Protein AF-A0AA35T531-F1 (afdb_monomer_lite)

Secondary structure (DSSP, 8-state):
--TT-EEEEEEEEE--TTHHHHHHHHHHHHT---SEEEEEE-SSTTEEEEEEEEE--HHHHHHHHHHHTTSTTEEEEEEGGGS-----EEEEEEEE-SSHHHHHHHHHHHHHTTPEEEEEETTEEEEEEEE-----PPPEE-GGG--THHHHTSEEEEE--SHHHHHHHHHHHHTT-EEEEEE-TT-TTHHHHHHTT-EEEEHHHHHHH-SEESS--SSHHHHHHHHHHHTTHHHH-EE---HHHHHHHHHHHIIIIITHHHHHHHHHHHHHHHHTT--HHHHHIIIIITHHHHHHHHHHHHHHHHHHHS-HHHHHHHHHHHHHHS-HHHHHHHHHHHHHHHTTHHHHHHHHHHHTTSHHHHHHHHHHHTSHHHHHHHHHHHH-GGGG-

InterPro domains:
  IPR000506 Ketol-acid reductoisomerase, C-terminal [PF01450] (243-386)
  IPR000506 Ketol-acid reductoisomerase, C-terminal [PS51851] (242-387)
  IPR002912 ACT domain [PS51671] (8-82)
  IPR004789 Acetolactate synthase, small subunit [TIGR00119] (6-140)
  IPR008927 6-phosphogluconate dehydrogenase-like, C-terminal domain superfamily [SSF48179] (243-387)
  IPR013023 Ketol-acid reductoisomerase [PTHR21371] (214-387)
  IPR013023 Ketol-acid reductoisomerase [TIGR00465] (217-386)
  IPR013116 Ketol-acid reductoisomerase, N-terminal [PF07991] (151-215)
  IPR013116 Ketol-acid reductoisomerase, N-terminal [PS51850] (137-213)
  IPR019455 Acetolactate synthase, small subunit, C-terminal [PF10369] (88-140)
  IPR027271 Acetolactate synthase/Transcription factor NikR, C-terminal [G3DSA:3.30.70.1150] (84-139)
  IPR036291 NAD(P)-binding domain superfamily [SSF51735] (139-242)
  IPR039557 AHAS, ACT domain [cd04878] (7-78)
  IPR045865 ACT-like domain [SSF55021] (6-80)
  IPR045865 ACT-like domain [SSF55021] (84-138)
  IPR054480 Acetolactate synthase small subunit-like, ACT domain [PF22629] (9-76)

Radius of gyration: 30.48 Å; chains: 1; bounding box: 52×73×80 Å

Sequence (389 aa):
MNPEERHIFSVLVENRFGVLARVAGLFSGRGFNIDSLNVAETHDKSISQITLVTHGDAQIIEQIYHHLNRLIDVIEVTDLSTDTHVERELVLIKIATDNPQKRAEILQVSEVFRGRVIDMKPASLVLEITEKGTDVMATIYYDSDANFDLLKQRTVAVVGYGAQGRAQSLNLKDSGANVVVGLYEGSHSKARAEAEGLTVKTVEEAAAMADIIQIPRGLARDVALAYARGIGGTRAGVIETTFREETETDLFGEQAVLCGGTAALIKAAFDTLVEAGYQPEMAYFECLHELKLIVDLIYTGGLSKMRNDVSNTAEYGDLTRGPQVIDDNVREKMRQILKDVQGGVFAREWVLENEANQPVLGALRRQESELEIEEVGKNLRSMMSWLDE

Organism: Geodia barretti (NCBI:txid519541)

Foldseek 3Di:
DDFWDKWKKKWKFFPDPCPVVVLVVLCVVVVFDWPDWDWAADPDNRIIIIITMGTGHPVVVVVSLVSSVPDPGTDDMDTCVVDDDFDKDKDKDKDFDPDDVVVVVVVVVCVVQVWDFPDDDPGITITMGIDGDDDDDKDKAAPVRADLVVQLVWEEEQEDDDPVSVLLQLLLVVLRGHYEYAYDPPDPCVVVCVVSPHHYDHNVVSVVRGPHYPPDDDCRVNVVRSSCVSSVVNVVIDIDDDPLCCQLVVQLCCCLPDPNVLVVQLVVQLCVCVVVPHDSLVSLCVRPVCVVVLVVQCVVPRPVSSLVPDDPVVNVCCVPCVCVVCDVVSVVVSVVSSVCSSVCVVVVVVVVCVVVVNPPVVVVVVVVCPDPSNVSVVVVVVVVVVVVD

pLDDT: mean 83.65, std 14.35, range [30.39, 98.62]

Structure (mmCIF, N/CA/C/O backbone):
data_AF-A0AA35T531-F1
#
_entry.id   AF-A0AA35T531-F1
#
loop_
_atom_site.group_PDB
_atom_site.id
_atom_site.type_symbol
_atom_site.label_atom_id
_atom_site.label_alt_id
_atom_site.label_comp_id
_atom_site.label_asym_id
_atom_site.label_entity_id
_atom_site.label_seq_id
_atom_site.pdbx_PDB_ins_code
_atom_site.Cartn_x
_atom_site.Cartn_y
_atom_site.Cartn_z
_atom_site.occupancy
_atom_site.B_iso_or_equiv
_atom_site.auth_seq_id
_atom_site.auth_comp_id
_atom_site.auth_asym_id
_atom_site.auth_atom_id
_atom_site.pdbx_PDB_model_num
ATOM 1 N N . MET A 1 1 ? -3.439 -32.106 8.401 1.00 44.25 1 MET A N 1
ATOM 2 C CA . MET A 1 1 ? -3.586 -31.744 9.823 1.00 44.25 1 MET A CA 1
ATOM 3 C C . MET A 1 1 ? -2.272 -31.148 10.253 1.00 44.25 1 MET A C 1
ATOM 5 O O . MET A 1 1 ? -1.236 -31.719 9.924 1.00 44.25 1 MET A O 1
ATOM 9 N N . ASN A 1 2 ? -2.324 -29.954 10.826 1.00 42.28 2 ASN A N 1
ATOM 10 C CA . ASN A 1 2 ? -1.143 -29.199 11.209 1.00 42.28 2 ASN A CA 1
ATOM 11 C C . ASN A 1 2 ? -0.570 -29.839 12.492 1.00 42.28 2 ASN A C 1
ATOM 13 O O . ASN A 1 2 ? -1.337 -30.010 13.433 1.00 42.28 2 ASN A O 1
ATOM 17 N N . PRO A 1 3 ? 0.707 -30.252 12.553 1.00 46.44 3 PRO A N 1
ATOM 18 C CA . PRO A 1 3 ? 1.267 -30.971 13.708 1.00 46.44 3 PRO A CA 1
ATOM 19 C C . PRO A 1 3 ? 1.393 -30.149 15.012 1.00 46.44 3 PRO A C 1
ATOM 21 O O . PRO A 1 3 ? 1.931 -30.655 15.991 1.00 46.44 3 PRO A O 1
ATOM 24 N N . GLU A 1 4 ? 0.874 -28.918 15.049 1.00 63.28 4 GLU A N 1
ATOM 25 C CA . GLU A 1 4 ? 0.889 -28.004 16.203 1.00 63.28 4 GLU A CA 1
ATOM 26 C C . GLU A 1 4 ? -0.500 -27.393 16.469 1.00 63.28 4 GLU A C 1
ATOM 28 O O . GLU A 1 4 ? -0.653 -26.183 16.627 1.00 63.28 4 GLU A O 1
ATOM 33 N N . GLU A 1 5 ? -1.555 -28.208 16.454 1.00 76.38 5 GLU A N 1
ATOM 34 C CA . GLU A 1 5 ? -2.908 -27.720 16.733 1.00 76.38 5 GLU A CA 1
ATOM 35 C C . GLU A 1 5 ? -3.099 -27.510 18.247 1.00 76.38 5 GLU A C 1
ATOM 37 O O . GLU A 1 5 ? -2.672 -28.324 19.072 1.00 76.38 5 GLU A O 1
ATOM 42 N N . ARG A 1 6 ? -3.681 -26.367 18.623 1.00 86.38 6 ARG A N 1
ATOM 43 C CA . ARG A 1 6 ? -3.846 -25.931 20.016 1.00 86.38 6 ARG A CA 1
ATOM 44 C C . ARG A 1 6 ? -5.148 -26.484 20.601 1.00 86.38 6 ARG A C 1
ATOM 46 O O . ARG A 1 6 ? -6.223 -26.269 20.045 1.00 86.38 6 ARG A O 1
ATOM 53 N N . HIS A 1 7 ? -5.060 -27.137 21.757 1.00 90.31 7 HIS A N 1
ATOM 54 C CA . HIS A 1 7 ? -6.176 -27.782 22.448 1.00 90.31 7 HIS A CA 1
ATOM 55 C C . HIS A 1 7 ? -6.463 -27.174 23.822 1.00 90.31 7 HIS A C 1
ATOM 57 O O . HIS A 1 7 ? -5.541 -26.848 24.573 1.00 90.31 7 HIS A O 1
ATOM 63 N N . ILE A 1 8 ? -7.750 -27.052 24.161 1.00 90.56 8 ILE A N 1
ATOM 64 C CA . ILE A 1 8 ? -8.240 -26.504 25.429 1.00 90.56 8 ILE A CA 1
ATOM 65 C C . ILE A 1 8 ? -9.048 -27.577 26.162 1.00 90.56 8 ILE A C 1
ATOM 67 O O . ILE A 1 8 ? -10.192 -27.863 25.819 1.0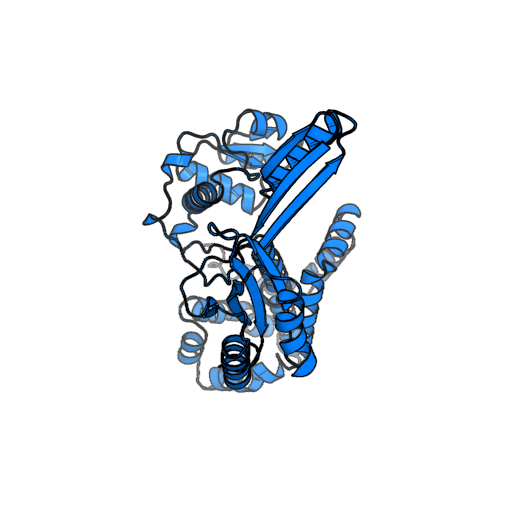0 90.56 8 ILE A O 1
ATOM 71 N N . PHE A 1 9 ? -8.485 -28.126 27.234 1.00 91.62 9 PHE A N 1
ATOM 72 C CA . PHE A 1 9 ? -9.173 -29.078 28.100 1.00 91.62 9 PHE A CA 1
ATOM 73 C C . PHE A 1 9 ? -9.818 -28.381 29.296 1.00 91.62 9 PHE A C 1
ATOM 75 O O . PHE A 1 9 ? -9.161 -27.655 30.038 1.00 91.62 9 PHE A O 1
ATOM 82 N N . SER A 1 10 ? -11.095 -28.666 29.531 1.00 92.56 10 SER A N 1
ATOM 83 C CA . SER A 1 10 ? -11.781 -28.399 30.793 1.00 92.56 10 SER A CA 1
ATOM 84 C C . SER A 1 10 ? -11.868 -29.690 31.596 1.00 92.56 10 SER A C 1
ATOM 86 O O . SER A 1 10 ? -12.501 -30.651 31.170 1.00 92.56 10 SER A O 1
ATOM 88 N N . VAL A 1 11 ? -11.240 -29.714 32.768 1.00 95.19 11 VAL A N 1
ATOM 89 C CA . VAL A 1 11 ? -11.155 -30.886 33.640 1.00 95.19 11 VAL A CA 1
ATOM 90 C C . VAL A 1 11 ? -11.868 -30.573 34.952 1.00 95.19 11 VAL A C 1
ATOM 92 O O . VAL A 1 11 ? -11.380 -29.779 35.756 1.00 95.19 11 VAL A O 1
ATOM 95 N N . LEU A 1 12 ? -13.028 -31.183 35.182 1.00 92.94 12 LEU A N 1
ATOM 96 C CA . LEU A 1 12 ? -13.719 -31.105 36.467 1.00 92.94 12 LEU A CA 1
ATOM 97 C C . LEU A 1 12 ? -13.083 -32.093 37.437 1.00 92.94 12 LEU A C 1
ATOM 99 O O . LEU A 1 12 ? -12.921 -33.270 37.119 1.00 92.94 12 LEU A O 1
ATOM 103 N N . VAL A 1 13 ? -12.725 -31.616 38.624 1.00 95.31 13 VAL A N 1
ATOM 104 C CA . VAL A 1 13 ? -12.010 -32.400 39.633 1.00 95.31 13 VAL A CA 1
ATOM 105 C C . VAL A 1 13 ? -12.584 -32.191 41.025 1.00 95.31 13 VAL A C 1
ATOM 107 O O . VAL A 1 13 ? -13.146 -31.139 41.326 1.00 95.31 13 VAL A O 1
ATOM 110 N N . GLU A 1 14 ? -12.397 -33.160 41.917 1.00 93.00 14 GLU A N 1
ATOM 111 C CA . GLU A 1 14 ? -12.707 -32.966 43.332 1.00 93.00 14 GLU A CA 1
ATOM 112 C C . GLU A 1 14 ? -11.837 -31.841 43.927 1.00 93.00 14 GLU A C 1
ATOM 114 O O . GLU A 1 14 ? -10.614 -31.807 43.759 1.00 93.00 14 GLU A O 1
ATOM 119 N N . ASN A 1 15 ? -12.447 -30.932 44.687 1.00 90.94 15 ASN A N 1
ATOM 120 C CA . ASN A 1 15 ? -11.751 -29.838 45.360 1.00 90.94 15 ASN A CA 1
ATOM 121 C C . ASN A 1 15 ? -11.041 -30.337 46.634 1.00 90.94 15 ASN A C 1
ATOM 123 O O . ASN A 1 15 ? -11.487 -30.115 47.763 1.00 90.94 15 ASN A O 1
ATOM 127 N N . ARG A 1 16 ? -9.946 -31.084 46.447 1.00 91.31 16 ARG A N 1
ATOM 128 C CA . ARG A 1 16 ? -9.135 -31.684 47.519 1.00 91.31 16 ARG A CA 1
ATOM 129 C C . ARG A 1 16 ? -7.662 -31.310 47.401 1.00 91.31 16 ARG A C 1
ATOM 131 O O . ARG A 1 16 ? -7.138 -30.986 46.335 1.00 91.31 16 ARG A O 1
ATOM 138 N N . PHE A 1 17 ? -6.956 -31.409 48.526 1.00 90.25 17 PHE A N 1
ATOM 139 C CA . PHE A 1 17 ? -5.522 -31.145 48.578 1.00 90.25 17 PHE A CA 1
ATOM 140 C C . PHE A 1 17 ? -4.739 -32.045 47.601 1.00 90.25 17 PHE A C 1
ATOM 142 O O . PHE A 1 17 ? -4.902 -33.267 47.564 1.00 90.25 17 PHE A O 1
ATOM 149 N N . GLY A 1 18 ? -3.852 -31.429 46.815 1.00 88.69 18 GLY A N 1
ATOM 150 C CA . GLY A 1 18 ? -2.917 -32.121 45.924 1.00 88.69 18 GLY A CA 1
ATOM 151 C C . GLY A 1 18 ? -3.470 -32.542 44.559 1.00 88.69 18 GLY A C 1
ATOM 152 O O . GLY A 1 18 ? -2.692 -33.030 43.743 1.00 88.69 18 GLY A O 1
ATOM 153 N N . VAL A 1 19 ? -4.759 -32.331 44.276 1.00 92.25 19 VAL A N 1
ATOM 154 C CA . VAL A 1 19 ? -5.379 -32.688 42.985 1.00 92.25 19 VAL A CA 1
ATOM 155 C C . VAL A 1 19 ? -4.751 -31.914 41.824 1.00 92.25 19 VAL A C 1
ATOM 157 O O . VAL A 1 19 ? -4.276 -32.520 40.867 1.00 92.25 19 VAL A O 1
ATOM 160 N N . LEU A 1 20 ? -4.628 -30.589 41.952 1.00 90.19 20 LEU A N 1
ATOM 161 C CA . LEU A 1 20 ? -3.953 -29.742 40.962 1.00 90.19 20 LEU A CA 1
ATOM 162 C C . LEU A 1 20 ? -2.520 -30.216 40.670 1.00 90.19 20 LEU A C 1
ATOM 164 O O . LEU A 1 20 ? -2.115 -30.312 39.515 1.00 90.19 20 LEU A O 1
ATOM 168 N N . ALA A 1 21 ? -1.758 -30.552 41.714 1.00 89.94 21 ALA A N 1
ATOM 169 C CA . ALA A 1 21 ? -0.382 -31.016 41.562 1.00 89.94 21 ALA A CA 1
ATOM 170 C C . ALA A 1 21 ? -0.302 -32.360 40.820 1.00 89.94 21 ALA A C 1
ATOM 172 O O . ALA A 1 21 ? 0.631 -32.571 40.050 1.00 89.94 21 ALA A O 1
ATOM 173 N N . ARG A 1 22 ? -1.282 -33.256 41.009 1.00 91.88 22 ARG A N 1
ATOM 174 C CA . ARG A 1 22 ? -1.380 -34.512 40.249 1.00 91.88 22 ARG A CA 1
ATOM 175 C C . ARG A 1 22 ? -1.694 -34.261 38.777 1.00 91.88 22 ARG A C 1
ATOM 177 O O . ARG A 1 22 ? -1.046 -34.861 37.925 1.00 91.88 22 ARG A O 1
ATOM 184 N N . VAL A 1 23 ? -2.635 -33.360 38.487 1.00 91.69 23 VAL A N 1
ATOM 185 C CA . VAL A 1 23 ? -2.996 -32.987 37.109 1.00 91.69 23 VAL A CA 1
ATOM 186 C C . VAL A 1 23 ? -1.810 -32.336 36.397 1.00 91.69 23 VAL A C 1
ATOM 188 O O . VAL A 1 23 ? -1.409 -32.816 35.346 1.00 91.69 23 VAL A O 1
ATOM 191 N N . ALA A 1 24 ? -1.170 -31.325 36.987 1.00 90.94 24 ALA A N 1
ATOM 192 C CA . ALA A 1 24 ? 0.011 -30.689 36.395 1.00 90.94 24 ALA A CA 1
ATOM 193 C C . ALA A 1 24 ? 1.214 -31.651 36.297 1.00 90.94 24 ALA A C 1
ATOM 195 O O . ALA A 1 24 ? 1.943 -31.659 35.305 1.00 90.94 24 ALA A O 1
ATOM 196 N N . GLY A 1 25 ? 1.408 -32.501 37.312 1.00 90.12 25 GLY A N 1
ATOM 197 C CA . GLY A 1 25 ? 2.478 -33.500 37.356 1.00 90.12 25 GLY A CA 1
ATOM 198 C C . GLY A 1 25 ? 2.352 -34.591 36.290 1.00 90.12 25 GLY A C 1
ATOM 199 O O . GLY A 1 25 ? 3.358 -35.164 35.877 1.00 90.12 25 GLY A O 1
ATOM 200 N N . LEU A 1 26 ? 1.135 -34.861 35.808 1.00 92.69 26 LEU A N 1
ATOM 201 C CA . LEU A 1 26 ? 0.894 -35.768 34.689 1.00 92.69 26 LEU A CA 1
ATOM 202 C C . LEU A 1 26 ? 1.622 -35.301 33.420 1.00 92.69 26 LEU A C 1
ATOM 204 O O . LEU A 1 26 ? 2.254 -36.113 32.747 1.00 92.69 26 LEU A O 1
ATOM 208 N N . PHE A 1 27 ? 1.550 -34.004 33.116 1.00 92.06 27 PHE A N 1
ATOM 209 C CA . PHE A 1 27 ? 2.153 -33.422 31.917 1.00 92.06 27 PHE A CA 1
ATOM 210 C C . PHE A 1 27 ? 3.675 -33.444 32.009 1.00 92.06 27 PHE A C 1
ATOM 212 O O . PHE A 1 27 ? 4.338 -33.977 31.119 1.00 92.06 27 PHE A O 1
ATOM 219 N N . SER A 1 28 ? 4.231 -32.975 33.131 1.00 86.25 28 SER A N 1
ATOM 220 C CA . SER A 1 28 ? 5.684 -32.969 33.334 1.00 86.25 28 SER A CA 1
ATOM 221 C C . SER A 1 28 ? 6.279 -34.380 33.375 1.00 86.25 28 SER A C 1
ATOM 223 O O . SER A 1 28 ? 7.346 -34.612 32.813 1.00 86.25 28 SER A O 1
ATOM 225 N N . GLY A 1 29 ? 5.580 -35.350 33.971 1.00 84.94 29 GLY A N 1
ATOM 226 C CA . GLY A 1 29 ? 6.029 -36.743 34.033 1.00 84.94 29 GLY A CA 1
ATOM 227 C C . GLY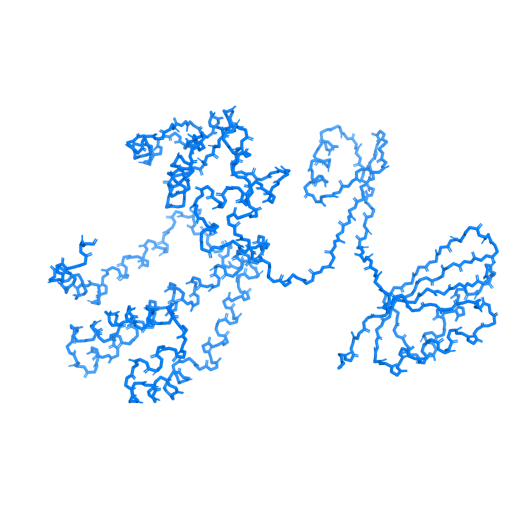 A 1 29 ? 5.957 -37.500 32.702 1.00 84.94 29 GLY A C 1
ATOM 228 O O . GLY A 1 29 ? 6.579 -38.554 32.571 1.00 84.94 29 GLY A O 1
ATOM 229 N N . ARG A 1 30 ? 5.197 -36.995 31.724 1.00 85.44 30 ARG A N 1
ATOM 230 C CA . ARG A 1 30 ? 4.988 -37.635 30.413 1.00 85.44 30 ARG A CA 1
ATOM 231 C C . ARG A 1 30 ? 5.578 -36.852 29.240 1.00 85.44 30 ARG A C 1
ATOM 233 O O . ARG A 1 30 ? 5.556 -37.365 28.129 1.00 85.44 30 ARG A O 1
ATOM 240 N N . GLY A 1 31 ? 6.136 -35.668 29.491 1.00 84.69 31 GLY A N 1
ATOM 241 C CA . GLY A 1 31 ? 6.728 -34.818 28.458 1.00 84.69 31 GLY A CA 1
ATOM 242 C C . GLY A 1 31 ? 5.698 -34.093 27.592 1.00 84.6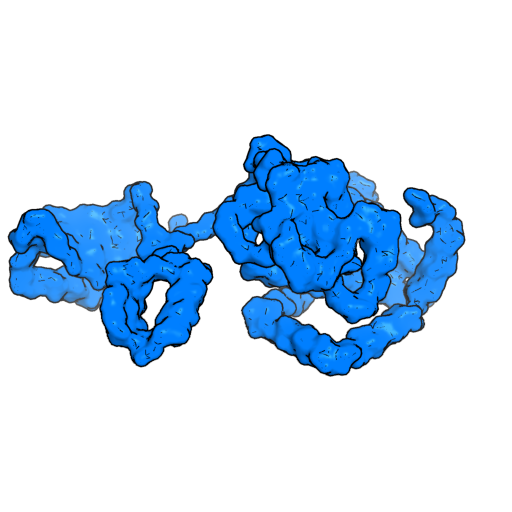9 31 GLY A C 1
ATOM 243 O O . GLY A 1 31 ? 5.998 -33.778 26.447 1.00 84.69 31 GLY A O 1
ATOM 244 N N . PHE A 1 32 ? 4.493 -33.850 28.113 1.00 91.25 32 PHE A N 1
ATOM 245 C CA . PHE A 1 32 ? 3.491 -33.026 27.436 1.00 91.25 32 PHE A CA 1
ATOM 246 C C . PHE A 1 32 ? 3.696 -31.548 27.780 1.00 91.25 32 PHE A C 1
ATOM 248 O O . PHE A 1 32 ? 4.036 -31.218 28.919 1.00 91.25 32 PHE A O 1
ATOM 255 N N . ASN A 1 33 ? 3.440 -30.663 26.817 1.00 87.31 33 ASN A N 1
ATOM 256 C CA . ASN A 1 33 ? 3.503 -29.222 27.040 1.00 87.31 33 ASN A CA 1
ATOM 257 C C . ASN A 1 33 ? 2.240 -28.708 27.741 1.00 87.31 33 ASN A C 1
ATOM 259 O O . ASN A 1 33 ? 1.140 -29.224 27.545 1.00 87.31 33 ASN A O 1
ATOM 263 N N . ILE A 1 34 ? 2.406 -27.674 28.560 1.00 91.12 34 ILE A N 1
ATOM 264 C CA . ILE A 1 34 ? 1.313 -26.864 29.098 1.00 91.12 34 ILE A CA 1
ATOM 265 C C . ILE A 1 34 ? 1.615 -25.430 28.686 1.00 91.12 34 ILE A C 1
ATOM 267 O O . ILE A 1 34 ? 2.602 -24.862 29.151 1.00 91.12 34 ILE A O 1
ATOM 271 N N . ASP A 1 35 ? 0.753 -24.854 27.859 1.00 86.06 35 ASP A N 1
ATOM 272 C CA . ASP A 1 35 ? 0.851 -23.451 27.458 1.00 86.06 35 ASP A CA 1
ATOM 273 C C . ASP A 1 35 ? 0.194 -22.555 28.510 1.00 86.06 35 ASP A C 1
ATOM 275 O O . ASP A 1 35 ? 0.718 -21.501 28.872 1.00 86.06 35 ASP A O 1
ATOM 279 N N . SER A 1 36 ? -0.938 -22.997 29.065 1.00 86.88 36 SER A N 1
ATOM 280 C CA . SER A 1 36 ? -1.559 -22.350 30.217 1.00 86.88 36 SER A CA 1
ATOM 281 C C . SER A 1 36 ? -2.339 -23.336 31.082 1.00 86.88 36 SER A C 1
ATOM 283 O O . SER A 1 36 ? -2.801 -24.382 30.627 1.00 86.88 36 SER A O 1
ATOM 285 N N . LEU A 1 37 ? -2.468 -23.002 32.365 1.00 88.12 37 LEU A N 1
ATOM 286 C CA . LEU A 1 37 ? -3.257 -23.751 33.334 1.00 88.12 37 LEU A CA 1
ATOM 287 C C . LEU A 1 37 ? -3.951 -22.756 34.263 1.00 88.12 37 LEU A C 1
ATOM 289 O O . LEU A 1 37 ? -3.296 -21.909 34.869 1.00 88.12 37 LEU A O 1
ATOM 293 N N . ASN A 1 38 ? -5.264 -22.893 34.411 1.00 87.38 38 ASN A N 1
ATOM 294 C CA . ASN A 1 38 ? -6.085 -22.102 35.319 1.00 87.38 38 ASN A CA 1
ATOM 295 C C . ASN A 1 38 ? -6.975 -23.009 36.176 1.00 87.38 38 ASN A C 1
ATOM 297 O O . ASN A 1 38 ? -7.410 -24.059 35.711 1.00 87.38 38 ASN A O 1
ATOM 301 N N . VAL A 1 39 ? -7.276 -22.594 37.409 1.00 87.62 39 VAL A N 1
ATOM 302 C CA . VAL A 1 39 ? -8.198 -23.306 38.306 1.00 87.62 39 VAL A CA 1
ATOM 303 C C . VAL A 1 39 ? -9.279 -22.352 38.790 1.00 87.62 39 VAL A C 1
ATOM 305 O O . VAL A 1 39 ? -8.970 -21.286 39.319 1.00 87.62 39 VAL A O 1
ATOM 308 N N . ALA A 1 40 ? -10.537 -22.752 38.648 1.00 78.19 40 ALA A N 1
ATOM 309 C CA . ALA A 1 40 ? -11.699 -21.993 39.087 1.00 78.19 40 ALA A CA 1
ATOM 310 C C . ALA A 1 40 ? -12.603 -22.834 40.002 1.00 78.19 40 ALA A C 1
ATOM 312 O O . ALA A 1 40 ? -12.688 -24.056 39.868 1.00 78.19 40 ALA A O 1
ATOM 313 N N . GLU A 1 41 ? -13.292 -22.173 40.933 1.00 78.44 41 GLU A N 1
ATOM 314 C CA . GLU A 1 41 ? -14.380 -22.793 41.696 1.00 78.44 41 GLU A CA 1
ATOM 315 C C . GLU A 1 41 ? -15.610 -22.967 40.798 1.00 78.44 41 GLU A C 1
ATOM 317 O O . GLU A 1 41 ? -15.915 -22.102 39.974 1.00 78.44 41 GLU A O 1
ATOM 322 N N . THR A 1 42 ? -16.342 -24.066 40.976 1.00 77.44 42 THR A N 1
ATOM 323 C CA . THR A 1 42 ? -17.645 -24.250 40.325 1.00 77.44 42 THR A CA 1
ATOM 324 C C . THR A 1 42 ? -18.786 -23.803 41.247 1.00 77.44 42 THR A C 1
ATOM 326 O O . THR A 1 42 ? -18.570 -23.404 42.394 1.00 77.44 42 THR A O 1
ATOM 329 N N . HIS A 1 43 ? -20.034 -23.881 40.774 1.00 67.12 43 HIS A N 1
ATOM 330 C CA . HIS A 1 43 ? -21.204 -23.665 41.634 1.00 67.12 43 HIS A CA 1
ATOM 331 C C . HIS A 1 43 ? -21.283 -24.668 42.801 1.00 67.12 43 HIS A C 1
ATOM 333 O O . HIS A 1 43 ? -21.871 -24.349 43.837 1.00 67.12 43 HIS A O 1
ATOM 339 N N . ASP A 1 44 ? -20.674 -25.848 42.653 1.00 84.94 44 ASP A N 1
ATOM 340 C CA . ASP A 1 44 ? -20.476 -26.810 43.731 1.00 84.94 44 ASP A CA 1
ATOM 341 C C . ASP A 1 44 ? -19.075 -26.634 44.331 1.00 84.94 44 ASP A C 1
ATOM 343 O O . ASP A 1 44 ? -18.060 -26.922 43.703 1.00 84.94 44 ASP A O 1
ATOM 347 N N . LYS A 1 45 ? -19.003 -26.201 45.593 1.00 82.88 45 LYS A N 1
ATOM 348 C CA . LYS A 1 45 ? -17.725 -25.960 46.285 1.00 82.88 45 LYS A CA 1
ATOM 349 C C . LYS A 1 45 ? -16.870 -27.216 46.477 1.00 82.88 45 LYS A C 1
ATOM 351 O O . LYS A 1 45 ? -15.689 -27.097 46.806 1.00 82.88 45 LYS A O 1
ATOM 356 N N . SER A 1 46 ? -17.453 -28.404 46.313 1.00 87.88 46 SER A N 1
ATOM 357 C CA . SER A 1 46 ? -16.729 -29.674 46.351 1.00 87.88 46 SER A CA 1
ATOM 358 C C . SER A 1 46 ? -16.019 -30.010 45.036 1.00 87.88 46 SER A C 1
ATOM 360 O O . SER A 1 46 ? -15.228 -30.953 45.015 1.00 87.88 46 SER A O 1
ATOM 362 N N . ILE A 1 47 ? -16.245 -29.226 43.975 1.00 90.31 47 ILE A N 1
ATOM 363 C CA . ILE A 1 47 ? -15.702 -29.435 42.632 1.00 90.31 47 ILE A CA 1
ATOM 364 C C . ILE A 1 47 ? -14.977 -28.172 42.159 1.00 90.31 47 ILE A C 1
ATOM 366 O O . ILE A 1 47 ? -15.492 -27.054 42.251 1.00 90.31 47 ILE A O 1
ATOM 370 N N . SER A 1 48 ? -13.794 -28.372 41.592 1.00 88.38 48 SER A N 1
ATOM 371 C CA . SER A 1 48 ? -13.009 -27.337 40.924 1.00 88.38 48 SER A CA 1
ATOM 372 C C . SER A 1 48 ? -12.916 -27.640 39.432 1.00 88.38 48 SER A C 1
ATOM 374 O O . SER A 1 48 ? -12.880 -28.800 39.027 1.00 88.38 48 SER A O 1
ATOM 376 N N . GLN A 1 49 ? -12.845 -26.601 38.608 1.00 92.38 49 GLN A N 1
ATOM 377 C CA . GLN A 1 49 ? -12.572 -26.716 37.180 1.00 92.38 49 GLN A CA 1
ATOM 378 C C . GLN A 1 49 ? -11.117 -26.337 36.924 1.00 92.38 49 GLN A C 1
ATOM 380 O O . GLN A 1 49 ? -10.687 -25.249 37.299 1.00 92.38 49 GLN A O 1
ATOM 385 N N . ILE A 1 50 ? -10.365 -27.220 36.276 1.00 92.94 50 ILE A N 1
ATOM 386 C CA . ILE A 1 50 ? -9.028 -26.930 35.765 1.00 92.94 50 ILE A CA 1
ATOM 387 C C . ILE A 1 50 ? -9.142 -26.751 34.254 1.00 92.94 50 ILE A C 1
ATOM 389 O O . ILE A 1 50 ? -9.479 -27.695 33.546 1.00 92.94 50 ILE A O 1
ATOM 393 N N . THR A 1 51 ? -8.854 -25.552 33.759 1.00 90.81 51 THR A N 1
ATOM 394 C CA . THR A 1 51 ? -8.733 -25.290 32.322 1.00 90.81 51 THR A CA 1
ATOM 395 C C . THR A 1 51 ? -7.264 -25.357 31.941 1.00 90.81 51 THR A C 1
ATOM 397 O O . THR A 1 51 ? -6.443 -24.666 32.543 1.00 90.81 51 THR A O 1
ATOM 400 N N . LEU A 1 52 ? -6.928 -26.181 30.957 1.00 91.44 52 LEU A N 1
ATOM 401 C CA . LEU A 1 52 ? -5.562 -26.393 30.503 1.00 91.44 52 LEU A CA 1
ATOM 402 C C . LEU A 1 52 ? -5.475 -26.202 28.995 1.00 91.44 52 LEU A C 1
ATOM 404 O O . LEU A 1 52 ? -6.274 -26.763 28.253 1.00 91.44 52 LEU A O 1
ATOM 408 N N . VAL A 1 53 ? -4.481 -25.438 28.558 1.00 90.88 53 VAL A N 1
ATOM 409 C CA . VAL A 1 53 ? -4.159 -25.239 27.147 1.00 90.88 53 VAL A CA 1
ATOM 410 C C . VAL A 1 53 ? -2.855 -25.959 26.838 1.00 90.88 53 VAL A C 1
ATOM 412 O O . VAL A 1 53 ? -1.884 -25.855 27.590 1.00 90.88 53 VAL A O 1
ATOM 415 N N . THR A 1 54 ? -2.846 -26.710 25.747 1.00 92.00 54 THR A N 1
ATOM 416 C CA . THR A 1 54 ? -1.699 -27.484 25.267 1.00 92.00 54 THR A CA 1
ATOM 417 C C . THR A 1 54 ? -1.688 -27.499 23.741 1.00 92.00 54 THR A C 1
ATOM 419 O O . THR A 1 54 ? -2.652 -27.074 23.107 1.00 92.00 54 THR A O 1
ATOM 422 N N . HIS A 1 55 ? -0.626 -28.018 23.144 1.00 90.12 55 HIS A N 1
ATOM 423 C CA . HIS A 1 55 ? -0.519 -28.244 21.709 1.00 90.12 55 HIS A CA 1
ATOM 424 C C . HIS A 1 55 ? 0.099 -29.616 21.449 1.00 90.12 55 HIS A C 1
ATOM 426 O O . HIS A 1 55 ? 0.911 -30.114 22.234 1.00 90.12 55 HIS A O 1
ATOM 432 N N . GLY A 1 56 ? -0.282 -30.235 20.337 1.00 86.94 56 GLY A N 1
ATOM 433 C CA . GLY A 1 56 ? 0.266 -31.519 19.925 1.00 86.94 56 GLY A CA 1
ATOM 434 C C . GLY A 1 56 ? -0.484 -32.113 18.745 1.00 86.94 56 GLY A C 1
ATOM 435 O O . GLY A 1 56 ? -1.560 -31.649 18.374 1.00 86.94 56 GLY A O 1
ATOM 436 N N . ASP A 1 57 ? 0.085 -33.161 18.158 1.00 87.69 57 ASP A N 1
ATOM 437 C CA . ASP A 1 57 ? -0.627 -33.944 17.156 1.00 87.69 57 ASP A CA 1
ATOM 438 C C . ASP A 1 57 ? -1.796 -34.732 17.777 1.00 87.69 57 ASP A C 1
ATOM 440 O O . ASP A 1 57 ? -1.896 -34.907 18.995 1.00 87.69 57 ASP A O 1
ATOM 444 N N . ALA A 1 58 ? -2.683 -35.250 16.925 1.00 86.75 58 ALA A N 1
ATOM 445 C CA . ALA A 1 58 ? -3.869 -35.985 17.363 1.00 86.75 58 ALA A CA 1
ATOM 446 C C . ALA A 1 58 ? -3.545 -37.154 18.317 1.00 86.75 58 ALA A C 1
ATOM 448 O O . ALA A 1 58 ? -4.325 -37.441 19.223 1.00 86.75 58 ALA A O 1
ATOM 449 N N . GLN A 1 59 ? -2.386 -37.802 18.153 1.00 89.19 59 GLN A N 1
ATOM 450 C CA . GLN A 1 59 ? -1.978 -38.922 18.997 1.00 89.19 59 GLN A CA 1
ATOM 451 C C . GLN A 1 59 ? -1.574 -38.450 20.402 1.00 89.19 59 GLN A C 1
ATOM 453 O O . GLN A 1 59 ? -1.903 -39.107 21.393 1.00 89.19 59 GLN A O 1
ATOM 458 N N . ILE A 1 60 ? -0.873 -37.320 20.509 1.00 90.00 60 ILE A N 1
ATOM 459 C CA . ILE A 1 60 ? -0.513 -36.693 21.786 1.00 90.00 60 ILE A CA 1
ATOM 460 C C . ILE A 1 60 ? -1.772 -36.217 22.519 1.00 90.00 60 ILE A C 1
ATOM 462 O O . ILE A 1 60 ? -1.930 -36.501 23.708 1.00 90.00 60 ILE A O 1
ATOM 466 N N . ILE A 1 61 ? -2.690 -35.551 21.818 1.00 92.12 61 ILE A N 1
ATOM 467 C CA . ILE A 1 61 ? -3.940 -35.037 22.395 1.00 92.12 61 ILE A CA 1
ATOM 468 C C . ILE A 1 61 ? -4.819 -36.178 22.923 1.00 92.12 61 ILE A C 1
ATOM 470 O O . ILE A 1 61 ? -5.299 -36.116 24.059 1.00 92.12 61 ILE A O 1
ATOM 474 N N . GLU A 1 62 ? -4.955 -37.268 22.165 1.00 91.62 62 GLU A N 1
ATOM 475 C CA . GLU A 1 62 ? -5.687 -38.463 22.598 1.00 91.62 62 GLU A CA 1
ATOM 476 C C . GLU A 1 62 ? -5.050 -39.095 23.853 1.00 91.62 62 GLU A C 1
ATOM 478 O O . GLU A 1 62 ? -5.745 -39.467 24.806 1.00 91.62 62 GLU A O 1
ATOM 483 N N . GLN A 1 63 ? -3.714 -39.154 23.922 1.00 92.88 63 GLN A N 1
ATOM 484 C CA . GLN A 1 63 ? -3.007 -39.629 25.116 1.00 92.88 63 GLN A CA 1
ATOM 485 C C . GLN A 1 63 ? -3.234 -38.730 26.334 1.00 92.88 63 GLN A C 1
ATOM 487 O O . GLN A 1 63 ? -3.414 -39.249 27.440 1.00 92.88 63 GLN A O 1
ATOM 492 N N . ILE A 1 64 ? -3.216 -37.407 26.159 1.00 93.50 64 ILE A N 1
ATOM 493 C CA . ILE A 1 64 ? -3.493 -36.443 27.231 1.00 93.50 64 ILE A CA 1
ATOM 494 C C . ILE A 1 64 ? -4.910 -36.664 27.767 1.00 93.50 64 ILE A C 1
ATOM 496 O O . ILE A 1 64 ? -5.081 -36.863 28.974 1.00 93.50 64 ILE A O 1
ATOM 500 N N . TYR A 1 65 ? -5.904 -36.732 26.878 1.00 93.38 65 TYR A N 1
ATOM 501 C CA . TYR A 1 65 ? -7.301 -36.969 27.239 1.00 93.38 65 TYR A CA 1
ATOM 502 C C . TYR A 1 65 ? -7.482 -38.270 28.036 1.00 93.38 65 TYR A C 1
ATOM 504 O O . TYR A 1 65 ? -8.098 -38.282 29.108 1.00 93.38 65 TYR A O 1
ATOM 512 N N . HIS A 1 66 ? -6.901 -39.378 27.567 1.00 93.94 66 HIS A N 1
ATOM 513 C CA . HIS A 1 66 ? -6.985 -40.662 28.264 1.00 93.94 66 HIS A CA 1
ATOM 514 C C . HIS A 1 66 ? -6.287 -40.660 29.621 1.00 93.94 66 HIS A C 1
ATOM 516 O O . HIS A 1 66 ? -6.774 -41.274 30.571 1.00 93.94 66 HIS A O 1
ATOM 522 N N . HIS A 1 67 ? -5.137 -40.006 29.731 1.00 94.12 67 HIS A N 1
ATOM 523 C CA . HIS A 1 67 ? -4.401 -39.946 30.984 1.00 94.12 67 HIS A CA 1
ATOM 524 C C . HIS A 1 67 ? -5.110 -39.091 32.037 1.00 94.12 67 HIS A C 1
ATOM 526 O O . HIS A 1 67 ? -5.155 -39.497 33.199 1.00 94.12 67 HIS A O 1
ATOM 532 N N . LEU A 1 68 ? -5.707 -37.965 31.635 1.00 94.00 68 LEU A N 1
ATOM 533 C CA . LEU A 1 68 ? -6.520 -37.128 32.517 1.00 94.00 68 LEU A CA 1
ATOM 534 C C . LEU A 1 68 ? -7.717 -37.904 33.080 1.00 94.00 68 LEU A C 1
ATOM 536 O O . LEU A 1 68 ? -7.892 -37.946 34.295 1.00 94.00 68 LEU A O 1
ATOM 540 N N . ASN A 1 69 ? -8.460 -38.619 32.230 1.00 92.75 69 ASN A N 1
ATOM 541 C CA . ASN A 1 69 ? -9.615 -39.433 32.642 1.00 92.75 69 ASN A CA 1
ATOM 542 C C . ASN A 1 69 ? -9.272 -40.606 33.584 1.00 92.75 69 ASN A C 1
ATOM 544 O O . ASN A 1 69 ? -10.164 -41.231 34.150 1.00 92.75 69 ASN A O 1
ATOM 548 N N . ARG A 1 70 ? -7.989 -40.952 33.746 1.00 92.50 70 ARG A N 1
ATOM 549 C CA . ARG A 1 70 ? -7.542 -42.035 34.640 1.00 92.50 70 ARG A CA 1
ATOM 550 C C . ARG A 1 70 ? -7.164 -41.560 36.039 1.00 92.50 70 ARG A C 1
ATOM 552 O O . ARG A 1 70 ? -6.863 -42.397 36.893 1.00 92.50 70 ARG A O 1
ATOM 559 N N . LEU A 1 71 ? -7.117 -40.252 36.275 1.00 91.62 71 LEU A N 1
ATOM 560 C CA . LEU A 1 71 ? -6.844 -39.711 37.599 1.00 91.62 71 LEU A CA 1
ATOM 561 C C . LEU A 1 71 ? -8.078 -39.888 38.487 1.00 91.62 71 LEU A C 1
ATOM 563 O O . LEU A 1 71 ? -9.183 -39.538 38.099 1.00 91.62 71 LEU A O 1
ATOM 567 N N . ILE A 1 72 ? -7.874 -40.416 39.696 1.00 87.38 72 ILE A N 1
ATOM 568 C CA . ILE A 1 72 ? -8.961 -40.770 40.628 1.00 87.38 72 ILE A CA 1
ATOM 569 C C . ILE A 1 72 ? -9.829 -39.556 40.982 1.00 87.38 72 ILE A C 1
ATOM 571 O O . ILE A 1 72 ? -11.029 -39.694 41.179 1.00 87.38 72 ILE A O 1
ATOM 575 N N . ASP A 1 73 ? -9.216 -38.377 41.071 1.00 90.62 73 ASP A N 1
ATOM 576 C CA . ASP A 1 73 ? -9.892 -37.147 41.477 1.00 90.62 73 ASP A CA 1
ATOM 577 C C . ASP A 1 73 ? -10.542 -36.394 40.303 1.00 90.62 73 ASP A C 1
ATOM 579 O O . ASP A 1 73 ? -11.128 -35.336 40.523 1.00 90.62 73 ASP A O 1
ATOM 583 N N . VAL A 1 74 ? -10.404 -36.888 39.065 1.00 93.81 74 VAL A N 1
ATOM 584 C CA . VAL A 1 74 ? -11.009 -36.291 37.868 1.00 93.81 74 VAL A CA 1
ATOM 585 C C . VAL A 1 74 ? -12.411 -36.859 37.680 1.00 93.81 74 VAL A C 1
ATOM 587 O O . VAL A 1 74 ? -12.604 -38.069 37.607 1.00 93.81 74 VAL A O 1
ATOM 590 N N . ILE A 1 75 ? -13.388 -35.962 37.613 1.00 92.44 75 ILE A N 1
ATOM 591 C CA . ILE A 1 75 ? -14.810 -36.267 37.448 1.00 92.44 75 ILE A CA 1
ATOM 592 C C . ILE A 1 75 ? -15.161 -36.305 35.960 1.00 92.44 75 ILE A C 1
ATOM 594 O O . ILE A 1 75 ? -15.845 -37.220 35.509 1.00 92.44 75 ILE A O 1
ATOM 598 N N . GLU A 1 76 ? -14.684 -35.318 35.201 1.00 91.75 76 GLU A N 1
ATOM 599 C CA . GLU A 1 76 ? -14.986 -35.164 33.779 1.00 91.75 76 GLU A CA 1
ATOM 600 C C . GLU A 1 76 ? -13.845 -34.441 33.061 1.00 91.75 76 GLU A C 1
ATOM 602 O O . GLU A 1 76 ? -13.226 -33.531 33.618 1.00 91.75 76 GLU A O 1
ATOM 607 N N . VAL A 1 77 ? -13.586 -34.832 31.812 1.00 92.12 77 VAL A N 1
ATOM 608 C CA . VAL A 1 77 ? -12.676 -34.138 30.898 1.00 92.12 77 VAL A CA 1
ATOM 609 C C . VAL A 1 77 ? -13.431 -33.808 29.618 1.00 92.12 77 VAL A C 1
ATOM 611 O O . VAL A 1 77 ? -13.927 -34.707 28.935 1.00 92.12 77 VAL A O 1
ATOM 614 N N . THR A 1 78 ? -13.457 -32.530 29.266 1.00 88.31 78 THR A N 1
ATOM 615 C CA . THR A 1 78 ? -14.070 -32.004 28.045 1.00 88.31 78 THR A CA 1
ATOM 616 C C . THR A 1 78 ? -12.992 -31.333 27.199 1.00 88.31 78 THR A C 1
ATOM 618 O O . THR A 1 78 ? -12.246 -30.501 27.717 1.00 88.31 78 THR A O 1
ATOM 621 N N . ASP A 1 79 ? -12.903 -31.675 25.914 1.00 88.44 79 ASP A N 1
ATOM 622 C CA . ASP A 1 79 ? -12.078 -30.933 24.952 1.00 88.44 79 ASP A CA 1
ATOM 623 C C . ASP A 1 79 ? -12.921 -29.830 24.301 1.00 88.44 79 ASP A C 1
ATOM 625 O O . ASP A 1 79 ? -13.754 -30.089 23.431 1.00 88.44 79 ASP A O 1
ATOM 629 N N . LEU A 1 80 ? -12.702 -28.595 24.746 1.00 83.44 80 LEU A N 1
ATOM 630 C CA . LEU A 1 80 ? -13.436 -27.420 24.289 1.00 83.44 80 LEU A CA 1
ATOM 631 C C . LEU A 1 80 ? -12.986 -26.944 22.902 1.00 83.44 80 LEU A C 1
ATOM 633 O O . LEU A 1 80 ? -13.679 -26.128 22.297 1.00 83.44 80 LEU A O 1
ATOM 637 N N . SER A 1 81 ? -11.866 -27.448 22.372 1.00 78.50 81 SER A N 1
ATOM 638 C CA . SER A 1 81 ? -11.389 -27.065 21.038 1.00 78.50 81 SER A CA 1
ATOM 639 C C . SER A 1 81 ? -12.257 -27.611 19.910 1.00 78.50 81 SER A C 1
ATOM 641 O O . SER A 1 81 ? -12.238 -27.069 18.808 1.00 78.50 81 SER A O 1
ATOM 643 N N . THR A 1 82 ? -13.032 -28.663 20.178 1.00 68.19 82 THR A N 1
ATOM 644 C CA . THR A 1 82 ? -13.948 -29.256 19.191 1.00 68.19 82 THR A CA 1
ATOM 645 C C . THR A 1 82 ? -15.303 -28.548 19.113 1.00 68.19 82 THR A C 1
ATOM 647 O O . THR A 1 82 ? -16.021 -28.707 18.124 1.00 68.19 82 THR A O 1
ATOM 650 N N . ASP A 1 83 ? -15.631 -27.725 20.112 1.00 64.56 83 ASP A N 1
ATOM 651 C CA . ASP A 1 83 ? -16.876 -26.967 20.176 1.00 64.56 83 ASP A CA 1
ATOM 652 C C . ASP A 1 83 ? -16.715 -25.562 19.580 1.00 64.56 83 ASP A C 1
ATOM 654 O O . ASP A 1 83 ? -15.656 -24.938 19.651 1.00 64.56 83 ASP A O 1
ATOM 658 N N . THR A 1 84 ? -17.802 -25.001 19.040 1.00 56.44 84 THR A N 1
ATOM 659 C CA . THR A 1 84 ? -17.861 -23.569 18.703 1.00 56.44 84 THR A CA 1
ATOM 660 C C . THR A 1 84 ? -17.703 -22.728 19.970 1.00 56.44 84 THR A C 1
ATOM 662 O O . THR A 1 84 ? -18.642 -22.599 20.756 1.00 56.44 84 THR A O 1
ATOM 665 N N . HIS A 1 85 ? -16.534 -22.121 20.152 1.00 57.38 85 HIS A N 1
ATOM 666 C CA . HIS A 1 85 ? -16.212 -21.275 21.298 1.00 57.38 85 HIS A CA 1
ATOM 667 C C . HIS A 1 85 ? -15.774 -19.873 20.855 1.00 57.38 85 HIS A C 1
ATOM 669 O O . HIS A 1 85 ? -15.437 -19.628 19.698 1.00 57.38 85 HIS A O 1
ATOM 675 N N . VAL A 1 86 ? -15.822 -18.921 21.791 1.00 53.12 86 VAL A N 1
ATOM 676 C CA . VAL A 1 86 ? -15.293 -17.566 21.600 1.00 53.12 86 VAL A CA 1
ATOM 677 C C . VAL A 1 86 ? -14.100 -17.412 22.523 1.00 53.12 86 VAL A C 1
ATOM 679 O O . VAL A 1 86 ? -14.272 -17.297 23.735 1.00 53.12 86 VAL A O 1
ATOM 682 N N . GLU A 1 87 ? -12.903 -17.385 21.954 1.00 53.16 87 GLU A N 1
ATOM 683 C CA . GLU A 1 87 ? -11.690 -17.095 22.707 1.00 53.16 87 GLU A CA 1
ATOM 684 C C . GLU A 1 87 ? -11.458 -15.580 22.794 1.00 53.16 87 GLU A C 1
ATOM 686 O O . GLU A 1 87 ? -11.669 -14.840 21.827 1.00 53.16 87 GLU A O 1
ATOM 691 N N . ARG A 1 88 ? -11.076 -15.098 23.982 1.00 57.25 88 ARG A N 1
ATOM 692 C CA . ARG A 1 88 ? -10.663 -13.708 24.209 1.00 57.25 88 ARG A CA 1
ATOM 693 C C . ARG A 1 88 ? -9.523 -13.674 25.206 1.00 57.25 88 ARG A C 1
ATOM 695 O O . ARG A 1 88 ? -9.658 -14.208 26.305 1.00 57.25 88 ARG A O 1
ATOM 702 N N . GLU A 1 89 ? -8.445 -12.992 24.857 1.00 55.97 89 GLU A N 1
ATOM 703 C CA . GLU A 1 89 ? -7.403 -12.669 25.826 1.00 55.97 89 GLU A CA 1
ATOM 704 C C . GLU A 1 89 ? -7.878 -11.507 26.695 1.00 55.97 89 GLU A C 1
ATOM 706 O O . GLU A 1 89 ? -8.438 -10.544 26.173 1.00 55.97 89 GLU A O 1
ATOM 711 N N . LEU A 1 90 ? -7.695 -11.611 28.015 1.00 63.25 90 LEU A N 1
ATOM 712 C CA . LEU A 1 90 ? -8.123 -10.609 28.990 1.00 63.25 90 LEU A CA 1
ATOM 713 C C . LEU A 1 90 ? -6.947 -10.191 29.870 1.00 63.25 90 LEU A C 1
ATOM 715 O O . LEU A 1 90 ? -6.298 -11.029 30.494 1.00 63.25 90 LEU A O 1
ATOM 719 N N . VAL A 1 91 ? -6.721 -8.884 29.984 1.00 60.72 91 VAL A N 1
ATOM 720 C CA . VAL A 1 91 ? -5.708 -8.302 30.872 1.00 60.72 91 VAL A CA 1
ATOM 721 C C . VAL A 1 91 ? -6.375 -7.344 31.853 1.00 60.72 91 VAL A C 1
ATOM 723 O O . VAL A 1 91 ? -7.083 -6.427 31.441 1.00 60.72 91 VAL A O 1
ATOM 726 N N . LEU A 1 92 ? -6.114 -7.529 33.155 1.00 61.72 92 LEU A N 1
ATOM 727 C CA . LEU A 1 92 ? -6.512 -6.592 34.210 1.00 61.72 92 LEU A CA 1
ATOM 728 C C . LEU A 1 92 ? -5.309 -5.774 34.694 1.00 61.72 92 LEU A C 1
ATOM 730 O O . LEU A 1 92 ? -4.362 -6.324 35.253 1.00 61.72 92 LEU A O 1
ATOM 734 N N . ILE A 1 93 ? -5.355 -4.452 34.533 1.00 68.19 93 ILE A N 1
ATOM 735 C CA . ILE A 1 93 ? -4.262 -3.535 34.875 1.00 68.19 93 ILE A CA 1
ATOM 736 C C . ILE A 1 93 ? -4.713 -2.593 35.987 1.00 68.19 93 ILE A C 1
ATOM 738 O O . ILE A 1 93 ? -5.564 -1.728 35.779 1.00 68.19 93 ILE A O 1
ATOM 742 N N . LYS A 1 94 ? -4.114 -2.719 37.176 1.00 79.94 94 LYS A N 1
ATOM 743 C CA . LYS A 1 94 ? -4.316 -1.768 38.275 1.00 79.94 94 LYS A CA 1
ATOM 744 C C . LYS A 1 94 ? -3.282 -0.650 38.205 1.00 79.94 94 LYS A C 1
ATOM 746 O O . LYS A 1 94 ? -2.089 -0.896 38.346 1.00 79.94 94 LYS A O 1
ATOM 751 N N . ILE A 1 95 ? -3.748 0.582 38.057 1.00 84.50 95 ILE A N 1
ATOM 752 C CA . ILE A 1 95 ? -2.909 1.765 37.877 1.00 84.50 95 ILE A CA 1
ATOM 753 C C . ILE A 1 95 ? -3.108 2.705 39.062 1.00 84.50 95 ILE A C 1
ATOM 755 O O . ILE A 1 95 ? -4.237 3.032 39.430 1.00 84.50 95 ILE A O 1
ATOM 759 N N . ALA A 1 96 ? -2.009 3.136 39.681 1.00 82.62 96 ALA A N 1
ATOM 760 C CA . ALA A 1 96 ? -2.047 4.158 40.719 1.00 82.62 96 ALA A CA 1
ATOM 761 C C . ALA A 1 96 ? -2.361 5.526 40.098 1.00 82.62 96 ALA A C 1
ATOM 763 O O . ALA A 1 96 ? -1.748 5.931 39.113 1.00 82.62 96 ALA A O 1
ATOM 764 N N . THR A 1 97 ? -3.309 6.243 40.693 1.00 80.25 97 THR A N 1
ATOM 765 C CA . THR A 1 97 ? -3.707 7.588 40.270 1.00 80.25 97 THR A CA 1
ATOM 766 C C . THR A 1 97 ? -3.580 8.523 41.458 1.00 80.25 97 THR A C 1
ATOM 768 O O . THR A 1 97 ? -4.507 8.664 42.255 1.00 80.25 97 THR A O 1
ATOM 771 N N . ASP A 1 98 ? -2.401 9.106 41.595 1.00 77.00 98 ASP A N 1
ATOM 772 C CA . ASP A 1 98 ? -2.020 10.050 42.641 1.00 77.00 98 ASP A CA 1
ATOM 773 C C . ASP A 1 98 ? -2.490 11.483 42.353 1.00 77.00 98 ASP A C 1
ATOM 775 O O . ASP A 1 98 ? -2.585 12.287 43.279 1.00 77.00 98 ASP A O 1
ATOM 779 N N . ASN A 1 99 ? -2.847 11.798 41.101 1.00 79.75 99 ASN A N 1
ATOM 780 C CA . ASN A 1 99 ? -3.458 13.076 40.747 1.00 79.75 99 ASN A CA 1
ATOM 781 C C . ASN A 1 99 ? -4.621 12.949 39.725 1.00 79.75 99 ASN A C 1
ATOM 783 O O . ASN A 1 99 ? -4.688 11.962 38.980 1.00 79.75 99 ASN A O 1
ATOM 787 N N . PRO A 1 100 ? -5.542 13.938 39.669 1.00 75.75 100 PRO A N 1
ATOM 788 C CA . PRO A 1 100 ? -6.701 13.924 38.767 1.00 75.75 100 PRO A CA 1
ATOM 789 C C . PRO A 1 100 ? -6.378 14.037 37.267 1.00 75.75 100 PRO A C 1
ATOM 791 O O . PRO A 1 100 ? -7.069 13.415 36.464 1.00 75.75 100 PRO A O 1
ATOM 794 N N . GLN A 1 101 ? -5.345 14.789 36.875 1.00 79.06 101 GLN A N 1
ATOM 795 C CA . GLN A 1 101 ? -4.921 14.931 35.474 1.00 79.06 101 GLN A CA 1
ATOM 796 C C . GLN A 1 101 ? -4.427 13.601 34.894 1.00 79.06 101 GLN A C 1
ATOM 798 O O . GLN A 1 101 ? -4.915 13.153 33.863 1.00 79.06 101 GLN A O 1
ATOM 803 N N . LYS A 1 102 ? -3.544 12.908 35.615 1.00 76.69 102 LYS A N 1
ATOM 804 C CA . LYS A 1 102 ? -3.013 11.593 35.245 1.00 76.69 102 LYS A CA 1
ATOM 805 C C . LYS A 1 102 ? -4.131 10.558 35.150 1.00 76.69 102 LYS A C 1
ATOM 8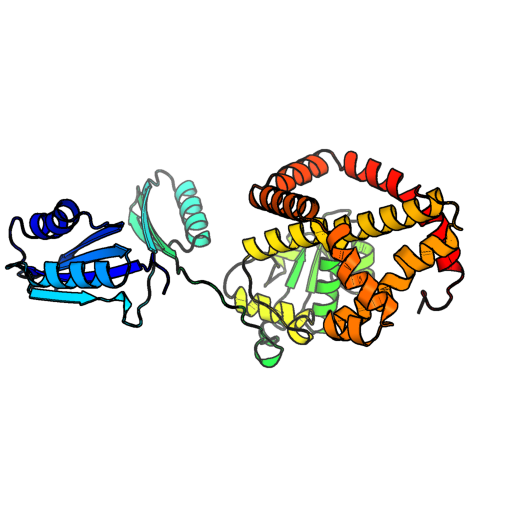07 O O . LYS A 1 102 ? -4.113 9.704 34.276 1.00 76.69 102 LYS A O 1
ATOM 812 N N . ARG A 1 103 ? -5.147 10.654 36.019 1.00 82.56 103 ARG A N 1
ATOM 813 C CA . ARG A 1 103 ? -6.358 9.829 35.911 1.00 82.56 103 ARG A CA 1
ATOM 814 C C . ARG A 1 103 ? -7.101 10.091 34.602 1.00 82.56 103 ARG A C 1
ATOM 816 O O . ARG A 1 103 ? -7.496 9.126 33.961 1.00 82.56 103 ARG A O 1
ATOM 823 N N . ALA A 1 104 ? -7.299 11.350 34.217 1.00 83.06 104 ALA A N 1
ATOM 824 C CA . ALA A 1 104 ? -7.961 11.685 32.958 1.00 83.06 104 ALA A CA 1
ATOM 825 C C . ALA A 1 104 ? -7.176 11.152 31.749 1.00 83.06 104 ALA A C 1
ATOM 827 O O . ALA A 1 104 ? -7.772 10.533 30.873 1.00 83.06 104 ALA A O 1
ATOM 828 N N . GLU A 1 105 ? -5.847 11.287 31.757 1.00 82.81 105 GLU A N 1
ATOM 829 C CA . GLU A 1 105 ? -4.967 10.722 30.725 1.00 82.81 105 GLU A CA 1
ATOM 830 C C . GLU A 1 105 ? -5.068 9.195 30.658 1.00 82.81 105 GLU A C 1
ATOM 832 O O . GLU A 1 105 ? -5.245 8.634 29.582 1.00 82.81 105 GLU A O 1
ATOM 837 N N . ILE A 1 106 ? -5.020 8.507 31.803 1.00 77.19 106 ILE A N 1
ATOM 838 C CA . ILE A 1 106 ? -5.126 7.044 31.847 1.00 77.19 106 ILE A CA 1
ATOM 839 C C . ILE A 1 106 ? -6.493 6.580 31.338 1.00 77.19 106 ILE A C 1
ATOM 841 O O . ILE A 1 106 ? -6.557 5.604 30.598 1.00 77.19 106 ILE A O 1
ATOM 845 N N . LEU A 1 107 ? -7.578 7.275 31.692 1.00 80.56 107 LEU A N 1
ATOM 846 C CA . LEU A 1 107 ? -8.915 6.970 31.178 1.00 80.56 107 LEU A CA 1
ATOM 847 C C . LEU A 1 107 ? -8.978 7.169 29.662 1.00 80.56 107 LEU A C 1
ATOM 849 O O . LEU A 1 107 ? -9.450 6.290 28.943 1.00 80.56 107 LEU A O 1
ATOM 853 N N . GLN A 1 108 ? -8.423 8.275 29.175 1.00 76.56 108 GLN A N 1
ATOM 854 C CA . GLN A 1 108 ? -8.385 8.597 27.756 1.00 76.56 108 GLN A CA 1
ATOM 855 C C . GLN A 1 108 ? -7.570 7.574 26.955 1.00 76.56 108 GLN A C 1
ATOM 857 O O . GLN A 1 108 ? -8.019 7.140 25.898 1.00 76.56 108 GLN A O 1
ATOM 862 N N . VAL A 1 109 ? -6.414 7.144 27.469 1.00 74.31 109 VAL A N 1
ATOM 863 C CA . VAL A 1 109 ? -5.591 6.084 26.867 1.00 74.31 109 VAL A CA 1
ATOM 864 C C . VAL A 1 109 ? -6.300 4.733 26.957 1.00 74.31 109 VAL A C 1
ATOM 866 O O . VAL A 1 109 ? -6.310 3.985 25.985 1.00 74.31 109 VAL A O 1
ATOM 869 N N . SER A 1 110 ? -6.946 4.422 28.083 1.00 66.56 110 SER A N 1
ATOM 870 C CA . SER A 1 110 ? -7.673 3.161 28.244 1.00 66.56 110 SER A CA 1
ATOM 871 C C . SER A 1 110 ? -8.811 3.016 27.237 1.00 66.56 110 SER A C 1
ATOM 873 O O . SER A 1 110 ? -8.924 1.963 26.621 1.00 66.56 110 SER A O 1
ATOM 875 N N . GLU A 1 111 ? -9.569 4.083 26.960 1.00 66.50 111 GLU A N 1
ATOM 876 C CA . GLU A 1 111 ? -10.598 4.077 25.914 1.00 66.50 111 GLU A CA 1
ATOM 877 C C . GLU A 1 111 ? -10.026 3.764 24.525 1.00 66.50 111 GLU A C 1
ATOM 879 O O . GLU A 1 111 ? -10.652 3.021 23.767 1.00 66.50 111 GLU A O 1
ATOM 884 N N . VAL A 1 112 ? -8.840 4.292 24.191 1.00 65.62 112 VAL A N 1
ATOM 885 C CA . VAL A 1 112 ? -8.181 4.054 22.890 1.00 65.62 112 VAL A CA 1
ATOM 886 C C . VAL A 1 112 ? -7.914 2.565 22.677 1.00 65.62 112 VAL A C 1
ATOM 888 O O . VAL A 1 112 ? -8.169 2.043 21.595 1.00 65.62 112 VAL A O 1
ATOM 891 N N . PHE A 1 113 ? -7.482 1.864 23.724 1.00 65.69 113 PHE A N 1
ATOM 892 C CA . PHE A 1 113 ? -7.185 0.430 23.678 1.00 65.69 113 PHE A CA 1
ATOM 893 C C . PHE A 1 113 ? -8.379 -0.458 24.045 1.00 65.69 113 PHE A C 1
ATOM 895 O O . PHE A 1 113 ? -8.199 -1.634 24.347 1.00 65.69 113 PHE A O 1
ATOM 902 N N . ARG A 1 114 ? -9.608 0.083 24.037 1.00 71.69 114 ARG A N 1
ATOM 903 C CA . ARG A 1 114 ? -10.830 -0.636 24.454 1.00 71.69 114 ARG A CA 1
ATOM 904 C C . ARG A 1 114 ? -10.731 -1.211 25.876 1.00 71.69 114 ARG A C 1
ATOM 906 O O . ARG A 1 114 ? -11.396 -2.189 26.209 1.00 71.69 114 ARG A O 1
ATOM 913 N N . GLY A 1 115 ? -9.917 -0.580 26.716 1.00 71.81 115 GLY A N 1
ATOM 914 C CA . GLY A 1 115 ? -9.803 -0.844 28.136 1.00 71.81 115 GLY A CA 1
ATOM 915 C C . GLY A 1 115 ? -11.024 -0.325 28.882 1.00 71.81 115 GLY A C 1
ATOM 916 O O . GLY A 1 115 ? -11.344 0.861 28.853 1.00 71.81 115 GLY A O 1
ATOM 917 N N . ARG A 1 116 ? -11.716 -1.218 29.573 1.00 80.56 116 ARG A N 1
ATOM 918 C CA . ARG A 1 116 ? -12.874 -0.935 30.407 1.00 80.56 116 ARG A CA 1
ATOM 919 C C . ARG A 1 116 ? -12.432 -0.706 31.845 1.00 80.56 116 ARG A C 1
ATOM 921 O O . ARG A 1 116 ? -11.825 -1.577 32.452 1.00 80.56 116 ARG A O 1
ATOM 928 N N . VAL A 1 117 ? -12.783 0.427 32.442 1.00 85.31 117 VAL A N 1
ATOM 929 C CA . VAL A 1 117 ? -12.578 0.622 33.886 1.00 85.31 117 VAL A CA 1
ATOM 930 C C . VAL A 1 117 ? -13.561 -0.261 34.646 1.00 85.31 117 VAL A C 1
ATOM 932 O O . VAL A 1 117 ? -14.773 -0.090 34.519 1.00 85.31 117 VAL A O 1
ATOM 935 N N . ILE A 1 118 ? -13.043 -1.194 35.437 1.00 83.31 118 ILE A N 1
ATOM 936 C CA . ILE A 1 118 ? -13.857 -2.134 36.220 1.00 83.31 118 ILE A CA 1
ATOM 937 C C . ILE A 1 118 ? -13.871 -1.813 37.718 1.00 83.31 118 ILE A C 1
ATOM 939 O O . ILE A 1 118 ? -14.806 -2.197 38.412 1.00 83.31 118 ILE A O 1
ATOM 943 N N . ASP A 1 119 ? -12.879 -1.068 38.216 1.00 80.38 119 ASP A N 1
ATOM 944 C CA . ASP A 1 119 ? -12.859 -0.532 39.582 1.00 80.38 119 ASP A CA 1
ATOM 945 C C . ASP A 1 119 ? -12.173 0.839 39.603 1.00 80.38 119 ASP A C 1
ATOM 947 O O . ASP A 1 119 ? -11.176 1.064 38.913 1.00 80.38 119 ASP A O 1
ATOM 951 N N . MET A 1 120 ? -12.692 1.766 40.407 1.00 83.75 120 MET A N 1
ATOM 952 C CA . MET A 1 120 ? -12.149 3.118 40.533 1.00 83.75 120 MET A CA 1
ATOM 953 C C . MET A 1 120 ? -12.166 3.565 41.995 1.00 83.75 120 MET A C 1
ATOM 955 O O . MET A 1 120 ? -13.215 3.732 42.613 1.00 83.75 120 MET A O 1
ATOM 959 N N . LYS A 1 121 ? -10.976 3.812 42.541 1.00 81.81 121 LYS A N 1
ATOM 960 C CA . LYS A 1 121 ? -10.732 4.270 43.913 1.00 81.81 121 LYS A CA 1
ATOM 961 C C . LYS A 1 121 ? -9.985 5.605 43.908 1.00 81.81 121 LYS A C 1
ATOM 963 O O . LYS A 1 121 ? -9.320 5.930 42.926 1.00 81.81 121 LYS A O 1
ATOM 968 N N . PRO A 1 122 ? -10.006 6.374 45.015 1.00 77.31 122 PRO A N 1
ATOM 969 C CA . PRO A 1 122 ? -9.357 7.684 45.072 1.00 77.31 122 PRO A CA 1
ATOM 970 C C . PRO A 1 122 ? -7.873 7.692 44.688 1.00 77.31 122 PRO A C 1
ATOM 972 O O . PRO A 1 122 ? -7.427 8.685 44.128 1.00 77.31 122 PRO A O 1
ATOM 975 N N . ALA A 1 123 ? -7.143 6.596 44.922 1.00 80.62 123 ALA A N 1
ATOM 976 C CA . ALA A 1 123 ? -5.713 6.478 44.621 1.00 80.62 123 ALA A CA 1
ATOM 977 C C . ALA A 1 123 ? -5.377 5.450 43.520 1.00 80.62 123 ALA A C 1
ATOM 979 O O . ALA A 1 123 ? -4.203 5.236 43.227 1.00 80.62 123 ALA A O 1
ATOM 980 N N . SER A 1 124 ? -6.365 4.775 42.922 1.00 84.56 124 SER A N 1
ATOM 981 C CA . SER A 1 124 ? -6.102 3.766 41.887 1.00 84.56 124 SER A CA 1
ATOM 982 C C . SER A 1 124 ? -7.311 3.481 41.009 1.00 84.56 124 SER A C 1
ATOM 984 O O . SER A 1 124 ? -8.436 3.538 41.489 1.00 84.56 124 SER A O 1
ATOM 986 N N . LEU A 1 125 ? -7.080 3.041 39.780 1.00 86.50 125 LEU A N 1
ATOM 987 C CA . LEU A 1 125 ? -8.101 2.488 38.891 1.00 86.50 125 LEU A CA 1
ATOM 988 C C . LEU A 1 125 ? -7.686 1.097 38.404 1.00 86.50 125 LEU A C 1
ATOM 990 O O . LEU A 1 125 ? -6.499 0.778 38.408 1.00 86.50 125 LEU A O 1
ATOM 994 N N . VAL A 1 126 ? -8.648 0.269 38.014 1.00 76.94 126 VAL A N 1
ATOM 995 C CA . VAL A 1 126 ? -8.415 -1.045 37.406 1.00 76.94 126 VAL A CA 1
ATOM 996 C C . VAL A 1 126 ? -9.061 -1.060 36.029 1.00 76.94 126 VAL A C 1
ATOM 998 O O . VAL A 1 126 ? -10.252 -0.777 35.910 1.00 76.94 126 VAL A O 1
ATOM 1001 N N . LEU A 1 127 ? -8.271 -1.382 35.008 1.00 81.75 127 LEU A N 1
ATOM 1002 C CA . LEU A 1 127 ? -8.687 -1.502 33.613 1.00 81.75 127 LEU A CA 1
ATOM 1003 C C . LEU A 1 127 ? -8.736 -2.966 33.196 1.00 81.75 127 LEU A C 1
ATOM 1005 O O . LEU A 1 127 ? -7.832 -3.717 33.531 1.00 81.75 127 LEU A O 1
ATOM 1009 N N . GLU A 1 128 ? -9.746 -3.339 32.431 1.00 74.31 128 GLU A N 1
ATOM 1010 C CA . GLU A 1 128 ? -9.914 -4.618 31.750 1.00 74.31 128 GLU A CA 1
ATOM 1011 C C . GLU A 1 128 ? -9.751 -4.396 30.247 1.00 74.31 128 GLU A C 1
ATOM 1013 O O . GLU A 1 128 ? -10.523 -3.648 29.662 1.00 74.31 128 GLU A O 1
ATOM 1018 N N . ILE A 1 129 ? -8.781 -5.037 29.605 1.00 76.94 129 ILE A N 1
ATOM 1019 C CA . ILE A 1 129 ? -8.606 -5.005 28.145 1.00 76.94 129 ILE A CA 1
ATOM 1020 C C . ILE A 1 129 ? -8.906 -6.404 27.612 1.00 76.94 129 ILE A C 1
ATOM 1022 O O . ILE A 1 129 ? -8.379 -7.374 28.153 1.00 76.94 129 ILE A O 1
ATOM 1026 N N . THR A 1 130 ? -9.749 -6.509 26.579 1.00 66.94 130 THR A N 1
ATOM 1027 C CA . THR A 1 130 ? -10.020 -7.776 25.879 1.00 66.94 130 THR A CA 1
ATOM 1028 C C . THR A 1 130 ? -9.817 -7.665 24.371 1.00 66.94 130 THR A C 1
ATOM 1030 O O . THR A 1 130 ? -10.333 -6.737 23.745 1.00 66.94 130 THR A O 1
ATOM 1033 N N . GLU A 1 131 ? -9.130 -8.642 23.775 1.00 64.75 131 GLU A N 1
ATOM 1034 C CA . GLU A 1 131 ? -8.919 -8.740 22.323 1.00 64.75 131 GLU A CA 1
ATOM 1035 C C . GLU A 1 131 ? -9.532 -10.030 21.747 1.00 64.75 131 GLU A C 1
ATOM 1037 O O . GLU A 1 131 ? -9.624 -11.053 22.428 1.00 64.75 131 GLU A O 1
ATOM 1042 N N . LYS A 1 132 ? -10.015 -9.963 20.497 1.00 49.72 132 LYS A N 1
ATOM 1043 C CA . LYS A 1 132 ? -10.472 -11.122 19.717 1.00 49.72 132 LYS A CA 1
ATOM 1044 C C . LYS A 1 132 ? -9.359 -11.495 18.742 1.00 49.72 132 LYS A C 1
ATOM 1046 O O . LYS A 1 132 ? -9.136 -10.754 17.790 1.00 49.72 132 LYS A O 1
ATOM 1051 N N . GLY A 1 133 ? -8.704 -12.630 18.954 1.00 47.62 133 GLY A N 1
ATOM 1052 C CA . GLY A 1 133 ? -7.852 -13.222 17.927 1.00 47.62 133 GLY A CA 1
ATOM 1053 C C . GLY A 1 133 ? -8.726 -13.860 16.852 1.00 47.62 133 GLY A C 1
ATOM 1054 O O . GLY A 1 133 ? -9.461 -14.791 17.156 1.00 47.62 133 GLY A O 1
ATOM 1055 N N . THR A 1 134 ? -8.678 -13.362 15.617 1.00 46.75 134 THR A N 1
ATOM 1056 C CA . THR A 1 134 ? -9.137 -14.120 14.441 1.00 46.75 134 THR A CA 1
ATOM 1057 C C . THR A 1 134 ? -8.444 -13.617 13.182 1.00 46.75 134 THR A C 1
ATOM 1059 O O . THR A 1 134 ? -8.497 -12.421 12.893 1.00 46.75 134 THR A O 1
ATOM 1062 N N . ASP A 1 135 ? -7.866 -14.562 12.434 1.00 42.53 135 ASP A N 1
ATOM 1063 C CA . ASP A 1 135 ? -7.567 -14.461 11.005 1.00 42.53 135 ASP A CA 1
ATOM 1064 C C . ASP A 1 135 ? -8.772 -13.881 10.253 1.00 42.53 135 ASP A C 1
ATOM 1066 O O . ASP A 1 135 ? -9.885 -14.411 10.331 1.00 42.53 135 ASP A O 1
ATOM 1070 N N . VAL A 1 136 ? -8.566 -12.784 9.523 1.00 41.09 136 VAL A N 1
ATOM 1071 C CA . VAL A 1 136 ? -9.613 -12.162 8.708 1.00 41.09 136 VAL A CA 1
ATOM 1072 C C . VAL A 1 136 ? -9.468 -12.656 7.273 1.00 41.09 136 VAL A C 1
ATOM 1074 O O . VAL A 1 136 ? -8.566 -12.253 6.547 1.00 41.09 136 VAL A O 1
ATOM 1077 N N . MET A 1 137 ? -10.388 -13.518 6.843 1.00 32.88 137 MET A N 1
ATOM 1078 C CA . MET A 1 137 ? -10.650 -13.723 5.417 1.00 32.88 137 MET A CA 1
ATOM 1079 C C . MET A 1 137 ? -11.338 -12.468 4.858 1.00 32.88 137 MET A C 1
ATOM 1081 O O . MET A 1 137 ? -12.322 -11.993 5.431 1.00 32.88 137 MET A O 1
ATOM 1085 N N . ALA A 1 138 ? -10.822 -11.932 3.747 1.00 37.06 138 ALA A N 1
ATOM 1086 C CA . ALA A 1 138 ? -11.273 -10.671 3.158 1.00 37.06 138 ALA A CA 1
ATOM 1087 C C . ALA A 1 138 ? -12.792 -10.660 2.891 1.00 37.06 138 ALA A C 1
ATOM 1089 O O . ALA A 1 138 ? -13.311 -11.458 2.110 1.00 37.06 138 ALA A O 1
ATOM 1090 N N . THR A 1 139 ? -13.503 -9.730 3.536 1.00 44.84 139 THR A N 1
ATOM 1091 C CA . THR A 1 139 ? -14.929 -9.461 3.301 1.00 44.84 139 THR A CA 1
ATOM 1092 C C . THR A 1 139 ? -15.055 -8.209 2.432 1.00 44.84 139 THR A C 1
ATOM 1094 O O . THR A 1 139 ? -14.491 -7.168 2.771 1.00 44.84 139 THR A O 1
ATOM 1097 N N . ILE A 1 140 ? -15.767 -8.315 1.306 1.00 43.66 140 ILE A N 1
ATOM 1098 C CA . ILE A 1 140 ? -15.962 -7.225 0.334 1.00 43.66 140 ILE A CA 1
ATOM 1099 C C . ILE A 1 140 ? -17.353 -6.612 0.530 1.00 43.66 140 ILE A C 1
ATOM 1101 O O . ILE A 1 140 ? -18.339 -7.346 0.577 1.00 43.66 140 ILE A O 1
ATOM 1105 N N . TYR A 1 141 ? -17.430 -5.280 0.606 1.00 60.41 141 TYR A N 1
ATOM 1106 C CA . TYR A 1 141 ? -18.678 -4.513 0.733 1.00 60.41 141 TYR A CA 1
ATOM 1107 C C . TYR A 1 141 ? -18.995 -3.726 -0.544 1.00 60.41 141 TYR A C 1
ATOM 1109 O O . TYR A 1 141 ? -18.093 -3.202 -1.207 1.00 60.41 141 TYR A O 1
ATOM 1117 N N . TYR A 1 142 ? -20.288 -3.580 -0.838 1.00 62.31 142 TYR A N 1
ATOM 1118 C CA . TYR A 1 142 ? -20.831 -2.852 -1.987 1.00 62.31 142 TYR A CA 1
ATOM 1119 C C . TYR A 1 142 ? -21.813 -1.748 -1.555 1.00 62.31 142 TYR A C 1
ATOM 1121 O O . TYR A 1 142 ? -22.099 -1.557 -0.373 1.00 62.31 142 TYR A O 1
ATOM 1129 N N . ASP A 1 143 ? -22.369 -1.009 -2.522 1.00 64.50 143 ASP A N 1
ATOM 1130 C CA . ASP A 1 143 ? -23.349 0.065 -2.282 1.00 64.50 143 ASP A CA 1
ATOM 1131 C C . ASP A 1 143 ? -24.552 -0.372 -1.425 1.00 64.50 143 ASP A C 1
ATOM 1133 O O . ASP A 1 143 ? -25.104 0.445 -0.687 1.00 64.50 143 ASP A O 1
ATOM 1137 N N . SER A 1 144 ? -24.984 -1.633 -1.509 1.00 67.75 144 SER A N 1
ATOM 1138 C CA . SER A 1 144 ? -26.095 -2.164 -0.706 1.00 67.75 144 SER A CA 1
ATOM 1139 C C . SER A 1 144 ? -25.789 -2.225 0.789 1.00 67.75 144 SER A C 1
ATOM 1141 O O . SER A 1 144 ? -26.714 -2.181 1.598 1.00 67.75 144 SER A O 1
ATOM 1143 N N . ASP A 1 145 ? -24.509 -2.294 1.148 1.00 63.28 145 ASP A N 1
ATOM 1144 C CA . ASP A 1 145 ? -24.049 -2.558 2.512 1.00 63.28 145 ASP A CA 1
ATOM 1145 C C . ASP A 1 145 ? -23.721 -1.266 3.279 1.00 63.28 145 ASP A C 1
ATOM 1147 O O . ASP A 1 145 ? -23.503 -1.293 4.489 1.00 63.28 145 ASP A O 1
ATOM 1151 N N . ALA A 1 146 ? -23.708 -0.115 2.593 1.00 69.50 146 ALA A N 1
ATOM 1152 C CA . ALA A 1 146 ? -23.329 1.179 3.156 1.00 69.50 146 ALA A CA 1
ATOM 1153 C C . ALA A 1 146 ? -24.503 2.172 3.159 1.00 69.50 146 ALA A C 1
ATOM 1155 O O . ALA A 1 146 ? -25.036 2.517 2.107 1.00 69.50 146 ALA A O 1
ATOM 1156 N N . ASN A 1 147 ? -24.876 2.721 4.319 1.00 76.75 147 ASN A N 1
ATOM 1157 C CA . ASN A 1 147 ? -25.951 3.715 4.425 1.00 76.75 147 ASN A CA 1
ATOM 1158 C C . ASN A 1 147 ? -25.413 5.160 4.374 1.00 76.75 147 ASN A C 1
ATOM 1160 O O . ASN A 1 147 ? -24.969 5.703 5.386 1.00 76.75 147 ASN A O 1
ATOM 1164 N N . PHE A 1 148 ? -25.493 5.809 3.206 1.00 77.31 148 PHE A N 1
ATOM 1165 C CA . PHE A 1 148 ? -25.002 7.184 3.021 1.00 77.31 148 PHE A CA 1
ATOM 1166 C C . PHE A 1 148 ? -25.852 8.254 3.730 1.00 77.31 148 PHE A C 1
ATOM 1168 O O . PHE A 1 148 ? -25.357 9.346 4.012 1.00 77.31 148 PHE A O 1
ATOM 1175 N N . ASP A 1 149 ? -27.109 7.967 4.083 1.00 79.00 149 ASP A N 1
ATOM 1176 C CA . ASP A 1 149 ? -27.965 8.950 4.762 1.00 79.00 149 ASP A CA 1
ATOM 1177 C C . ASP A 1 149 ? -27.418 9.346 6.146 1.00 79.00 149 ASP A C 1
ATOM 1179 O O . ASP A 1 149 ? -27.732 10.425 6.650 1.00 79.00 149 ASP A O 1
ATOM 1183 N N . LEU A 1 150 ? -26.516 8.533 6.712 1.00 72.38 150 LEU A N 1
ATOM 1184 C CA . LEU A 1 150 ? -25.755 8.847 7.924 1.00 72.38 150 LEU A CA 1
ATOM 1185 C C . LEU A 1 150 ? -24.842 10.080 7.777 1.00 72.38 150 LEU A C 1
ATOM 1187 O O . LEU A 1 150 ? -24.516 10.706 8.785 1.00 72.38 150 LEU A O 1
ATOM 1191 N N . LEU A 1 151 ? -24.430 10.434 6.552 1.00 75.12 151 LEU A N 1
ATOM 1192 C CA . LEU A 1 151 ? -23.555 11.581 6.269 1.00 75.12 151 LEU A CA 1
ATOM 1193 C C . LEU A 1 151 ? -24.316 12.839 5.839 1.00 75.12 151 LEU A C 1
ATOM 1195 O O . LEU A 1 151 ? -23.838 13.941 6.085 1.00 75.12 151 LEU A O 1
ATOM 1199 N N . LYS A 1 152 ? -25.515 12.716 5.256 1.00 76.19 152 LYS A N 1
ATOM 1200 C CA . LYS A 1 152 ? -26.302 13.875 4.779 1.00 76.19 152 LYS A CA 1
ATOM 1201 C C . LYS A 1 152 ? -26.708 14.848 5.889 1.00 76.19 152 LYS A C 1
ATOM 1203 O O . LYS A 1 152 ? -26.960 16.017 5.619 1.00 76.19 152 LYS A O 1
ATOM 1208 N N . GLN A 1 153 ? -26.805 14.362 7.124 1.00 76.50 153 GLN A N 1
ATOM 1209 C CA . GLN A 1 153 ? -27.186 15.165 8.291 1.00 76.50 153 GLN A CA 1
ATOM 1210 C C . GLN A 1 153 ? -25.979 15.726 9.055 1.00 76.50 153 GLN A C 1
ATOM 1212 O O . GLN A 1 153 ? -26.163 16.308 10.120 1.00 76.50 153 GLN A O 1
ATOM 1217 N N . ARG A 1 154 ? -24.755 15.508 8.559 1.00 78.38 154 ARG A N 1
ATOM 1218 C CA . ARG A 1 154 ? -23.509 15.798 9.270 1.00 78.38 154 ARG A CA 1
ATOM 1219 C C . ARG A 1 154 ? -22.588 16.671 8.429 1.00 78.38 154 ARG A C 1
ATOM 1221 O O . ARG A 1 154 ? -22.498 16.515 7.214 1.00 78.38 154 ARG A O 1
ATOM 1228 N N . THR A 1 155 ? -21.873 17.562 9.096 1.00 84.25 155 THR A N 1
ATOM 1229 C CA . THR A 1 155 ? -20.786 18.341 8.507 1.00 84.25 155 THR A CA 1
ATOM 1230 C C . THR A 1 155 ? -19.496 17.535 8.577 1.00 84.25 155 THR A C 1
ATOM 1232 O O . THR A 1 155 ? -19.058 17.155 9.664 1.00 84.25 155 THR A O 1
ATOM 1235 N N . VAL A 1 156 ? -18.890 17.267 7.422 1.00 81.62 156 VAL A N 1
ATOM 1236 C CA . VAL A 1 156 ? -17.629 16.534 7.286 1.00 81.62 156 VAL A CA 1
ATOM 1237 C C . VAL A 1 156 ? -16.487 17.528 7.082 1.00 81.62 156 VAL A C 1
ATOM 1239 O O . VAL A 1 156 ? -16.440 18.207 6.056 1.00 81.62 156 VAL A O 1
ATOM 1242 N N . ALA A 1 157 ? -15.558 17.608 8.037 1.00 84.50 157 ALA A N 1
ATOM 1243 C CA . ALA A 1 157 ? -14.301 18.327 7.856 1.00 84.50 157 ALA A CA 1
ATOM 1244 C C . ALA A 1 157 ? -13.222 17.417 7.259 1.00 84.50 157 ALA A C 1
ATOM 1246 O O . ALA A 1 157 ? -12.837 16.419 7.874 1.00 84.50 157 ALA A O 1
ATOM 1247 N N . VAL A 1 158 ? -12.698 17.807 6.094 1.00 77.62 158 VAL A N 1
ATOM 1248 C CA . VAL A 1 158 ? -11.523 17.197 5.454 1.00 77.62 158 VAL A CA 1
ATOM 1249 C C . VAL A 1 158 ? -10.317 18.096 5.719 1.00 77.62 158 VAL A C 1
ATOM 1251 O O . VAL A 1 158 ? -10.288 19.248 5.283 1.00 77.62 158 VAL A O 1
ATOM 1254 N N . VAL A 1 159 ? -9.331 17.602 6.468 1.00 77.69 159 VAL A N 1
ATOM 1255 C CA . VAL A 1 159 ? -8.135 18.379 6.826 1.00 77.69 159 VAL A CA 1
ATOM 1256 C C . VAL A 1 159 ? -7.043 18.136 5.786 1.00 77.69 159 VAL A C 1
ATOM 1258 O O . VAL A 1 159 ? -6.540 17.026 5.648 1.00 77.69 159 VAL A O 1
ATOM 1261 N N . GLY A 1 160 ? -6.657 19.190 5.063 1.00 64.06 160 GLY A N 1
ATOM 1262 C CA . GLY A 1 160 ? -5.705 19.114 3.952 1.00 64.06 160 GLY A CA 1
ATOM 1263 C C . GLY A 1 160 ? -6.368 18.943 2.577 1.00 64.06 160 GLY A C 1
ATOM 1264 O O . GLY A 1 160 ? -7.407 18.310 2.426 1.00 64.06 160 GLY A O 1
ATOM 1265 N N . TYR A 1 161 ? -5.746 19.519 1.539 1.00 77.50 161 TYR A N 1
ATOM 1266 C CA . TYR A 1 161 ? -6.279 19.538 0.164 1.00 77.50 161 TYR A CA 1
ATOM 1267 C C . TYR A 1 161 ? -5.218 19.147 -0.880 1.00 77.50 161 TYR A C 1
ATOM 1269 O O . TYR A 1 161 ? -4.960 19.868 -1.844 1.00 77.50 161 TYR A O 1
ATOM 1277 N N . GLY A 1 162 ? -4.550 18.014 -0.635 1.00 67.00 162 GLY A N 1
ATOM 1278 C CA . GLY A 1 162 ? -3.708 17.315 -1.617 1.00 67.00 162 GLY A CA 1
ATOM 1279 C C . GLY A 1 162 ? -4.541 16.459 -2.581 1.00 67.00 162 GLY A C 1
ATOM 1280 O O . GLY A 1 162 ? -5.754 16.630 -2.660 1.00 67.00 162 GLY A O 1
ATOM 1281 N N . ALA A 1 163 ? -3.925 15.509 -3.294 1.00 60.94 163 ALA A N 1
ATOM 1282 C CA . ALA A 1 163 ? -4.639 14.645 -4.248 1.00 60.94 163 ALA A CA 1
ATOM 1283 C C . ALA A 1 163 ? -5.825 13.897 -3.603 1.00 60.94 163 ALA A C 1
ATOM 1285 O O . ALA A 1 163 ? -6.952 13.992 -4.093 1.00 60.94 163 ALA A O 1
ATOM 1286 N N . GLN A 1 164 ? -5.590 13.238 -2.461 1.00 56.91 164 GLN A N 1
ATOM 1287 C CA . GLN A 1 164 ? -6.630 12.523 -1.714 1.00 56.91 164 GLN A CA 1
ATOM 1288 C C . GLN A 1 164 ? -7.664 13.479 -1.103 1.00 56.91 164 GLN A C 1
ATOM 1290 O O . GLN A 1 164 ? -8.855 13.312 -1.345 1.00 56.91 164 GLN A O 1
ATOM 1295 N N . GLY A 1 165 ? -7.229 14.521 -0.382 1.00 70.56 165 GLY A N 1
ATOM 1296 C CA . GLY A 1 165 ? -8.142 15.491 0.241 1.00 70.56 165 GLY A CA 1
ATOM 1297 C C . GLY A 1 165 ? -9.059 16.190 -0.769 1.00 70.56 165 GLY A C 1
ATOM 1298 O O . GLY A 1 165 ? -10.251 16.356 -0.514 1.00 70.56 165 GLY A O 1
ATOM 1299 N N . ARG A 1 166 ? -8.543 16.515 -1.963 1.00 80.31 166 ARG A N 1
ATOM 1300 C CA . ARG A 1 166 ? -9.333 17.050 -3.079 1.00 80.31 166 ARG A CA 1
ATOM 1301 C C . ARG A 1 166 ? -10.361 16.046 -3.590 1.00 80.31 166 ARG A C 1
ATOM 1303 O O . ARG A 1 166 ? -11.539 16.383 -3.660 1.00 80.31 166 ARG A O 1
ATOM 1310 N N . ALA A 1 167 ? -9.931 14.834 -3.945 1.00 70.12 167 ALA A N 1
ATOM 1311 C CA . ALA A 1 167 ? -10.832 13.804 -4.464 1.00 70.12 167 ALA A CA 1
ATOM 1312 C C . ALA A 1 167 ? -11.955 13.485 -3.466 1.00 70.12 167 ALA A C 1
ATOM 1314 O O . ALA A 1 167 ? -13.127 13.453 -3.830 1.00 70.12 167 ALA A O 1
ATOM 1315 N N . GLN A 1 168 ? -11.606 13.338 -2.188 1.00 74.44 168 GLN A N 1
ATOM 1316 C CA . GLN A 1 168 ? -12.565 13.071 -1.123 1.00 74.44 168 GLN A CA 1
ATOM 1317 C C . GLN A 1 168 ? -13.567 14.218 -0.956 1.00 74.44 168 GLN A C 1
ATOM 1319 O O . GLN A 1 168 ? -14.772 13.977 -0.926 1.00 74.44 168 GLN A O 1
ATOM 1324 N N . SER A 1 169 ? -13.089 15.464 -0.902 1.00 84.38 169 SER A N 1
ATOM 1325 C CA . SER A 1 169 ? -13.956 16.630 -0.699 1.00 84.38 169 SER A CA 1
ATOM 1326 C C . SER A 1 169 ? -14.961 16.819 -1.836 1.00 84.38 169 SER A C 1
ATOM 1328 O O . SER A 1 169 ? -16.135 17.083 -1.577 1.00 84.38 169 SER A O 1
ATOM 1330 N N . LEU A 1 170 ? -14.514 16.666 -3.087 1.00 86.62 170 LEU A N 1
ATOM 1331 C CA . LEU A 1 170 ? -15.375 16.814 -4.262 1.00 86.62 170 LEU A CA 1
ATOM 1332 C C . LEU A 1 170 ? -16.387 15.675 -4.353 1.00 86.62 170 LEU A C 1
ATOM 1334 O O . LEU A 1 170 ? -17.578 15.940 -4.480 1.00 86.62 170 LEU A O 1
ATOM 1338 N N . ASN A 1 171 ? -15.950 14.427 -4.178 1.00 81.38 171 ASN A N 1
ATOM 1339 C CA . ASN A 1 171 ? -16.861 13.293 -4.290 1.00 81.38 171 ASN A CA 1
ATOM 1340 C C . ASN A 1 171 ? -17.919 13.291 -3.171 1.00 81.38 171 ASN A C 1
ATOM 1342 O O . ASN A 1 171 ? -19.089 13.012 -3.432 1.00 81.38 171 ASN A O 1
ATOM 1346 N N . LEU A 1 172 ? -17.547 13.653 -1.934 1.00 83.44 172 LEU A N 1
ATOM 1347 C CA . LEU A 1 172 ? -18.499 13.791 -0.825 1.00 83.44 172 LEU A CA 1
ATOM 1348 C C . LEU A 1 172 ? -19.534 14.886 -1.093 1.00 83.44 172 LEU A C 1
ATOM 1350 O O . LEU A 1 172 ? -20.726 14.672 -0.860 1.00 83.44 172 LEU A O 1
ATOM 1354 N N . LYS A 1 173 ? -19.086 16.041 -1.597 1.00 89.25 173 LYS A N 1
ATOM 1355 C CA . LYS A 1 173 ? -19.959 17.153 -1.983 1.00 89.25 173 LYS A CA 1
ATOM 1356 C C . LYS A 1 173 ? -20.918 16.735 -3.100 1.00 89.25 173 LYS A C 1
ATOM 1358 O O . LYS A 1 173 ? -22.119 16.962 -2.973 1.00 89.25 173 LYS A O 1
ATOM 1363 N N . ASP A 1 174 ? -20.414 16.079 -4.141 1.00 87.75 174 ASP A N 1
ATOM 1364 C CA . ASP A 1 174 ? -21.217 15.597 -5.271 1.00 87.75 174 ASP A CA 1
ATOM 1365 C C . ASP A 1 174 ? -22.217 14.510 -4.844 1.00 87.75 174 ASP A C 1
ATOM 1367 O O . ASP A 1 174 ? -23.334 14.447 -5.356 1.00 87.75 174 ASP A O 1
ATOM 1371 N N . SER A 1 175 ? -21.861 13.698 -3.844 1.00 82.25 175 SER A N 1
ATOM 1372 C CA . SER A 1 175 ? -22.763 12.724 -3.214 1.00 82.25 175 SER A CA 1
ATOM 1373 C C . SER A 1 175 ? -23.808 13.364 -2.286 1.00 82.25 175 SER A C 1
ATOM 1375 O O . SER A 1 175 ? -24.738 12.685 -1.848 1.00 82.25 175 SER A O 1
ATOM 1377 N N . GLY A 1 176 ? -23.700 14.667 -2.003 1.00 86.94 176 GLY A N 1
ATOM 1378 C CA . GLY A 1 176 ? -24.664 15.438 -1.215 1.00 86.94 176 GLY A CA 1
ATOM 1379 C C . GLY A 1 176 ? -24.348 15.552 0.280 1.00 86.94 176 GLY A C 1
ATOM 1380 O O . GLY A 1 176 ? -25.259 15.831 1.060 1.00 86.94 176 GLY A O 1
ATOM 1381 N N . ALA A 1 177 ? -23.100 15.321 0.702 1.00 86.88 177 ALA A N 1
ATOM 1382 C CA . ALA A 1 177 ? -22.651 15.605 2.068 1.00 86.88 177 ALA A CA 1
ATOM 1383 C C . ALA A 1 177 ? -22.303 17.094 2.250 1.00 86.88 177 ALA A C 1
ATOM 1385 O O . ALA A 1 177 ? -21.871 17.769 1.313 1.00 86.88 177 ALA A O 1
ATOM 1386 N N . ASN A 1 178 ? -22.440 17.606 3.476 1.00 89.56 178 ASN A N 1
ATOM 1387 C CA . ASN A 1 178 ? -21.986 18.953 3.823 1.00 89.56 178 ASN A CA 1
ATOM 1388 C C . ASN A 1 178 ? -20.482 18.928 4.141 1.00 89.56 178 ASN A C 1
ATOM 1390 O O . ASN A 1 178 ? -20.095 18.412 5.185 1.00 89.56 178 ASN A O 1
ATOM 1394 N N . VAL A 1 179 ? -19.632 19.459 3.257 1.00 91.50 179 VAL A N 1
ATOM 1395 C CA . VAL A 1 179 ? -18.163 19.358 3.368 1.00 91.50 179 VAL A CA 1
ATOM 1396 C C . VAL A 1 179 ? -17.527 20.713 3.683 1.00 91.50 179 VAL A C 1
ATOM 1398 O O . VAL A 1 179 ? -17.799 21.713 3.013 1.00 91.50 179 VAL A O 1
ATOM 1401 N N . VAL A 1 180 ? -16.620 20.727 4.662 1.00 92.06 180 VAL A N 1
ATOM 1402 C CA . VAL A 1 180 ? -15.729 21.853 4.974 1.00 92.06 180 VAL A CA 1
ATOM 1403 C C . VAL A 1 180 ? -14.278 21.386 4.847 1.00 92.06 180 VAL A C 1
ATOM 1405 O O . VAL A 1 180 ? -13.910 20.339 5.365 1.00 92.06 180 VAL A O 1
ATOM 1408 N N . VAL A 1 181 ? -13.427 22.157 4.175 1.00 88.81 181 VAL A N 1
ATOM 1409 C CA . VAL A 1 181 ? -11.993 21.863 4.063 1.00 88.81 181 VAL A CA 1
ATOM 1410 C C . VAL A 1 181 ? -11.227 22.683 5.098 1.00 88.81 181 VAL A C 1
ATOM 1412 O O . VAL A 1 181 ? -11.277 23.914 5.083 1.00 88.81 181 VAL A O 1
ATOM 1415 N N . GLY A 1 182 ? -10.510 22.004 5.992 1.00 85.19 182 GLY A N 1
ATOM 1416 C CA . GLY A 1 182 ? -9.628 22.622 6.980 1.00 85.19 182 GLY A CA 1
ATOM 1417 C C . GLY A 1 182 ? -8.208 22.754 6.440 1.00 85.19 182 GLY A C 1
ATOM 1418 O O . GLY A 1 182 ? -7.552 21.746 6.175 1.00 85.19 182 GLY A O 1
ATOM 1419 N N . LEU A 1 183 ? -7.712 23.983 6.293 1.00 80.06 183 LEU A N 1
ATOM 1420 C CA . LEU A 1 183 ? -6.341 24.272 5.857 1.00 80.06 183 LEU A CA 1
ATOM 1421 C C . LEU A 1 183 ? -5.605 25.143 6.876 1.00 80.06 183 LEU A C 1
ATOM 1423 O O . LEU A 1 183 ? -6.217 25.905 7.621 1.00 80.06 183 LEU A O 1
ATOM 1427 N N . TYR A 1 184 ? -4.277 25.040 6.912 1.00 76.75 184 TYR A N 1
ATOM 1428 C CA . TYR A 1 184 ? -3.456 25.959 7.700 1.00 76.75 184 TYR A CA 1
ATOM 1429 C C . TYR A 1 184 ? -3.428 27.354 7.056 1.00 76.75 184 TYR A C 1
ATOM 1431 O O . TYR A 1 184 ? -3.668 27.523 5.853 1.00 76.75 184 TYR A O 1
ATOM 1439 N N . GLU A 1 185 ? -3.133 28.367 7.865 1.00 82.12 185 GLU A N 1
ATOM 1440 C CA . GLU A 1 185 ? -3.098 29.754 7.413 1.00 82.12 185 GLU A CA 1
ATOM 1441 C C . GLU A 1 185 ? -1.977 29.965 6.379 1.00 82.12 185 GLU A C 1
ATOM 1443 O O . GLU A 1 185 ? -0.823 29.615 6.610 1.00 82.12 185 GLU A O 1
ATOM 1448 N N . GLY A 1 186 ? -2.326 30.488 5.200 1.00 81.56 186 GLY A N 1
ATOM 1449 C CA . GLY A 1 186 ? -1.385 30.645 4.081 1.00 81.56 186 GLY A CA 1
ATOM 1450 C C . GLY A 1 186 ? -1.233 29.423 3.163 1.00 81.56 186 GLY A C 1
ATOM 1451 O O . GLY A 1 186 ? -0.357 29.423 2.303 1.00 81.56 186 GLY A O 1
ATOM 1452 N N . SER A 1 187 ? -2.074 28.391 3.295 1.00 82.50 187 SER A N 1
ATOM 1453 C CA . SER A 1 187 ? -2.023 27.218 2.413 1.00 82.50 187 SER A CA 1
ATOM 1454 C C . SER A 1 187 ? -2.237 27.557 0.928 1.00 82.50 187 SER A C 1
ATOM 1456 O O . SER A 1 187 ? -3.236 28.174 0.548 1.00 82.50 187 SER A O 1
ATOM 1458 N N . HIS A 1 188 ? -1.330 27.080 0.066 1.00 82.81 188 HIS A N 1
ATOM 1459 C CA . HIS A 1 188 ? -1.378 27.289 -1.388 1.00 82.81 188 HIS A CA 1
ATOM 1460 C C . HIS A 1 188 ? -2.600 26.650 -2.069 1.00 82.81 188 HIS A C 1
ATOM 1462 O O . HIS A 1 188 ? -2.978 27.057 -3.166 1.00 82.81 188 HIS A O 1
ATOM 1468 N N . SER A 1 189 ? -3.237 25.661 -1.437 1.00 81.75 189 SER A N 1
ATOM 1469 C CA . SER A 1 189 ? -4.398 24.955 -1.988 1.00 81.75 189 SER A CA 1
ATOM 1470 C C . SER A 1 189 ? -5.740 25.634 -1.689 1.00 81.75 189 SER A C 1
ATOM 1472 O O . SER A 1 189 ? -6.752 25.236 -2.267 1.00 81.75 189 SER A O 1
ATOM 1474 N N . LYS A 1 190 ? -5.760 26.691 -0.861 1.00 88.38 190 LYS A N 1
ATOM 1475 C CA . LYS A 1 190 ? -6.982 27.417 -0.477 1.00 88.38 190 LYS A CA 1
ATOM 1476 C C . LYS A 1 190 ? -7.744 27.968 -1.682 1.00 88.38 190 LYS A C 1
ATOM 1478 O O . LYS A 1 190 ? -8.918 27.657 -1.852 1.00 88.38 190 LYS A O 1
ATOM 1483 N N . ALA A 1 191 ? -7.056 28.715 -2.547 1.00 89.88 191 ALA A N 1
ATOM 1484 C CA . ALA A 1 191 ? -7.672 29.325 -3.727 1.00 89.88 191 ALA A CA 1
ATOM 1485 C C . ALA A 1 191 ? -8.286 28.276 -4.669 1.00 89.88 191 ALA A C 1
ATOM 1487 O O . ALA A 1 191 ? -9.339 28.501 -5.259 1.00 89.88 191 ALA A O 1
ATOM 1488 N N . ARG A 1 192 ? -7.646 27.105 -4.780 1.00 90.06 192 ARG A N 1
ATOM 1489 C CA . ARG A 1 192 ? -8.144 25.993 -5.594 1.00 90.06 192 ARG A CA 1
ATOM 1490 C C . ARG A 1 192 ? -9.402 25.366 -4.994 1.00 90.06 192 ARG A C 1
ATOM 1492 O O . ARG A 1 192 ? -10.368 25.168 -5.719 1.00 90.06 192 ARG A O 1
ATOM 1499 N N . ALA A 1 193 ? -9.399 25.066 -3.696 1.00 87.75 193 ALA A N 1
ATOM 1500 C CA . ALA A 1 193 ? -10.553 24.477 -3.018 1.00 87.75 193 ALA A CA 1
ATOM 1501 C C . ALA A 1 193 ? -11.786 25.401 -3.072 1.00 87.75 193 ALA A C 1
ATOM 1503 O O . ALA A 1 193 ? -12.893 24.943 -3.356 1.00 87.75 193 ALA A O 1
ATOM 1504 N N . GLU A 1 194 ? -11.591 26.711 -2.885 1.00 92.44 194 GLU A N 1
ATOM 1505 C CA . GLU A 1 194 ? -12.659 27.713 -3.010 1.00 92.44 194 GLU A CA 1
ATOM 1506 C C . GLU A 1 194 ? -13.189 27.809 -4.451 1.00 92.44 194 GLU A C 1
ATOM 1508 O O . GLU A 1 194 ? -14.402 27.855 -4.657 1.00 92.44 194 GLU A O 1
ATOM 1513 N N . ALA A 1 195 ? -12.306 27.775 -5.457 1.00 92.75 195 ALA A N 1
ATOM 1514 C CA . ALA A 1 195 ? -12.698 27.792 -6.869 1.00 92.75 195 ALA A CA 1
ATOM 1515 C C . ALA A 1 195 ? -13.505 26.548 -7.285 1.00 92.75 195 ALA A C 1
ATOM 1517 O O . ALA A 1 195 ? -14.381 26.635 -8.142 1.00 92.75 195 ALA A O 1
ATOM 1518 N N . GLU A 1 196 ? -13.259 25.402 -6.648 1.00 92.56 196 GLU A N 1
ATOM 1519 C CA . GLU A 1 196 ? -14.024 24.160 -6.832 1.00 92.56 196 GLU A CA 1
ATOM 1520 C C . GLU A 1 196 ? -15.316 24.139 -5.970 1.00 92.56 196 GLU A C 1
ATOM 1522 O O . GLU A 1 196 ? -16.063 23.154 -5.902 1.00 92.56 196 GLU A O 1
ATOM 1527 N N . GLY A 1 197 ? -15.630 25.277 -5.340 1.00 91.00 197 GLY A N 1
ATOM 1528 C CA . GLY A 1 197 ? -16.875 25.558 -4.634 1.00 91.00 197 GLY A CA 1
ATOM 1529 C C . GLY A 1 197 ? -16.984 24.872 -3.277 1.00 91.00 197 GLY A C 1
ATOM 1530 O O . GLY A 1 197 ? -18.095 24.515 -2.881 1.00 91.00 197 GLY A O 1
ATOM 1531 N N . LEU A 1 198 ? -15.864 24.601 -2.609 1.00 92.81 198 LEU A N 1
ATOM 1532 C CA . LEU A 1 198 ? -15.844 24.058 -1.253 1.00 92.81 198 LEU A CA 1
ATOM 1533 C C . LEU A 1 198 ? -15.738 25.184 -0.226 1.00 92.81 198 LEU A C 1
ATOM 1535 O O . LEU A 1 198 ? -15.084 26.202 -0.453 1.00 92.81 198 LEU A O 1
ATOM 1539 N N . THR A 1 199 ? -16.352 24.980 0.937 1.00 93.81 199 THR A N 1
ATOM 1540 C CA . THR A 1 199 ? -16.178 25.880 2.079 1.00 93.81 199 THR A CA 1
ATOM 1541 C C . THR A 1 199 ? -14.807 25.629 2.693 1.00 93.81 199 THR A C 1
ATOM 1543 O O . THR A 1 199 ? -14.553 24.523 3.165 1.00 93.81 199 THR A O 1
ATOM 1546 N N . VAL A 1 200 ? -13.931 26.636 2.721 1.00 92.75 200 VAL A N 1
ATOM 1547 C CA . VAL A 1 200 ? -12.587 26.521 3.310 1.00 92.75 200 VAL A CA 1
ATOM 1548 C C . VAL A 1 200 ? -12.498 27.319 4.606 1.00 92.75 200 VAL A C 1
ATOM 1550 O O . VAL A 1 200 ? -12.936 28.470 4.680 1.00 92.75 200 VAL A O 1
ATOM 1553 N N . LYS A 1 201 ? -11.925 26.701 5.637 1.00 91.75 201 LYS A N 1
ATOM 1554 C CA . LYS A 1 201 ? -11.753 27.254 6.984 1.00 91.75 201 LYS A CA 1
ATOM 1555 C C . LYS A 1 201 ? -10.357 26.950 7.517 1.00 91.75 201 LYS A C 1
ATOM 1557 O O . LYS A 1 201 ? -9.643 26.125 6.938 1.00 91.75 201 LYS A O 1
ATOM 1562 N N . THR A 1 202 ? -9.948 27.609 8.604 1.00 87.44 202 THR A N 1
ATOM 1563 C CA . THR A 1 202 ? -8.757 27.137 9.328 1.00 87.44 202 THR A CA 1
ATOM 1564 C C . THR A 1 202 ? -9.011 25.726 9.866 1.00 87.44 202 THR A C 1
ATOM 1566 O O . THR A 1 202 ? -10.162 25.316 10.014 1.00 87.44 202 THR A O 1
ATOM 1569 N N . VAL A 1 203 ? -7.960 24.953 10.158 1.00 71.31 203 VAL A N 1
ATOM 1570 C CA . VAL A 1 203 ? -8.128 23.605 10.741 1.00 71.31 203 VAL A CA 1
ATOM 1571 C C . VAL A 1 203 ? -8.959 23.654 12.030 1.00 71.31 203 VAL A C 1
ATOM 1573 O O . VAL A 1 203 ? -9.834 22.816 12.222 1.00 71.31 203 VAL A O 1
ATOM 1576 N N . GLU A 1 204 ? -8.736 24.665 12.872 1.00 75.25 204 GLU A N 1
ATOM 1577 C CA . GLU A 1 204 ? -9.478 24.881 14.119 1.00 75.25 204 GLU A CA 1
ATOM 1578 C C . GLU A 1 204 ? -10.960 25.193 13.868 1.00 75.25 204 GLU A C 1
ATOM 1580 O O . GLU A 1 204 ? -11.842 24.576 14.462 1.00 75.25 204 GLU A O 1
ATOM 1585 N N . GLU A 1 205 ? -11.251 26.105 12.941 1.00 76.88 205 GLU A N 1
ATOM 1586 C CA . GLU A 1 205 ? -12.622 26.465 12.574 1.00 76.88 205 GLU A CA 1
ATOM 1587 C C . GLU A 1 205 ? -13.365 25.295 11.916 1.00 76.88 205 GLU A C 1
ATOM 1589 O O . GLU A 1 205 ? -14.521 25.034 12.241 1.00 76.88 205 GLU A O 1
ATOM 1594 N N . ALA A 1 206 ? -12.706 24.570 11.007 1.00 75.50 206 ALA A N 1
ATOM 1595 C CA . ALA A 1 206 ? -13.271 23.392 10.357 1.00 75.50 206 ALA A CA 1
ATOM 1596 C C . ALA A 1 206 ? -13.590 22.301 11.384 1.00 75.50 206 ALA A C 1
ATOM 1598 O O . ALA A 1 206 ? -14.665 21.708 11.331 1.00 75.50 206 ALA A O 1
ATOM 1599 N N . ALA A 1 207 ? -12.690 22.082 12.347 1.00 68.50 207 ALA A N 1
ATOM 1600 C CA . ALA A 1 207 ? -12.896 21.149 13.444 1.00 68.50 207 ALA A CA 1
ATOM 1601 C C . ALA A 1 207 ? -14.089 21.545 14.327 1.00 68.50 207 ALA A C 1
ATOM 1603 O O . ALA A 1 207 ? -14.908 20.696 14.665 1.00 68.50 207 ALA A O 1
ATOM 1604 N N . ALA A 1 208 ? -14.228 22.832 14.653 1.00 70.94 208 ALA A N 1
ATOM 1605 C CA . ALA A 1 208 ? -15.342 23.335 15.455 1.00 70.94 208 ALA A CA 1
ATOM 1606 C C . ALA A 1 208 ? -16.705 23.222 14.747 1.00 70.94 208 ALA A C 1
ATOM 1608 O O . ALA A 1 208 ? -17.739 23.128 15.406 1.00 70.94 208 ALA A O 1
ATOM 1609 N N . MET A 1 209 ? -16.715 23.251 13.412 1.00 73.88 209 MET A N 1
ATOM 1610 C CA . MET A 1 209 ? -17.928 23.162 12.592 1.00 73.88 209 MET A CA 1
ATOM 1611 C C . MET A 1 209 ? -18.347 21.725 12.256 1.00 73.88 209 MET A C 1
ATOM 1613 O O . MET A 1 209 ? -19.449 21.528 11.747 1.00 73.88 209 MET A O 1
ATOM 1617 N N . ALA A 1 210 ? -17.477 20.739 12.469 1.00 72.25 210 ALA A N 1
ATOM 1618 C CA . ALA A 1 210 ? -17.675 19.395 11.952 1.00 72.25 210 ALA A CA 1
ATOM 1619 C C . ALA A 1 210 ? -18.298 18.437 12.970 1.00 72.25 210 ALA A C 1
ATOM 1621 O O . ALA A 1 210 ? -17.824 18.290 14.092 1.00 72.25 210 ALA A O 1
ATOM 1622 N N . ASP A 1 211 ? -19.313 17.703 12.519 1.00 64.56 211 ASP A N 1
ATOM 1623 C CA . ASP A 1 211 ? -19.854 16.533 13.220 1.00 64.56 211 ASP A CA 1
ATOM 1624 C C . ASP A 1 211 ? -18.968 15.301 12.991 1.00 64.56 211 ASP A C 1
ATOM 1626 O O . ASP A 1 211 ? -18.909 14.383 13.807 1.00 64.56 211 ASP A O 1
ATOM 1630 N N . ILE A 1 212 ? -18.288 15.279 11.843 1.00 58.03 212 ILE A N 1
ATOM 1631 C CA . ILE A 1 212 ? -17.270 14.303 11.481 1.00 58.03 212 ILE A CA 1
ATOM 1632 C C . ILE A 1 212 ? -16.059 15.101 11.033 1.00 58.03 212 ILE A C 1
ATOM 1634 O O . ILE A 1 212 ? -15.975 15.547 9.895 1.00 58.03 212 ILE A O 1
ATOM 1638 N N . ILE A 1 213 ? -15.090 15.273 11.917 1.00 60.62 213 ILE A N 1
ATOM 1639 C CA . ILE A 1 213 ? -13.730 15.505 11.445 1.00 60.62 213 ILE A CA 1
ATOM 1640 C C . ILE A 1 213 ? -13.254 14.140 10.989 1.00 60.62 213 ILE A C 1
ATOM 1642 O O . ILE A 1 213 ? -13.413 13.163 11.721 1.00 60.62 213 ILE A O 1
ATOM 1646 N N . GLN A 1 214 ? -12.708 14.037 9.788 1.00 57.53 214 GLN A N 1
ATOM 1647 C CA . GLN A 1 214 ? -12.058 12.809 9.357 1.00 57.53 214 GLN A CA 1
ATOM 1648 C C . GLN A 1 214 ? -10.758 12.595 10.167 1.00 57.53 214 GLN A C 1
ATOM 1650 O O . GLN A 1 214 ? -9.664 12.826 9.678 1.00 57.53 214 GLN A O 1
ATOM 1655 N N . ILE A 1 215 ? -10.917 12.195 11.438 1.00 53.22 215 ILE A N 1
ATOM 1656 C CA . ILE A 1 215 ? -9.945 11.746 12.450 1.00 53.22 215 ILE A CA 1
ATOM 1657 C C . ILE A 1 215 ? -10.761 10.846 13.436 1.00 53.22 215 ILE A C 1
ATOM 1659 O O . ILE A 1 215 ? -11.753 11.319 13.988 1.00 53.22 215 ILE A O 1
ATOM 1663 N N . PRO A 1 216 ? -10.458 9.542 13.634 1.00 35.62 216 PRO A N 1
ATOM 1664 C CA . PRO A 1 216 ? -11.481 8.516 13.946 1.00 35.62 216 PRO A CA 1
ATOM 1665 C C . PRO A 1 216 ? -11.918 8.367 15.429 1.00 35.62 216 PRO A C 1
ATOM 1667 O O . PRO A 1 216 ? -11.074 8.215 16.309 1.00 35.62 216 PRO A O 1
ATOM 1670 N N . ARG A 1 217 ? -13.243 8.258 15.698 1.00 30.39 217 ARG A N 1
ATOM 1671 C CA . ARG A 1 217 ? -13.884 7.650 16.907 1.00 30.39 217 ARG A CA 1
ATOM 1672 C C . ARG A 1 217 ? -15.342 7.199 16.626 1.00 30.39 217 ARG A C 1
ATOM 1674 O O . ARG A 1 217 ? -16.051 7.907 15.931 1.00 30.39 217 ARG A O 1
ATOM 1681 N N . GLY A 1 218 ? -15.762 6.056 17.210 1.00 30.95 218 GLY A N 1
ATOM 1682 C CA . GLY A 1 218 ? -17.146 5.554 17.459 1.00 30.95 218 GLY A CA 1
ATOM 1683 C C . GLY A 1 218 ? -18.184 5.559 16.312 1.00 30.95 218 GLY A C 1
ATOM 1684 O O . GLY A 1 218 ? -18.540 6.616 15.824 1.00 30.95 218 GLY A O 1
ATOM 1685 N N . LEU A 1 219 ? -18.746 4.393 15.932 1.00 42.84 219 LEU A N 1
ATOM 1686 C CA . LEU A 1 219 ? -19.400 4.111 14.619 1.00 42.84 219 LEU A CA 1
ATOM 1687 C C . LEU A 1 219 ? -18.416 4.091 13.435 1.00 42.84 219 LEU A C 1
ATOM 1689 O O . LEU A 1 219 ? -18.823 4.105 12.278 1.00 42.84 219 LEU A O 1
ATOM 1693 N N . ALA A 1 220 ? -17.114 4.026 13.725 1.00 54.28 220 ALA A N 1
ATOM 1694 C CA . ALA A 1 220 ? -16.042 4.238 12.758 1.00 54.28 220 ALA A CA 1
ATOM 1695 C C . ALA A 1 220 ? -16.136 3.343 11.518 1.00 54.28 220 ALA A C 1
ATOM 1697 O O . ALA A 1 220 ? -15.877 3.829 10.428 1.00 54.28 220 ALA A O 1
ATOM 1698 N N . ARG A 1 221 ? -16.551 2.078 11.659 1.00 66.38 221 ARG A N 1
ATOM 1699 C CA . ARG A 1 221 ? -16.698 1.169 10.515 1.00 66.38 221 ARG A CA 1
ATOM 1700 C C . ARG A 1 221 ? -17.839 1.590 9.591 1.00 66.38 221 ARG A C 1
ATOM 1702 O O . ARG A 1 221 ? -17.620 1.758 8.400 1.00 66.38 221 ARG A O 1
ATOM 1709 N N . ASP A 1 222 ? -19.031 1.826 10.131 1.00 65.56 222 ASP A N 1
ATOM 1710 C CA . ASP A 1 222 ? -20.194 2.210 9.320 1.00 65.56 222 ASP A CA 1
ATOM 1711 C C . ASP A 1 222 ? -20.032 3.622 8.739 1.00 65.56 222 ASP A C 1
ATOM 1713 O O . ASP A 1 222 ? -20.444 3.886 7.612 1.00 65.56 222 ASP A O 1
ATOM 1717 N N . VAL A 1 223 ? -19.368 4.521 9.475 1.00 63.06 223 VAL A N 1
ATOM 1718 C CA . VAL A 1 223 ? -18.981 5.849 8.983 1.00 63.06 223 VAL A CA 1
ATOM 1719 C C . VAL A 1 223 ? -17.906 5.742 7.901 1.00 63.06 223 VAL A C 1
ATOM 1721 O O . VAL A 1 223 ? -18.030 6.422 6.890 1.00 63.06 223 VAL A O 1
ATOM 1724 N N . ALA A 1 224 ? -16.897 4.879 8.054 1.00 67.75 224 ALA A N 1
ATOM 1725 C CA . ALA A 1 224 ? -15.883 4.638 7.027 1.00 67.75 224 ALA A CA 1
ATOM 1726 C C . ALA A 1 224 ? -16.496 4.025 5.762 1.00 67.75 224 ALA A C 1
ATOM 1728 O O . ALA A 1 224 ? -16.152 4.449 4.665 1.00 67.75 224 ALA A O 1
ATOM 1729 N N . LEU A 1 225 ? -17.457 3.106 5.893 1.00 77.00 225 LEU A N 1
ATOM 1730 C CA . LEU A 1 225 ? -18.204 2.554 4.760 1.00 77.00 225 LEU A CA 1
ATOM 1731 C C . LEU A 1 225 ? -19.101 3.607 4.096 1.00 77.00 225 LEU A C 1
ATOM 1733 O O . LEU A 1 225 ? -19.118 3.714 2.871 1.00 77.00 225 LEU A O 1
ATOM 1737 N N . ALA A 1 226 ? -19.807 4.433 4.875 1.00 73.38 226 ALA A N 1
ATOM 1738 C CA . ALA A 1 226 ? -20.588 5.547 4.336 1.00 73.38 226 ALA A CA 1
ATOM 1739 C C . ALA A 1 226 ? -19.692 6.577 3.627 1.00 73.38 226 ALA A C 1
ATOM 1741 O O . ALA A 1 226 ? -20.063 7.101 2.577 1.00 73.38 226 ALA A O 1
ATOM 1742 N N . TYR A 1 227 ? -18.498 6.832 4.164 1.00 69.19 227 TYR A N 1
ATOM 1743 C CA . TYR A 1 227 ? -17.492 7.702 3.563 1.00 69.19 227 TYR A CA 1
ATOM 1744 C C . TYR A 1 227 ? -16.958 7.108 2.262 1.00 69.19 227 TYR A C 1
ATOM 1746 O O . TYR A 1 227 ? -16.960 7.784 1.237 1.00 69.19 227 TYR A O 1
ATOM 1754 N N . ALA A 1 228 ? -16.584 5.826 2.275 1.00 76.88 228 ALA A N 1
ATOM 1755 C CA . ALA A 1 228 ? -16.146 5.089 1.098 1.00 76.88 228 ALA A CA 1
ATOM 1756 C C . ALA A 1 228 ? -17.217 5.119 -0.003 1.00 76.88 228 ALA A C 1
ATOM 1758 O O . ALA A 1 228 ? -16.896 5.342 -1.169 1.00 76.88 228 ALA A O 1
ATOM 1759 N N . ARG A 1 229 ? -18.499 5.007 0.368 1.00 81.62 229 ARG A N 1
ATOM 1760 C CA . ARG A 1 229 ? -19.623 5.202 -0.553 1.00 81.62 229 ARG A CA 1
ATOM 1761 C C . ARG A 1 229 ? -19.703 6.622 -1.100 1.00 81.62 229 ARG A C 1
ATOM 1763 O O . ARG A 1 229 ? -19.853 6.798 -2.306 1.00 81.62 229 ARG A O 1
ATOM 1770 N N . GLY A 1 230 ? -19.569 7.627 -0.239 1.00 77.06 230 GLY A N 1
ATOM 1771 C CA . GLY A 1 230 ? -19.569 9.036 -0.632 1.00 77.06 230 GLY A CA 1
ATOM 1772 C C . GLY A 1 230 ? -18.438 9.410 -1.588 1.00 77.06 230 GLY A C 1
ATOM 1773 O O . GLY A 1 230 ? -18.617 10.276 -2.436 1.00 77.06 230 GLY A O 1
ATOM 1774 N N . ILE A 1 231 ? -17.295 8.727 -1.506 1.00 76.12 231 ILE A N 1
ATOM 1775 C CA . ILE A 1 231 ? -16.186 8.924 -2.447 1.00 76.12 231 ILE A CA 1
ATOM 1776 C C . ILE A 1 231 ? -16.249 8.009 -3.678 1.00 76.12 231 ILE A C 1
ATOM 1778 O O . ILE A 1 231 ? -15.361 8.075 -4.524 1.00 76.12 231 ILE A O 1
ATOM 1782 N N . GLY A 1 232 ? -17.293 7.181 -3.797 1.00 78.75 232 GLY A N 1
ATOM 1783 C CA . GLY A 1 232 ? -17.510 6.252 -4.908 1.00 78.75 232 GLY A CA 1
ATOM 1784 C C . GLY A 1 232 ? -16.756 4.921 -4.808 1.00 78.75 232 GLY A C 1
ATOM 1785 O O . GLY A 1 232 ? -16.873 4.104 -5.718 1.00 78.75 232 GLY A O 1
ATOM 1786 N N . GLY A 1 233 ? -16.026 4.667 -3.718 1.00 78.88 233 GLY A N 1
ATOM 1787 C CA . GLY A 1 233 ? -15.234 3.449 -3.516 1.00 78.88 233 GLY A CA 1
ATOM 1788 C C . GLY A 1 233 ? -16.072 2.168 -3.521 1.00 78.88 233 GLY A C 1
ATOM 1789 O O . GLY A 1 233 ? -15.666 1.166 -4.099 1.00 78.88 233 GLY A O 1
ATOM 1790 N N . THR A 1 234 ? -17.299 2.211 -2.997 1.00 84.44 234 THR A N 1
ATOM 1791 C CA . THR A 1 234 ? -18.223 1.057 -2.989 1.00 84.44 234 THR A CA 1
ATOM 1792 C C . THR A 1 234 ? -18.754 0.662 -4.371 1.00 84.44 234 THR A C 1
ATOM 1794 O O . THR A 1 234 ? -19.312 -0.426 -4.503 1.00 84.44 234 THR A O 1
ATOM 1797 N N . ARG A 1 235 ? -18.545 1.487 -5.413 1.00 82.44 235 ARG A N 1
ATOM 1798 C CA . ARG A 1 235 ? -18.859 1.120 -6.808 1.00 82.44 235 ARG A CA 1
ATOM 1799 C C . ARG A 1 235 ? -17.881 0.086 -7.359 1.00 82.44 235 ARG A C 1
ATOM 1801 O O . ARG A 1 235 ? -18.283 -0.772 -8.136 1.00 82.44 235 ARG A O 1
ATOM 1808 N N . ALA A 1 236 ? -16.609 0.195 -6.973 1.00 79.00 236 ALA A N 1
ATOM 1809 C CA . ALA A 1 236 ? -15.577 -0.787 -7.298 1.00 79.00 236 ALA A CA 1
ATOM 1810 C C . ALA A 1 236 ? -15.547 -1.925 -6.262 1.00 79.00 236 ALA A C 1
ATOM 1812 O O . ALA A 1 236 ? -15.338 -3.082 -6.617 1.00 79.00 236 ALA A O 1
ATOM 1813 N N . GLY A 1 237 ? -15.809 -1.589 -4.998 1.00 73.69 237 GLY A N 1
ATOM 1814 C CA . GLY A 1 237 ? -15.785 -2.493 -3.853 1.00 73.69 237 GLY A CA 1
ATOM 1815 C C . GLY A 1 237 ? -14.875 -1.947 -2.755 1.00 73.69 237 GLY A C 1
ATOM 1816 O O . GLY A 1 237 ? -13.843 -1.340 -3.033 1.00 73.69 237 GLY A O 1
ATOM 1817 N N . VAL A 1 238 ? -15.266 -2.149 -1.497 1.00 79.31 238 VAL A N 1
ATOM 1818 C CA . VAL A 1 238 ? -14.463 -1.768 -0.324 1.00 79.31 238 VAL A CA 1
ATOM 1819 C C . VAL A 1 238 ? -14.045 -3.027 0.415 1.00 79.31 238 VAL A C 1
ATOM 1821 O O . VAL A 1 238 ? -14.880 -3.887 0.691 1.00 79.31 238 VAL A O 1
ATOM 1824 N N . ILE A 1 239 ? -12.761 -3.117 0.748 1.00 79.94 239 ILE A N 1
ATOM 1825 C CA . ILE A 1 239 ? -12.190 -4.216 1.524 1.00 79.94 239 ILE A CA 1
ATOM 1826 C C . ILE A 1 239 ? -11.886 -3.689 2.924 1.00 79.94 239 ILE A C 1
ATOM 1828 O O . ILE A 1 239 ? -11.244 -2.652 3.081 1.00 79.94 239 ILE A O 1
ATOM 1832 N N . GLU A 1 240 ? -12.386 -4.386 3.941 1.00 79.81 240 GLU A N 1
ATOM 1833 C CA . GLU A 1 240 ? -12.025 -4.099 5.330 1.00 79.81 240 GLU A CA 1
ATOM 1834 C C . GLU A 1 240 ? -10.635 -4.666 5.631 1.00 79.81 240 GLU A C 1
ATOM 1836 O O . GLU A 1 240 ? -10.346 -5.818 5.319 1.00 79.81 240 GLU A O 1
ATOM 1841 N N . THR A 1 241 ? -9.789 -3.831 6.230 1.00 80.00 241 THR A N 1
ATOM 1842 C CA . THR A 1 241 ? -8.385 -4.109 6.557 1.00 80.00 241 THR A CA 1
ATOM 1843 C C . THR A 1 241 ? -8.031 -3.454 7.898 1.00 80.00 241 THR A C 1
ATOM 1845 O O . THR A 1 241 ? -8.860 -2.787 8.527 1.00 80.00 241 THR A O 1
ATOM 1848 N N . THR A 1 242 ? -6.800 -3.641 8.364 1.00 76.94 242 THR A N 1
ATOM 1849 C CA . THR A 1 242 ? -6.263 -2.956 9.545 1.00 76.94 242 THR A CA 1
ATOM 1850 C C . THR A 1 242 ? -5.338 -1.820 9.119 1.00 76.94 242 THR A C 1
ATOM 1852 O O . THR A 1 242 ? -4.728 -1.887 8.061 1.00 76.94 242 THR A O 1
ATOM 1855 N N . PHE A 1 243 ? -5.161 -0.802 9.969 1.00 67.38 243 PHE A N 1
ATOM 1856 C CA . PHE A 1 243 ? -4.157 0.248 9.728 1.00 67.38 243 PHE A CA 1
ATOM 1857 C C . PHE A 1 243 ? -2.761 -0.336 9.489 1.00 67.38 243 PHE A C 1
ATOM 1859 O O . PHE A 1 243 ? -2.015 0.164 8.662 1.00 67.38 243 PHE A O 1
ATOM 1866 N N . ARG A 1 244 ? -2.416 -1.412 10.204 1.00 73.88 244 ARG A N 1
ATOM 1867 C CA . ARG A 1 244 ? -1.136 -2.092 10.028 1.00 73.88 244 ARG A CA 1
ATOM 1868 C C . ARG A 1 244 ? -1.014 -2.696 8.631 1.00 73.88 244 ARG A C 1
ATOM 1870 O O . ARG A 1 244 ? -0.019 -2.456 7.963 1.00 73.88 244 ARG A O 1
ATOM 1877 N N . GLU A 1 245 ? -2.005 -3.481 8.220 1.00 76.75 245 GLU A N 1
ATOM 1878 C CA . GLU A 1 245 ? -1.999 -4.144 6.914 1.00 76.75 245 GLU A CA 1
ATOM 1879 C C . GLU A 1 245 ? -2.013 -3.122 5.775 1.00 76.75 245 GLU A C 1
ATOM 1881 O O . GLU A 1 245 ? -1.174 -3.220 4.886 1.00 76.75 245 GLU A O 1
ATOM 1886 N N . GLU A 1 246 ? -2.883 -2.112 5.825 1.00 83.69 246 GLU A N 1
ATOM 1887 C CA . GLU A 1 246 ? -2.930 -1.050 4.815 1.00 83.69 246 GLU A CA 1
ATOM 1888 C C . GLU A 1 246 ? -1.578 -0.345 4.694 1.00 83.69 246 GLU A C 1
ATOM 1890 O O . GLU A 1 246 ? -1.000 -0.325 3.614 1.00 83.69 246 GLU A O 1
ATOM 1895 N N . THR A 1 247 ? -1.006 0.114 5.809 1.00 75.25 247 THR A N 1
ATOM 1896 C CA . THR A 1 247 ? 0.250 0.866 5.777 1.00 75.25 247 THR A CA 1
ATOM 1897 C C . THR A 1 247 ? 1.432 -0.001 5.338 1.00 75.25 247 THR A C 1
ATOM 1899 O O . THR A 1 247 ? 2.277 0.454 4.571 1.00 75.25 247 THR A O 1
ATOM 1902 N N . GLU A 1 248 ? 1.529 -1.252 5.801 1.00 88.88 248 GLU A N 1
ATOM 1903 C CA . GLU A 1 248 ? 2.624 -2.145 5.402 1.00 88.88 248 GLU A CA 1
ATOM 1904 C C . GLU A 1 248 ? 2.517 -2.552 3.924 1.00 88.88 248 GLU A C 1
ATOM 1906 O O . GLU A 1 248 ? 3.525 -2.562 3.213 1.00 88.88 248 GLU A O 1
ATOM 1911 N N . THR A 1 249 ? 1.311 -2.886 3.454 1.00 89.31 249 THR A N 1
ATOM 1912 C CA . THR A 1 249 ? 1.096 -3.359 2.078 1.00 89.31 249 THR A CA 1
ATOM 1913 C C . THR A 1 249 ? 1.170 -2.234 1.053 1.00 89.31 249 THR A C 1
ATOM 1915 O O . THR A 1 249 ? 1.745 -2.456 -0.013 1.00 89.31 249 THR A O 1
ATOM 1918 N N . ASP A 1 250 ? 0.675 -1.038 1.376 1.00 90.81 250 ASP A N 1
ATOM 1919 C CA . ASP A 1 250 ? 0.759 0.154 0.527 1.00 90.81 250 ASP A CA 1
ATOM 1920 C C . ASP A 1 250 ? 2.219 0.579 0.326 1.00 90.81 250 ASP A C 1
ATOM 1922 O O . ASP A 1 250 ? 2.730 0.571 -0.798 1.00 90.81 250 ASP A O 1
ATOM 1926 N N . LEU A 1 251 ? 2.953 0.790 1.428 1.00 90.69 251 LEU A N 1
ATOM 1927 C CA . LEU A 1 251 ? 4.367 1.168 1.381 1.00 90.69 251 LEU A CA 1
ATOM 1928 C C . LEU A 1 251 ? 5.219 0.134 0.642 1.00 90.69 251 LEU A C 1
ATOM 1930 O O . LEU A 1 251 ? 6.107 0.506 -0.129 1.00 90.69 251 LEU A O 1
ATOM 1934 N N . PHE A 1 252 ? 4.968 -1.159 0.861 1.00 98.31 252 PHE A N 1
ATOM 1935 C CA . PHE A 1 252 ? 5.655 -2.212 0.121 1.00 98.31 252 PHE A CA 1
ATOM 1936 C C . PHE A 1 252 ? 5.293 -2.181 -1.369 1.00 98.31 252 PHE A C 1
ATOM 1938 O O . PHE A 1 252 ? 6.187 -2.248 -2.214 1.00 98.31 252 PHE A O 1
ATOM 1945 N N . GLY A 1 253 ? 4.004 -2.073 -1.696 1.00 96.94 253 GLY A N 1
ATOM 1946 C CA . GLY A 1 253 ? 3.501 -2.085 -3.066 1.00 96.94 253 GLY A CA 1
ATOM 1947 C C . GLY A 1 253 ? 4.090 -0.958 -3.908 1.00 96.94 253 GLY A C 1
ATOM 1948 O O . GLY A 1 253 ? 4.603 -1.214 -5.001 1.00 96.94 253 GLY A O 1
ATOM 1949 N N . GLU A 1 254 ? 4.090 0.269 -3.386 1.00 94.25 254 GLU A N 1
ATOM 1950 C CA . GLU A 1 254 ? 4.658 1.439 -4.060 1.00 94.25 254 GLU A CA 1
ATOM 1951 C C . GLU A 1 254 ? 6.173 1.317 -4.272 1.00 94.25 254 GLU A C 1
ATOM 1953 O O . GLU A 1 254 ? 6.677 1.601 -5.363 1.00 94.25 254 GLU A O 1
ATOM 1958 N N . GLN A 1 255 ? 6.910 0.839 -3.268 1.00 97.81 255 GLN A N 1
ATOM 1959 C CA . GLN A 1 255 ? 8.367 0.709 -3.348 1.00 97.81 255 GLN A CA 1
ATOM 1960 C C . GLN A 1 255 ? 8.803 -0.440 -4.264 1.00 97.81 255 GLN A C 1
ATOM 1962 O O . GLN A 1 255 ? 9.677 -0.266 -5.114 1.00 97.81 255 GLN A O 1
ATOM 1967 N N . ALA A 1 256 ? 8.201 -1.619 -4.111 1.00 97.69 256 ALA A N 1
ATOM 1968 C CA . ALA A 1 256 ? 8.652 -2.831 -4.783 1.00 97.69 256 ALA A CA 1
ATOM 1969 C C . ALA A 1 256 ? 8.096 -2.987 -6.203 1.00 97.69 256 ALA A C 1
ATOM 1971 O O . ALA A 1 256 ? 8.743 -3.629 -7.030 1.00 97.69 256 ALA A O 1
ATOM 1972 N N . VAL A 1 257 ? 6.910 -2.435 -6.493 1.00 97.50 257 VAL A N 1
ATOM 1973 C CA . VAL A 1 257 ? 6.206 -2.679 -7.761 1.00 97.50 257 VAL A CA 1
ATOM 1974 C C . VAL A 1 257 ? 5.702 -1.389 -8.401 1.00 97.50 257 VAL A C 1
ATOM 1976 O O . VAL A 1 257 ? 6.205 -1.022 -9.460 1.00 97.50 257 VAL A O 1
ATOM 1979 N N . LEU A 1 258 ? 4.724 -0.705 -7.798 1.00 94.94 258 LEU A N 1
ATOM 1980 C CA . LEU A 1 258 ? 3.907 0.305 -8.488 1.00 94.94 258 LEU A CA 1
ATOM 1981 C C . LEU A 1 258 ? 4.718 1.527 -8.933 1.00 94.94 258 LEU A C 1
ATOM 1983 O O . LEU A 1 258 ? 4.532 2.006 -10.048 1.00 94.94 258 LEU A O 1
ATOM 1987 N N . CYS A 1 259 ? 5.642 1.992 -8.090 1.00 96.81 259 CYS A N 1
ATOM 1988 C CA . CYS A 1 259 ? 6.489 3.143 -8.384 1.00 96.81 259 CYS A CA 1
ATOM 1989 C C . CYS A 1 259 ? 7.938 2.694 -8.588 1.00 96.81 259 CYS A C 1
ATOM 1991 O O . CYS A 1 259 ? 8.442 2.723 -9.710 1.00 96.81 259 CYS A O 1
ATOM 1993 N N . GLY A 1 260 ? 8.603 2.245 -7.518 1.00 96.88 260 GLY A N 1
ATOM 1994 C CA . GLY A 1 260 ? 10.040 1.962 -7.538 1.00 96.88 260 GLY A CA 1
ATOM 1995 C C . GLY A 1 260 ? 10.416 0.853 -8.521 1.00 96.88 260 GLY A C 1
ATOM 1996 O O . GLY A 1 260 ? 11.254 1.065 -9.398 1.00 96.88 260 GLY A O 1
ATOM 1997 N N . GLY A 1 261 ? 9.759 -0.307 -8.421 1.00 97.50 261 GLY A N 1
ATOM 1998 C CA . GLY A 1 261 ? 10.015 -1.455 -9.298 1.00 97.50 261 GLY A CA 1
ATOM 1999 C C . GLY A 1 261 ? 9.740 -1.170 -10.775 1.00 97.50 261 GLY A C 1
ATOM 2000 O O . GLY A 1 261 ? 10.593 -1.431 -11.621 1.00 97.50 261 GLY A O 1
ATOM 2001 N N . THR A 1 262 ? 8.577 -0.591 -11.084 1.00 98.00 262 THR A N 1
ATOM 2002 C CA . THR A 1 262 ? 8.175 -0.268 -12.461 1.00 98.00 262 THR A CA 1
ATOM 2003 C C . THR A 1 262 ? 9.115 0.760 -13.089 1.00 98.00 262 THR A C 1
ATOM 2005 O O . THR A 1 262 ? 9.663 0.503 -14.160 1.00 98.00 262 THR A O 1
ATOM 2008 N N . ALA A 1 263 ? 9.383 1.882 -12.410 1.00 97.81 263 ALA A N 1
ATOM 2009 C CA . ALA A 1 263 ? 10.284 2.910 -12.931 1.00 97.81 263 ALA A CA 1
ATOM 2010 C C . ALA A 1 263 ? 11.712 2.379 -13.134 1.00 97.81 263 ALA A C 1
ATOM 2012 O O . ALA A 1 263 ? 12.343 2.673 -14.147 1.00 97.81 263 ALA A O 1
ATOM 2013 N N . ALA A 1 264 ? 12.225 1.569 -12.202 1.00 98.19 264 ALA A N 1
ATOM 2014 C CA . ALA A 1 264 ? 13.554 0.976 -12.327 1.00 98.19 264 ALA A CA 1
ATOM 2015 C C . ALA A 1 264 ? 13.648 -0.017 -13.496 1.00 98.19 264 ALA A C 1
ATOM 2017 O O . ALA A 1 264 ? 14.637 0.008 -14.226 1.00 98.19 264 ALA A O 1
ATOM 2018 N N . LEU A 1 265 ? 12.627 -0.859 -13.696 1.00 98.31 265 LEU A N 1
ATOM 2019 C CA . LEU A 1 265 ? 12.592 -1.821 -14.800 1.00 98.31 265 LEU A CA 1
ATOM 2020 C C . LEU A 1 265 ? 12.563 -1.116 -16.160 1.00 98.31 265 LEU A C 1
ATOM 2022 O O . LEU A 1 265 ? 13.315 -1.491 -17.055 1.00 98.31 265 LEU A O 1
ATOM 2026 N N . ILE A 1 266 ? 11.733 -0.079 -16.290 1.00 98.56 266 ILE A N 1
ATOM 2027 C CA . ILE A 1 266 ? 11.617 0.721 -17.514 1.00 98.56 266 ILE A CA 1
ATOM 2028 C C . ILE A 1 266 ? 12.957 1.374 -17.857 1.00 98.56 266 ILE A C 1
ATOM 2030 O O . ILE A 1 266 ? 13.420 1.243 -18.988 1.00 98.56 266 ILE A O 1
ATOM 2034 N N . LYS A 1 267 ? 13.604 2.025 -16.879 1.00 98.25 267 LYS A N 1
ATOM 2035 C CA . LYS A 1 267 ? 14.916 2.659 -17.075 1.00 98.25 267 LYS A CA 1
ATOM 2036 C C . LYS A 1 267 ? 15.979 1.643 -17.480 1.00 98.25 267 LYS A C 1
ATOM 2038 O O . LYS A 1 267 ? 16.626 1.824 -18.499 1.00 98.25 267 LYS A O 1
ATOM 2043 N N . ALA A 1 268 ? 16.091 0.532 -16.752 1.00 98.44 268 ALA A N 1
ATOM 2044 C CA . ALA A 1 268 ? 17.074 -0.503 -17.064 1.00 98.44 268 ALA A CA 1
ATOM 2045 C C . ALA A 1 268 ? 16.881 -1.091 -18.472 1.00 98.44 268 ALA A C 1
ATOM 2047 O O . ALA A 1 268 ? 17.860 -1.330 -19.179 1.00 98.44 268 ALA A O 1
ATOM 2048 N N . ALA A 1 269 ? 15.633 -1.318 -18.891 1.00 98.19 269 ALA A N 1
ATOM 2049 C CA . ALA A 1 269 ? 15.324 -1.822 -20.225 1.00 98.19 269 ALA A CA 1
ATOM 2050 C C . ALA A 1 269 ? 15.641 -0.787 -21.321 1.00 98.19 269 ALA A C 1
ATOM 2052 O O . ALA A 1 269 ? 16.270 -1.138 -22.320 1.00 98.19 269 ALA A O 1
ATOM 2053 N N . PHE A 1 270 ? 15.268 0.478 -21.104 1.00 98.62 270 PHE A N 1
ATOM 2054 C CA . PHE A 1 270 ? 15.582 1.585 -22.007 1.00 98.62 270 PHE A CA 1
ATOM 2055 C C . PHE A 1 270 ? 17.096 1.754 -22.182 1.00 98.62 270 PHE A C 1
ATOM 2057 O O . PHE A 1 270 ? 17.587 1.694 -23.311 1.00 98.62 270 PHE A O 1
ATOM 2064 N N . ASP A 1 271 ? 17.834 1.870 -21.075 1.00 98.38 271 ASP A N 1
ATOM 2065 C CA . ASP A 1 271 ? 19.288 2.048 -21.070 1.00 98.38 271 ASP A CA 1
ATOM 2066 C C . ASP A 1 271 ? 19.976 0.875 -21.781 1.00 98.38 271 ASP A C 1
ATOM 2068 O O . ASP A 1 271 ? 20.828 1.084 -22.638 1.00 98.38 271 ASP A O 1
ATOM 2072 N N . THR A 1 272 ? 19.533 -0.364 -21.531 1.00 98.56 272 THR A N 1
ATOM 2073 C CA . THR A 1 272 ? 20.081 -1.561 -22.197 1.00 98.56 272 THR A CA 1
ATOM 2074 C C . THR A 1 272 ? 19.967 -1.484 -23.724 1.00 98.56 272 THR A C 1
ATOM 2076 O O . THR A 1 272 ? 20.886 -1.894 -24.437 1.00 98.56 272 THR A O 1
ATOM 2079 N N . LEU A 1 273 ? 18.848 -0.979 -24.255 1.00 98.25 273 LEU A N 1
ATOM 2080 C CA . LEU A 1 273 ? 18.669 -0.832 -25.700 1.00 98.25 273 LEU A CA 1
ATOM 2081 C C . LEU A 1 273 ? 19.500 0.330 -26.259 1.00 98.25 273 LEU A C 1
ATOM 2083 O O . LEU A 1 273 ? 20.159 0.175 -27.290 1.00 98.25 273 LEU A O 1
ATOM 2087 N N . VAL A 1 274 ? 19.519 1.477 -25.584 1.00 98.06 274 VAL A N 1
ATOM 2088 C CA . VAL A 1 274 ? 20.300 2.636 -26.038 1.00 98.06 274 VAL A CA 1
ATOM 2089 C C . VAL A 1 274 ? 21.802 2.330 -26.019 1.00 98.06 274 VAL A C 1
ATOM 2091 O O . VAL A 1 274 ? 22.493 2.577 -27.007 1.00 98.06 274 VAL A O 1
ATOM 2094 N N . GLU A 1 275 ? 22.307 1.690 -24.963 1.00 98.38 275 GLU A N 1
ATOM 2095 C CA . GLU A 1 275 ? 23.707 1.254 -24.851 1.00 98.38 275 GLU A CA 1
ATOM 2096 C C . GLU A 1 275 ? 24.098 0.234 -25.929 1.00 98.38 275 GLU A C 1
ATOM 2098 O O . GLU A 1 275 ? 25.234 0.226 -26.410 1.00 98.38 275 GLU A O 1
ATOM 2103 N N . ALA A 1 276 ? 23.151 -0.605 -26.359 1.00 98.00 276 ALA A N 1
ATOM 2104 C CA . ALA A 1 276 ? 23.341 -1.531 -27.471 1.00 98.00 276 ALA A CA 1
ATOM 2105 C C . ALA A 1 276 ? 23.295 -0.850 -28.858 1.00 98.00 276 ALA A C 1
ATOM 2107 O O . ALA A 1 276 ? 23.508 -1.517 -29.874 1.00 98.00 276 ALA A O 1
ATOM 2108 N N . GLY A 1 277 ? 23.057 0.465 -28.915 1.00 97.69 277 GLY A N 1
ATOM 2109 C CA . GLY A 1 277 ? 23.065 1.273 -30.134 1.00 97.69 277 GLY A CA 1
ATOM 2110 C C . GLY A 1 277 ? 21.720 1.351 -30.858 1.00 97.69 277 GLY A C 1
ATOM 2111 O O . GLY A 1 277 ? 21.686 1.748 -32.026 1.00 97.69 277 GLY A O 1
ATOM 2112 N N . TYR A 1 278 ? 20.619 0.966 -30.206 1.00 98.12 278 TYR A N 1
ATOM 2113 C CA . TYR A 1 278 ? 19.279 1.177 -30.751 1.00 98.12 278 TYR A CA 1
ATOM 2114 C C . TYR A 1 278 ? 18.854 2.645 -30.624 1.00 98.12 278 TYR A C 1
ATOM 2116 O O . TYR A 1 278 ? 19.378 3.402 -29.810 1.00 98.12 278 TYR A O 1
ATOM 2124 N N . GLN A 1 279 ? 17.892 3.056 -31.453 1.00 97.12 279 GLN A N 1
ATOM 2125 C CA . GLN A 1 279 ? 17.344 4.410 -31.401 1.00 97.12 279 GLN A CA 1
ATOM 2126 C C . GLN A 1 279 ? 16.613 4.640 -30.067 1.00 97.12 279 GLN A C 1
ATOM 2128 O O . GLN A 1 279 ? 15.752 3.819 -29.727 1.00 97.12 279 GLN A O 1
ATOM 2133 N N . PRO A 1 280 ? 16.887 5.743 -29.344 1.00 97.62 280 PRO A N 1
ATOM 2134 C CA . PRO A 1 280 ? 16.204 6.056 -28.090 1.00 97.62 280 PRO A CA 1
ATOM 2135 C C . PRO A 1 280 ? 14.682 6.114 -28.233 1.00 97.62 280 PRO A C 1
ATOM 2137 O O . PRO A 1 280 ? 13.957 5.674 -27.347 1.00 97.62 280 PRO A O 1
ATOM 2140 N N . GLU A 1 281 ? 14.165 6.578 -29.371 1.00 96.69 281 GLU A N 1
ATOM 2141 C CA . GLU A 1 281 ? 12.727 6.615 -29.626 1.00 96.69 281 GLU A CA 1
ATOM 2142 C C . GLU A 1 281 ? 12.121 5.210 -29.676 1.00 96.69 281 GLU A C 1
ATOM 2144 O O . GLU A 1 281 ? 11.067 4.971 -29.091 1.00 96.69 281 GLU A O 1
ATOM 2149 N N . MET A 1 282 ? 12.806 4.262 -30.325 1.00 95.88 282 MET A N 1
ATOM 2150 C CA . MET A 1 282 ? 12.368 2.865 -30.369 1.00 95.88 282 MET A CA 1
ATOM 2151 C C . MET A 1 282 ? 12.452 2.214 -28.988 1.00 95.88 282 MET A C 1
ATOM 2153 O O . MET A 1 282 ? 11.516 1.528 -28.587 1.00 95.88 282 MET A O 1
ATOM 2157 N N . ALA A 1 283 ? 13.524 2.476 -28.235 1.00 97.69 283 ALA A N 1
ATOM 2158 C CA . ALA A 1 283 ? 13.648 2.001 -26.860 1.00 97.69 283 ALA A CA 1
ATOM 2159 C C . ALA A 1 283 ? 12.520 2.545 -25.966 1.00 97.69 283 ALA A C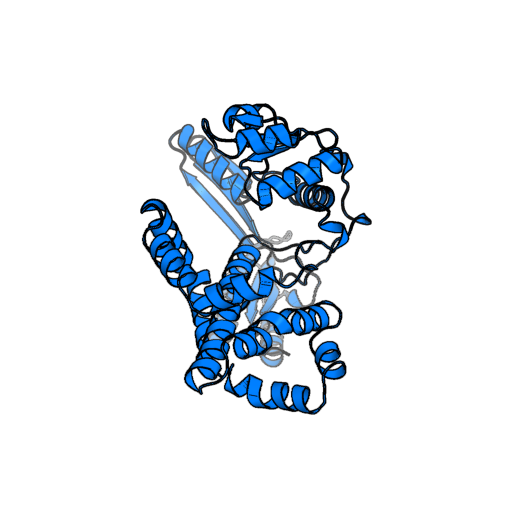 1
ATOM 2161 O O . ALA A 1 283 ? 11.950 1.809 -25.165 1.00 97.69 283 ALA A O 1
ATOM 2162 N N . TYR A 1 284 ? 12.138 3.814 -26.138 1.00 97.94 284 TYR A N 1
ATOM 2163 C CA . TYR A 1 284 ? 11.018 4.418 -25.418 1.00 97.94 284 TYR A CA 1
ATOM 2164 C C . TYR A 1 284 ? 9.686 3.719 -25.725 1.00 97.94 284 TYR A C 1
ATOM 2166 O O . TYR A 1 284 ? 8.908 3.434 -24.808 1.00 97.94 284 TYR A O 1
ATOM 2174 N N . PHE A 1 285 ? 9.412 3.438 -27.005 1.00 94.50 285 PHE A N 1
ATOM 2175 C CA . PHE A 1 285 ? 8.186 2.748 -27.407 1.00 94.50 285 PHE A CA 1
ATOM 2176 C C . PHE A 1 285 ? 8.092 1.353 -26.781 1.00 94.50 285 PHE A C 1
ATOM 2178 O O . PHE A 1 285 ? 7.117 1.057 -26.089 1.00 94.50 285 PHE A O 1
ATOM 2185 N N . GLU A 1 286 ? 9.140 0.552 -26.956 1.00 95.19 286 GLU A N 1
ATOM 2186 C CA . GLU A 1 286 ? 9.187 -0.851 -26.532 1.00 95.19 286 GLU A CA 1
ATOM 2187 C C . GLU A 1 286 ? 9.233 -1.010 -25.003 1.00 95.19 286 GLU A C 1
ATOM 2189 O O . GLU A 1 286 ? 8.645 -1.937 -24.450 1.00 95.19 286 GLU A O 1
ATOM 2194 N N . CYS A 1 287 ? 9.925 -0.114 -24.289 1.00 96.56 287 CYS A N 1
ATOM 2195 C CA . CYS A 1 287 ? 10.170 -0.279 -22.851 1.00 96.56 287 CYS A CA 1
ATOM 2196 C C . CYS A 1 287 ? 9.220 0.510 -21.945 1.00 96.56 287 CYS A C 1
ATOM 2198 O O . CYS A 1 287 ? 9.126 0.187 -20.761 1.00 96.56 287 CYS A O 1
ATOM 2200 N N . LEU A 1 288 ? 8.513 1.523 -22.459 1.00 96.94 288 LEU A N 1
ATOM 2201 C CA . LEU A 1 288 ? 7.580 2.334 -21.668 1.00 96.94 288 LEU A CA 1
ATOM 2202 C C . LEU A 1 288 ? 6.210 2.478 -22.330 1.00 96.94 288 LEU A C 1
ATOM 2204 O O . LEU A 1 288 ? 5.200 2.208 -21.683 1.00 96.94 288 LEU A O 1
ATOM 2208 N N . HIS A 1 289 ? 6.143 2.914 -23.591 1.00 93.81 289 HIS A N 1
ATOM 2209 C CA . HIS A 1 289 ? 4.856 3.239 -24.216 1.00 93.81 289 HIS A CA 1
ATOM 2210 C C . HIS A 1 289 ? 3.925 2.019 -24.302 1.00 93.81 289 HIS A C 1
ATOM 2212 O O . HIS A 1 289 ? 2.758 2.098 -23.912 1.00 93.81 289 HIS A O 1
ATOM 2218 N N . GLU A 1 290 ? 4.443 0.875 -24.753 1.00 94.38 290 GLU A N 1
ATOM 2219 C CA . GLU A 1 290 ? 3.656 -0.354 -24.907 1.00 94.38 290 GLU A CA 1
ATOM 2220 C C . GLU A 1 290 ? 3.270 -1.014 -23.578 1.00 94.38 290 GLU A C 1
ATOM 2222 O O . GLU A 1 290 ? 2.301 -1.778 -23.520 1.00 94.38 290 GLU A O 1
ATOM 2227 N N . LEU A 1 291 ? 3.946 -0.667 -22.476 1.00 96.88 291 LEU A N 1
ATOM 2228 C CA . LEU A 1 291 ? 3.640 -1.223 -21.157 1.00 96.88 291 LEU A CA 1
ATOM 2229 C C . LEU A 1 291 ? 2.188 -0.946 -20.746 1.00 96.88 291 LEU A C 1
ATOM 2231 O O . LEU A 1 291 ? 1.563 -1.792 -20.104 1.00 96.88 291 LEU A O 1
ATOM 2235 N N . LYS A 1 292 ? 1.616 0.194 -21.163 1.00 96.00 292 LYS A N 1
ATOM 2236 C CA . LYS A 1 292 ? 0.209 0.519 -20.894 1.00 96.00 292 LYS A CA 1
ATOM 2237 C C . LYS A 1 292 ? -0.741 -0.559 -21.422 1.00 96.00 292 LYS A C 1
ATOM 2239 O O . LYS A 1 292 ? -1.642 -0.961 -20.694 1.00 96.00 292 LYS A O 1
ATOM 2244 N N . LEU A 1 293 ? -0.536 -1.048 -22.647 1.00 94.94 293 LEU A N 1
ATOM 2245 C CA . LEU A 1 293 ? -1.389 -2.084 -23.237 1.00 94.94 293 LEU A CA 1
ATOM 2246 C C . LEU A 1 293 ? -1.336 -3.372 -22.408 1.00 94.94 293 LEU A C 1
ATOM 2248 O O . LEU A 1 293 ? -2.373 -3.956 -22.097 1.00 94.94 293 LEU A O 1
ATOM 2252 N N . ILE A 1 294 ? -0.132 -3.794 -22.017 1.00 97.50 294 ILE A N 1
ATOM 2253 C CA . ILE A 1 294 ? 0.068 -4.997 -21.203 1.00 97.50 294 ILE A CA 1
ATOM 2254 C C . ILE A 1 294 ? -0.626 -4.851 -19.845 1.00 97.50 294 ILE A C 1
ATOM 2256 O O . ILE A 1 294 ? -1.360 -5.749 -19.429 1.00 97.50 294 ILE A O 1
ATOM 2260 N N . VAL A 1 295 ? -0.457 -3.707 -19.176 1.00 97.44 295 VAL A N 1
ATOM 2261 C CA . VAL A 1 295 ? -1.105 -3.425 -17.888 1.00 97.44 295 VAL A CA 1
ATOM 2262 C C . VAL A 1 295 ? -2.629 -3.361 -18.028 1.00 97.44 295 VAL A C 1
ATOM 2264 O O . VAL A 1 295 ? -3.321 -3.939 -17.194 1.00 97.44 295 VAL A O 1
ATOM 2267 N N . ASP A 1 296 ? -3.168 -2.762 -19.092 1.00 96.56 296 ASP A N 1
ATOM 2268 C CA . ASP A 1 296 ? -4.615 -2.706 -19.349 1.00 96.56 296 ASP A CA 1
ATOM 2269 C C . ASP A 1 296 ? -5.208 -4.117 -19.581 1.00 96.56 296 ASP A C 1
ATOM 2271 O O . ASP A 1 296 ? -6.298 -4.446 -19.093 1.00 96.56 296 ASP A O 1
ATOM 2275 N N . LEU A 1 297 ? -4.488 -5.005 -20.276 1.00 95.62 297 LEU A N 1
ATOM 2276 C CA . LEU A 1 297 ? -4.902 -6.403 -20.453 1.00 95.62 297 LEU A CA 1
ATOM 2277 C C . LEU A 1 297 ? -4.900 -7.173 -19.126 1.00 95.62 297 LEU A C 1
ATOM 2279 O O . LEU A 1 297 ? -5.869 -7.875 -18.820 1.00 95.62 297 LEU A O 1
ATOM 2283 N N . ILE A 1 298 ? -3.849 -7.007 -18.316 1.00 97.56 298 ILE A N 1
ATOM 2284 C CA . ILE A 1 298 ? -3.761 -7.612 -16.978 1.00 97.56 298 ILE A CA 1
ATOM 2285 C C . ILE A 1 298 ? -4.875 -7.074 -16.080 1.00 97.56 298 ILE A C 1
ATOM 2287 O O . ILE A 1 298 ? -5.524 -7.846 -15.378 1.00 97.56 298 ILE A O 1
ATOM 2291 N N . TYR A 1 299 ? -5.143 -5.773 -16.130 1.00 94.31 299 TYR A N 1
ATOM 2292 C CA . TYR A 1 299 ? -6.198 -5.139 -15.350 1.00 94.31 299 TYR A CA 1
ATOM 2293 C C . TYR A 1 299 ? -7.585 -5.687 -15.714 1.00 94.31 299 TYR A C 1
ATOM 2295 O O . TYR A 1 299 ? -8.389 -5.982 -14.834 1.00 94.31 299 TYR A O 1
ATOM 2303 N N . THR A 1 300 ? -7.867 -5.883 -17.007 1.00 93.94 300 THR A N 1
ATOM 2304 C CA . THR A 1 300 ? -9.198 -6.324 -17.465 1.00 93.94 300 THR A CA 1
ATOM 2305 C C . THR A 1 300 ? -9.435 -7.835 -17.416 1.00 93.94 300 THR A C 1
ATOM 2307 O O . THR A 1 300 ? -10.588 -8.258 -17.502 1.00 93.94 300 THR A O 1
ATOM 2310 N N . GLY A 1 301 ? -8.398 -8.674 -17.317 1.00 91.81 301 GLY A N 1
ATOM 2311 C CA . GLY A 1 301 ? -8.587 -10.134 -17.300 1.00 91.81 301 GLY A CA 1
ATOM 2312 C C . GLY A 1 301 ? -7.442 -10.963 -16.724 1.00 91.81 301 GLY A C 1
ATOM 2313 O O . GLY A 1 301 ? -7.376 -12.172 -16.957 1.00 91.81 301 GLY A O 1
ATOM 2314 N N . GLY A 1 302 ? -6.545 -10.338 -15.969 1.00 96.44 302 GLY A N 1
ATOM 2315 C CA . GLY A 1 302 ? -5.410 -10.987 -15.326 1.00 96.44 302 GLY A CA 1
ATOM 2316 C C . GLY A 1 302 ? -4.308 -11.423 -16.294 1.00 96.44 302 GLY A C 1
ATOM 2317 O O . GLY A 1 302 ? -4.389 -11.265 -17.513 1.00 96.44 302 GLY A O 1
ATOM 2318 N N . LEU A 1 303 ? -3.265 -12.038 -15.729 1.00 96.50 303 LEU A N 1
ATOM 2319 C CA . LEU A 1 303 ? -2.092 -12.513 -16.478 1.00 96.50 303 LEU A CA 1
ATOM 2320 C C . LEU A 1 303 ? -2.450 -13.513 -17.586 1.00 96.50 303 LEU A C 1
ATOM 2322 O O . LEU A 1 303 ? -1.789 -13.547 -18.616 1.00 96.50 303 LEU A O 1
ATOM 2326 N N . SER A 1 304 ? -3.495 -14.322 -17.386 1.00 95.56 304 SER A N 1
ATOM 2327 C CA . SER A 1 304 ? -3.919 -15.310 -18.387 1.00 95.56 304 SER A CA 1
ATOM 2328 C C . SER A 1 304 ? -4.513 -14.647 -19.627 1.00 95.56 304 SER A C 1
ATOM 2330 O O . SER A 1 304 ? -4.182 -15.046 -20.737 1.00 95.56 304 SER A O 1
ATOM 2332 N N . LYS A 1 305 ? -5.353 -13.614 -19.459 1.00 94.94 305 LYS A N 1
ATOM 2333 C CA . LYS A 1 305 ? -5.884 -12.861 -20.600 1.00 94.94 305 LYS A CA 1
ATOM 2334 C C . LYS A 1 305 ? -4.764 -12.171 -21.363 1.00 94.94 305 LYS A C 1
ATOM 2336 O O . LYS A 1 305 ? -4.696 -12.323 -22.572 1.00 94.94 305 LYS A O 1
ATOM 2341 N N . MET A 1 306 ? -3.873 -11.479 -20.651 1.00 97.69 306 MET A N 1
ATOM 2342 C CA . MET A 1 306 ? -2.717 -10.832 -21.271 1.00 97.69 306 MET A CA 1
ATOM 2343 C C . MET A 1 306 ? -1.934 -11.816 -22.148 1.00 97.69 306 MET A C 1
ATOM 2345 O O . MET A 1 306 ? -1.701 -11.521 -23.312 1.00 97.69 306 MET A O 1
ATOM 2349 N N . ARG A 1 307 ? -1.624 -13.015 -21.640 1.00 97.06 307 ARG A N 1
ATOM 2350 C CA . ARG A 1 307 ? -0.890 -14.045 -22.395 1.00 97.06 307 ARG A CA 1
ATOM 2351 C C . ARG A 1 307 ? -1.636 -14.564 -23.620 1.00 97.06 307 ARG A C 1
ATOM 2353 O O . ARG A 1 307 ? -1.015 -14.772 -24.653 1.00 97.06 307 ARG A O 1
ATOM 2360 N N . ASN A 1 308 ? -2.952 -14.724 -23.517 1.00 95.75 308 ASN A N 1
ATOM 2361 C CA . ASN A 1 308 ? -3.785 -15.159 -24.639 1.00 95.75 308 ASN A CA 1
ATOM 2362 C C . ASN A 1 308 ? -3.940 -14.080 -25.726 1.00 95.75 308 ASN A C 1
ATOM 2364 O O . ASN A 1 308 ? -4.194 -14.420 -26.880 1.00 95.75 308 ASN A O 1
ATOM 2368 N N . ASP A 1 309 ? -3.812 -12.804 -25.353 1.00 95.00 309 ASP A N 1
ATOM 2369 C CA . ASP A 1 309 ? -4.036 -11.658 -26.240 1.00 95.00 309 ASP A CA 1
ATOM 2370 C C . ASP A 1 309 ? -2.727 -11.120 -26.864 1.00 95.00 309 ASP A C 1
ATOM 2372 O O . ASP A 1 309 ? -2.773 -10.272 -27.757 1.00 95.00 309 ASP A O 1
ATOM 2376 N N . VAL A 1 310 ? -1.559 -11.629 -26.451 1.00 94.69 310 VAL A N 1
ATOM 2377 C CA . VAL A 1 310 ? -0.260 -11.364 -27.098 1.00 94.69 310 VAL A CA 1
ATOM 2378 C C . VAL A 1 310 ? 0.142 -12.500 -28.046 1.00 94.69 310 VAL A C 1
ATOM 2380 O O . VAL A 1 310 ? -0.442 -13.580 -28.060 1.00 94.69 310 VAL A O 1
ATOM 2383 N N . SER A 1 311 ? 1.165 -12.276 -28.879 1.00 97.00 311 SER A N 1
ATOM 2384 C CA . SER A 1 311 ? 1.682 -13.339 -29.753 1.00 97.00 311 SER A CA 1
ATOM 2385 C C . SER A 1 311 ? 2.346 -14.470 -28.955 1.00 97.00 311 SER A C 1
ATOM 2387 O O . SER A 1 311 ? 2.993 -14.219 -27.940 1.00 97.00 311 SER A O 1
ATOM 2389 N N . ASN A 1 312 ? 2.317 -15.699 -29.481 1.00 96.38 312 ASN A N 1
ATOM 2390 C CA . ASN A 1 312 ? 3.004 -16.848 -28.866 1.00 96.38 312 ASN A CA 1
ATOM 2391 C C . ASN A 1 312 ? 4.508 -16.600 -28.636 1.00 96.38 312 ASN A C 1
ATOM 2393 O O . ASN A 1 312 ? 5.097 -17.151 -27.710 1.00 96.38 312 ASN A O 1
ATOM 2397 N N . THR A 1 313 ? 5.150 -15.779 -29.477 1.00 97.50 313 THR A N 1
ATOM 2398 C CA . THR A 1 313 ? 6.558 -15.398 -29.292 1.00 97.50 313 THR A CA 1
ATOM 2399 C C . THR A 1 313 ? 6.732 -14.508 -28.060 1.00 97.50 313 THR A C 1
ATOM 2401 O O . THR A 1 313 ? 7.670 -14.722 -27.292 1.00 97.50 313 THR A O 1
ATOM 2404 N N . ALA A 1 314 ? 5.823 -13.552 -27.846 1.00 96.12 314 ALA A N 1
ATOM 2405 C CA . ALA A 1 314 ? 5.821 -12.690 -26.668 1.00 96.12 314 ALA A CA 1
ATOM 2406 C C . ALA A 1 314 ? 5.491 -13.480 -25.392 1.00 96.12 314 ALA A C 1
ATOM 2408 O O . ALA A 1 314 ? 6.209 -13.349 -24.405 1.00 96.12 314 ALA A O 1
ATOM 2409 N N . GLU A 1 315 ? 4.488 -14.365 -25.430 1.00 97.94 315 GLU A N 1
ATOM 2410 C CA . GLU A 1 315 ? 4.146 -15.242 -24.300 1.00 97.94 315 GLU A CA 1
ATOM 2411 C C . GLU A 1 315 ? 5.318 -16.162 -23.923 1.00 97.94 315 GLU A C 1
ATOM 2413 O O . GLU A 1 315 ? 5.695 -16.261 -22.753 1.00 97.94 315 GLU A O 1
ATOM 2418 N N . TYR A 1 316 ? 5.944 -16.814 -24.911 1.00 97.94 316 TYR A N 1
ATOM 2419 C CA . TYR A 1 316 ? 7.118 -17.646 -24.657 1.00 97.94 316 TYR A CA 1
ATOM 2420 C C . TYR A 1 316 ? 8.261 -16.820 -24.060 1.00 97.94 316 TYR A C 1
ATOM 2422 O O . TYR A 1 316 ? 8.932 -17.288 -23.139 1.00 97.94 316 TYR A O 1
ATOM 2430 N N . GLY A 1 317 ? 8.462 -15.593 -24.550 1.00 97.94 317 GLY A N 1
ATOM 2431 C CA . GLY A 1 317 ? 9.392 -14.615 -23.993 1.00 97.94 317 GLY A CA 1
ATOM 2432 C C . GLY A 1 317 ? 9.119 -14.321 -22.517 1.00 97.94 317 GLY A C 1
ATOM 2433 O O . GLY A 1 317 ? 10.002 -14.568 -21.696 1.00 97.94 317 GLY A O 1
ATOM 2434 N N . ASP A 1 318 ? 7.901 -13.886 -22.179 1.00 96.19 318 ASP A N 1
ATOM 2435 C CA . ASP A 1 318 ? 7.435 -13.623 -20.805 1.00 96.19 318 ASP A CA 1
ATOM 2436 C C . ASP A 1 318 ? 7.762 -14.799 -19.875 1.00 96.19 318 ASP A C 1
ATOM 2438 O O . ASP A 1 318 ? 8.542 -14.671 -18.928 1.00 96.19 318 ASP A O 1
ATOM 2442 N N . LEU A 1 319 ? 7.257 -15.990 -20.206 1.00 97.19 319 LEU A N 1
ATOM 2443 C CA . LEU A 1 319 ? 7.319 -17.158 -19.324 1.00 97.19 319 LEU A CA 1
ATOM 2444 C C . LEU A 1 319 ? 8.738 -17.673 -19.058 1.00 97.19 319 LEU A C 1
ATOM 2446 O O . LEU A 1 319 ? 8.976 -18.345 -18.055 1.00 97.19 319 LEU A O 1
ATOM 2450 N N . THR A 1 320 ? 9.687 -17.389 -19.948 1.00 97.88 320 THR A N 1
ATOM 2451 C CA . THR A 1 320 ? 11.045 -17.946 -19.867 1.00 97.88 320 THR A CA 1
ATOM 2452 C C . THR A 1 320 ? 12.114 -16.913 -19.526 1.00 97.88 320 THR A C 1
ATOM 2454 O O . THR A 1 320 ? 13.141 -17.279 -18.951 1.00 97.88 320 THR A O 1
ATOM 2457 N N . ARG A 1 321 ? 11.918 -15.639 -19.889 1.00 98.00 321 ARG A N 1
ATOM 2458 C CA . ARG A 1 321 ? 12.867 -14.549 -19.612 1.00 98.00 321 ARG A CA 1
ATOM 2459 C C . ARG A 1 321 ? 12.436 -13.751 -18.386 1.00 98.00 321 ARG A C 1
ATOM 2461 O O . ARG A 1 321 ? 13.308 -13.309 -17.647 1.00 98.00 321 ARG A O 1
ATOM 2468 N N . GLY A 1 322 ? 11.137 -13.670 -18.091 1.00 96.50 322 GLY A N 1
ATOM 2469 C CA . GLY A 1 322 ? 10.616 -13.042 -16.873 1.00 96.50 322 GLY A CA 1
ATOM 2470 C C . GLY A 1 322 ? 11.306 -13.533 -15.592 1.00 96.50 322 GLY A C 1
ATOM 2471 O O . GLY A 1 322 ? 11.822 -12.702 -14.849 1.00 96.50 322 GLY A O 1
ATOM 2472 N N . PRO A 1 323 ? 11.438 -14.855 -15.350 1.00 97.19 323 PRO A N 1
ATOM 2473 C CA . PRO A 1 323 ? 12.155 -15.380 -14.181 1.00 97.19 323 PRO A CA 1
ATOM 2474 C C . PRO A 1 323 ? 13.667 -15.102 -14.156 1.00 97.19 323 PRO A C 1
ATOM 2476 O O . PRO A 1 323 ? 14.287 -15.248 -13.110 1.00 97.19 323 PRO A O 1
ATOM 2479 N N . GLN A 1 324 ? 14.272 -14.737 -15.292 1.00 97.06 324 GLN A N 1
ATOM 2480 C CA . GLN A 1 324 ? 15.682 -14.328 -15.345 1.00 97.06 324 GLN A CA 1
ATOM 2481 C C . GLN A 1 324 ? 15.849 -12.864 -14.926 1.00 97.06 324 GLN A C 1
ATOM 2483 O O . GLN A 1 324 ? 16.870 -12.513 -14.347 1.00 97.06 324 GLN A O 1
ATOM 2488 N N . VAL A 1 325 ? 14.848 -12.021 -15.205 1.00 96.44 325 VAL A N 1
ATOM 2489 C CA . VAL A 1 325 ? 14.805 -10.624 -14.745 1.00 96.44 325 VAL A CA 1
ATOM 2490 C C . VAL A 1 325 ? 14.382 -10.558 -13.275 1.00 96.44 325 VAL A C 1
ATOM 2492 O O . VAL A 1 325 ? 15.003 -9.860 -12.480 1.00 96.44 325 VAL A O 1
ATOM 2495 N N . ILE A 1 326 ? 13.345 -11.312 -12.899 1.00 97.62 326 ILE A N 1
ATOM 2496 C CA . ILE A 1 326 ? 12.829 -11.424 -11.529 1.00 97.62 326 ILE A CA 1
ATOM 2497 C C . ILE A 1 326 ? 13.283 -12.759 -10.929 1.00 97.62 326 ILE A C 1
ATOM 2499 O O . ILE A 1 326 ? 12.499 -13.703 -10.771 1.00 97.62 326 ILE A O 1
ATOM 2503 N N . ASP A 1 327 ? 14.577 -12.819 -10.624 1.00 96.75 327 ASP A N 1
ATOM 2504 C CA . ASP A 1 327 ? 15.236 -13.974 -10.020 1.00 96.75 327 ASP A CA 1
ATOM 2505 C C . ASP A 1 327 ? 15.029 -14.043 -8.489 1.00 96.75 327 ASP A C 1
ATOM 2507 O O . ASP A 1 327 ? 14.345 -13.218 -7.868 1.00 96.75 327 ASP A O 1
ATOM 2511 N N . ASP A 1 328 ? 15.633 -15.046 -7.849 1.00 97.44 328 ASP A N 1
ATOM 2512 C CA . ASP A 1 328 ? 15.553 -15.217 -6.394 1.00 97.44 328 ASP A CA 1
ATOM 2513 C C . ASP A 1 328 ? 16.221 -14.075 -5.615 1.00 97.44 328 ASP A C 1
ATOM 2515 O O . ASP A 1 328 ? 15.800 -13.771 -4.495 1.00 97.44 328 ASP A O 1
ATOM 2519 N N . ASN A 1 329 ? 17.208 -13.391 -6.204 1.00 97.94 329 ASN A N 1
ATOM 2520 C CA . ASN A 1 329 ? 17.853 -12.243 -5.572 1.00 97.94 329 ASN A CA 1
ATOM 2521 C C . ASN A 1 329 ? 16.908 -11.041 -5.529 1.00 97.94 329 ASN A C 1
ATOM 2523 O O . ASN A 1 329 ? 16.828 -10.358 -4.507 1.00 97.94 329 ASN A O 1
ATOM 2527 N N . VAL A 1 330 ? 16.159 -10.785 -6.607 1.00 98.06 330 VAL A N 1
ATOM 2528 C CA . VAL A 1 330 ? 15.111 -9.754 -6.624 1.00 98.06 330 VAL A CA 1
ATOM 2529 C C . VAL A 1 330 ? 14.042 -10.072 -5.580 1.00 98.06 330 VAL A C 1
ATOM 2531 O O . VAL A 1 330 ? 13.648 -9.188 -4.816 1.00 98.06 330 VAL A O 1
ATOM 2534 N N . ARG A 1 331 ? 13.627 -11.340 -5.470 1.00 97.25 331 ARG A N 1
ATOM 2535 C CA . ARG A 1 331 ? 12.665 -11.769 -4.441 1.00 97.25 331 ARG A CA 1
ATOM 2536 C C . ARG A 1 331 ? 13.194 -11.550 -3.027 1.00 97.25 331 ARG A C 1
ATOM 2538 O O . ARG A 1 331 ? 12.433 -11.117 -2.166 1.00 97.25 331 ARG A O 1
ATOM 2545 N N . GLU A 1 332 ? 14.477 -11.801 -2.775 1.00 98.25 332 GLU A N 1
ATOM 2546 C CA . GLU A 1 332 ? 15.070 -11.534 -1.461 1.00 98.25 332 GLU A CA 1
ATOM 2547 C C . GLU A 1 332 ? 15.130 -10.036 -1.147 1.00 98.25 332 GLU A C 1
ATOM 2549 O O . GLU A 1 332 ? 14.805 -9.633 -0.032 1.00 98.25 332 GLU A O 1
ATOM 2554 N N . LYS A 1 333 ? 15.433 -9.188 -2.137 1.00 98.31 333 LYS A N 1
ATOM 2555 C CA . LYS A 1 333 ? 15.360 -7.728 -1.966 1.00 98.31 333 LYS A CA 1
ATOM 2556 C C . LYS A 1 333 ? 13.943 -7.266 -1.635 1.00 98.31 333 LYS A C 1
ATOM 2558 O O . LYS A 1 333 ? 13.778 -6.459 -0.729 1.00 98.31 333 LYS A O 1
ATOM 2563 N N . MET A 1 334 ? 12.923 -7.814 -2.298 1.00 98.50 334 MET A N 1
ATOM 2564 C CA . MET A 1 334 ? 11.524 -7.532 -1.955 1.00 98.50 334 MET A CA 1
ATOM 2565 C C . MET A 1 334 ? 11.204 -7.941 -0.510 1.00 98.50 334 MET A C 1
ATOM 2567 O O . MET A 1 334 ? 10.594 -7.167 0.224 1.00 98.50 334 MET A O 1
ATOM 2571 N N . ARG A 1 335 ? 11.672 -9.112 -0.051 1.00 98.44 335 ARG A N 1
ATOM 2572 C CA . ARG A 1 335 ? 11.516 -9.516 1.360 1.00 98.44 335 ARG A CA 1
ATOM 2573 C C . ARG A 1 335 ? 12.213 -8.550 2.314 1.00 98.44 335 ARG A C 1
ATOM 2575 O O . ARG A 1 335 ? 11.677 -8.284 3.385 1.00 98.44 335 ARG A O 1
ATOM 2582 N N . GLN A 1 336 ? 13.386 -8.038 1.949 1.00 98.31 336 GLN A N 1
ATOM 2583 C CA . GLN A 1 336 ? 14.093 -7.064 2.772 1.00 98.31 336 GLN A CA 1
ATOM 2584 C C . GLN A 1 336 ? 13.354 -5.722 2.832 1.00 98.31 336 GLN A C 1
ATOM 2586 O O . GLN A 1 336 ? 13.157 -5.215 3.929 1.00 98.31 336 GLN A O 1
ATOM 2591 N N . ILE A 1 337 ? 12.852 -5.210 1.703 1.00 98.25 337 ILE A N 1
ATOM 2592 C CA . ILE A 1 337 ? 12.025 -3.989 1.664 1.00 98.25 337 ILE A CA 1
ATOM 2593 C C . ILE A 1 337 ? 10.808 -4.143 2.583 1.00 98.25 337 ILE A C 1
ATOM 2595 O O . ILE A 1 337 ? 10.527 -3.264 3.395 1.00 98.25 337 ILE A O 1
ATOM 2599 N N . LEU A 1 338 ? 10.119 -5.288 2.522 1.00 97.94 338 LEU A N 1
ATOM 2600 C CA . LEU A 1 338 ? 8.994 -5.563 3.416 1.00 97.94 338 LEU A CA 1
ATOM 2601 C C . LEU A 1 338 ? 9.424 -5.564 4.892 1.00 97.94 338 LEU A C 1
ATOM 2603 O O . LEU A 1 338 ? 8.757 -4.950 5.721 1.00 97.94 338 LEU A O 1
ATOM 2607 N N . LYS A 1 339 ? 10.555 -6.197 5.232 1.00 96.94 339 LYS A N 1
ATOM 2608 C CA . LYS A 1 339 ? 11.100 -6.175 6.602 1.00 96.94 339 LYS A CA 1
ATOM 2609 C C . LYS A 1 339 ? 11.447 -4.761 7.064 1.00 96.94 339 LYS A C 1
ATOM 2611 O O . LYS A 1 339 ? 11.221 -4.444 8.228 1.00 96.94 339 LYS A O 1
ATOM 2616 N N . ASP A 1 340 ? 11.976 -3.918 6.184 1.00 95.06 340 ASP A N 1
ATOM 2617 C CA . ASP A 1 340 ? 12.342 -2.538 6.507 1.00 95.06 340 ASP A CA 1
ATOM 2618 C C . ASP A 1 340 ? 11.097 -1.681 6.770 1.00 95.06 340 ASP A C 1
ATOM 2620 O O . ASP A 1 340 ? 11.083 -0.885 7.716 1.00 95.06 340 ASP A O 1
ATOM 2624 N N . VAL A 1 341 ? 10.022 -1.896 6.005 1.00 90.06 341 VAL A N 1
ATOM 2625 C CA . VAL A 1 341 ? 8.701 -1.305 6.262 1.00 90.06 341 VAL A CA 1
ATOM 2626 C C . VAL A 1 341 ? 8.152 -1.782 7.611 1.00 90.06 341 VAL A C 1
ATOM 2628 O O . VAL A 1 341 ? 7.866 -0.959 8.481 1.00 90.06 341 VAL A O 1
ATOM 2631 N N . GLN A 1 342 ? 8.093 -3.097 7.842 1.00 83.44 342 GLN A N 1
ATOM 2632 C CA . GLN A 1 342 ? 7.567 -3.697 9.078 1.00 83.44 342 GLN A CA 1
ATOM 2633 C C . GLN A 1 342 ? 8.382 -3.325 10.327 1.00 83.44 342 GLN A C 1
ATOM 2635 O O . GLN A 1 342 ? 7.834 -3.148 11.414 1.00 83.44 342 GLN A O 1
ATOM 2640 N N . GLY A 1 343 ? 9.701 -3.171 10.184 1.00 78.75 343 GLY A N 1
ATOM 2641 C CA . GLY A 1 343 ? 10.616 -2.718 11.236 1.00 78.75 343 GLY A CA 1
ATOM 2642 C C . GLY A 1 343 ? 10.636 -1.196 11.440 1.00 78.75 343 GLY A C 1
ATOM 2643 O O . GLY A 1 343 ? 11.409 -0.680 12.264 1.00 78.75 343 GLY A O 1
ATOM 2644 N N . GLY A 1 344 ? 9.832 -0.453 10.672 1.00 80.56 344 GLY A N 1
ATOM 2645 C CA . GLY A 1 344 ? 9.743 1.005 10.708 1.00 80.56 344 GLY A CA 1
ATOM 2646 C C . GLY A 1 344 ? 11.030 1.723 10.293 1.00 80.56 344 GLY A C 1
ATOM 2647 O O . GLY A 1 344 ? 11.210 2.885 10.652 1.00 80.56 344 GLY A O 1
ATOM 2648 N N . VAL A 1 345 ? 11.950 1.045 9.599 1.00 88.06 345 VAL A N 1
ATOM 2649 C CA . VAL A 1 345 ? 13.204 1.631 9.096 1.00 88.06 345 VAL A CA 1
ATOM 2650 C C . VAL A 1 345 ? 12.872 2.736 8.103 1.00 88.06 345 VAL A C 1
ATOM 2652 O O . VAL A 1 345 ? 13.209 3.891 8.354 1.00 88.06 345 VAL A O 1
ATOM 2655 N N . PHE A 1 346 ? 12.094 2.401 7.072 1.00 86.38 346 PHE A N 1
ATOM 2656 C CA . PHE A 1 346 ? 11.665 3.358 6.055 1.00 86.38 346 PHE A CA 1
ATOM 2657 C C . PHE A 1 346 ? 10.878 4.532 6.656 1.00 86.38 346 PHE A C 1
ATOM 2659 O O . PHE A 1 346 ? 11.108 5.687 6.313 1.00 86.38 346 PHE A O 1
ATOM 2666 N N . ALA A 1 347 ? 9.992 4.259 7.621 1.00 80.31 347 ALA A N 1
ATOM 2667 C CA . ALA A 1 347 ? 9.222 5.306 8.290 1.00 80.31 347 ALA A CA 1
ATOM 2668 C C . ALA A 1 347 ? 10.128 6.321 9.012 1.00 80.31 347 ALA A C 1
ATOM 2670 O O . ALA A 1 347 ? 9.910 7.526 8.903 1.00 80.31 347 ALA A O 1
ATOM 2671 N N . ARG A 1 348 ? 11.171 5.856 9.718 1.00 78.81 348 ARG A N 1
ATOM 2672 C CA . ARG A 1 348 ? 12.142 6.743 10.382 1.00 78.81 348 ARG A CA 1
ATOM 2673 C C . ARG A 1 348 ? 12.950 7.556 9.376 1.00 78.81 348 ARG A C 1
ATOM 2675 O O . ARG A 1 348 ? 13.133 8.750 9.589 1.00 78.81 348 ARG A O 1
ATOM 2682 N N . GLU A 1 349 ? 13.406 6.929 8.297 1.00 88.94 349 GLU A N 1
ATOM 2683 C CA . GLU A 1 349 ? 14.132 7.613 7.221 1.00 88.94 349 GLU A CA 1
ATOM 2684 C C . GLU A 1 349 ? 13.282 8.717 6.591 1.00 88.94 349 GLU A C 1
ATOM 2686 O O . GLU A 1 349 ? 13.730 9.857 6.477 1.00 88.94 349 GLU A O 1
ATOM 2691 N N . TRP A 1 350 ? 12.027 8.409 6.256 1.00 87.12 350 TRP A N 1
ATOM 2692 C CA . TRP A 1 350 ? 11.119 9.363 5.635 1.00 87.12 350 TRP A CA 1
ATOM 2693 C C . TRP A 1 350 ? 10.756 10.530 6.559 1.00 87.12 350 TRP A C 1
ATOM 2695 O O . TRP A 1 350 ? 10.723 11.678 6.113 1.00 87.12 350 TRP A O 1
ATOM 2705 N N . VAL A 1 351 ? 10.524 10.277 7.852 1.00 76.81 351 VAL A N 1
ATOM 2706 C CA . VAL A 1 351 ? 10.272 11.349 8.831 1.00 76.81 351 VAL A CA 1
ATOM 2707 C C . VAL A 1 351 ? 11.472 12.292 8.923 1.00 76.81 351 VAL A C 1
ATOM 2709 O O . VAL A 1 351 ? 11.295 13.502 8.793 1.00 76.81 351 VAL A O 1
ATOM 2712 N N . LEU A 1 352 ? 12.687 11.752 9.063 1.00 78.25 352 LEU A N 1
ATOM 2713 C CA . LEU A 1 352 ? 13.910 12.557 9.142 1.00 78.25 352 LEU A CA 1
ATOM 2714 C C . LEU A 1 352 ? 14.157 13.364 7.860 1.00 78.25 352 LEU A C 1
ATOM 2716 O O . LEU A 1 352 ? 14.543 14.529 7.930 1.00 78.25 352 LEU A O 1
ATOM 2720 N N . GLU A 1 353 ? 13.894 12.777 6.692 1.00 88.94 353 GLU A N 1
ATOM 2721 C CA . GLU A 1 353 ? 13.989 13.471 5.406 1.00 88.94 353 GLU A CA 1
ATOM 2722 C C . GLU A 1 353 ? 13.016 14.659 5.333 1.00 88.94 353 GLU A C 1
ATOM 2724 O O . GLU A 1 353 ? 13.386 15.738 4.870 1.00 88.94 353 GLU A O 1
ATOM 2729 N N . ASN A 1 354 ? 11.786 14.511 5.840 1.00 78.81 354 ASN A N 1
ATOM 2730 C CA . ASN A 1 354 ? 10.821 15.613 5.901 1.00 78.81 354 ASN A CA 1
ATOM 2731 C C . ASN A 1 354 ? 11.220 16.695 6.910 1.00 78.81 354 ASN A C 1
ATOM 2733 O O . ASN A 1 354 ? 11.119 17.878 6.589 1.00 78.81 354 ASN A O 1
ATOM 2737 N N . GLU A 1 355 ? 11.713 16.317 8.091 1.00 71.69 355 GLU A N 1
ATOM 2738 C CA . GLU A 1 355 ? 12.230 17.266 9.089 1.00 71.69 355 GLU A CA 1
ATOM 2739 C C . GLU A 1 355 ? 13.432 18.061 8.560 1.00 71.69 355 GLU A C 1
ATOM 2741 O O . GLU A 1 355 ? 13.592 19.241 8.872 1.00 71.69 355 GLU A O 1
ATOM 2746 N N . ALA A 1 356 ? 14.240 17.443 7.697 1.00 83.81 356 ALA A N 1
ATOM 2747 C CA . ALA A 1 356 ? 15.345 18.088 6.996 1.00 83.81 356 ALA A CA 1
ATOM 2748 C C . ALA A 1 356 ? 14.911 18.917 5.769 1.00 83.81 356 ALA A C 1
ATOM 2750 O O . ALA A 1 356 ? 15.769 19.472 5.079 1.00 83.81 356 ALA A O 1
ATOM 2751 N N . ASN A 1 357 ? 13.606 19.031 5.491 1.00 87.81 357 ASN A N 1
ATOM 2752 C CA . ASN A 1 357 ? 13.044 19.706 4.317 1.00 87.81 357 ASN A CA 1
ATOM 2753 C C . ASN A 1 357 ? 13.451 19.061 2.970 1.00 87.81 357 ASN A C 1
ATOM 2755 O O . ASN A 1 357 ? 13.734 19.746 1.987 1.00 87.81 357 ASN A O 1
ATOM 2759 N N . GLN A 1 358 ? 13.446 17.727 2.931 1.00 94.75 358 GLN A N 1
ATOM 2760 C CA . GLN A 1 358 ? 13.521 16.870 1.739 1.00 94.75 358 GLN A CA 1
ATOM 2761 C C . GLN A 1 358 ? 14.749 17.064 0.809 1.00 94.75 358 GLN A C 1
ATOM 2763 O O . GLN A 1 358 ? 14.590 17.138 -0.420 1.00 94.75 358 GLN A O 1
ATOM 2768 N N . PRO A 1 359 ? 15.988 17.175 1.331 1.00 93.75 359 PRO A N 1
ATOM 2769 C CA . PRO A 1 359 ? 17.171 17.433 0.511 1.00 93.75 359 PRO A CA 1
ATOM 2770 C C . PRO A 1 359 ? 17.529 16.281 -0.440 1.00 93.75 359 PRO A C 1
ATOM 2772 O O . PRO A 1 359 ? 17.924 16.540 -1.582 1.00 93.75 359 PRO A O 1
ATOM 2775 N N . VAL A 1 360 ? 17.391 15.027 -0.000 1.00 96.00 360 VAL A N 1
ATOM 2776 C CA . VAL A 1 360 ? 17.696 13.835 -0.801 1.00 96.00 360 VAL A CA 1
ATOM 2777 C C . VAL A 1 360 ? 16.646 13.666 -1.888 1.00 96.00 360 VAL A C 1
ATOM 2779 O O . VAL A 1 360 ? 16.997 13.549 -3.061 1.00 96.00 360 VAL A O 1
ATOM 2782 N N . LEU A 1 361 ? 15.362 13.752 -1.538 1.00 94.56 361 LEU A N 1
ATOM 2783 C CA . LEU A 1 361 ? 14.272 13.672 -2.510 1.00 94.56 361 LEU A CA 1
ATOM 2784 C C . LEU A 1 361 ? 14.386 14.777 -3.570 1.00 94.56 361 LEU A C 1
ATOM 2786 O O . LEU A 1 361 ? 14.180 14.528 -4.758 1.00 94.56 361 LEU A O 1
ATOM 2790 N N . GLY A 1 362 ? 14.747 15.997 -3.162 1.00 96.12 362 GLY A N 1
ATOM 2791 C CA . GLY A 1 362 ? 14.987 17.105 -4.083 1.00 96.12 362 GLY A CA 1
ATOM 2792 C C . GLY A 1 362 ? 16.155 16.855 -5.041 1.00 96.12 362 GLY A C 1
ATOM 2793 O O . GLY A 1 362 ? 16.077 17.241 -6.207 1.00 96.12 362 GLY A O 1
ATOM 2794 N N . ALA A 1 363 ? 17.229 16.209 -4.579 1.00 97.50 363 ALA A N 1
ATOM 2795 C CA . ALA A 1 363 ? 18.355 15.828 -5.428 1.00 97.50 363 ALA A CA 1
ATOM 2796 C C . ALA A 1 363 ? 17.982 14.712 -6.413 1.00 97.50 363 ALA A C 1
ATOM 2798 O O . ALA A 1 363 ? 18.236 14.866 -7.607 1.00 97.50 363 ALA A O 1
ATOM 2799 N N . LEU A 1 364 ? 17.319 13.655 -5.934 1.00 96.94 364 LEU A N 1
ATOM 2800 C CA . LEU A 1 364 ? 16.858 12.539 -6.763 1.00 96.94 364 LEU A CA 1
ATOM 2801 C C . LEU A 1 364 ? 15.904 13.019 -7.861 1.00 96.94 364 LEU A C 1
ATOM 2803 O O . LEU A 1 364 ? 16.094 12.684 -9.021 1.00 96.94 364 LEU A O 1
ATOM 2807 N N .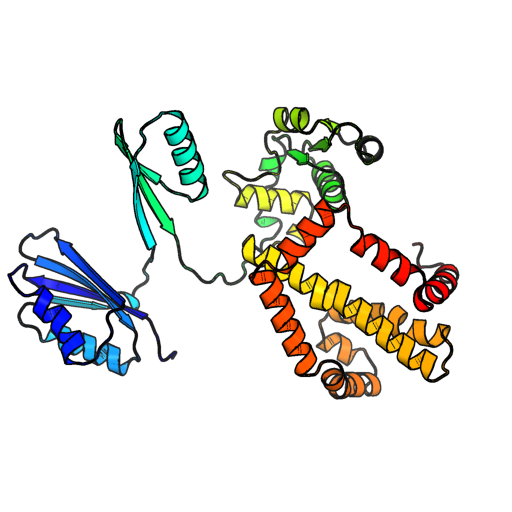 ARG A 1 365 ? 14.936 13.888 -7.539 1.00 96.94 365 ARG A N 1
ATOM 2808 C CA . ARG A 1 365 ? 14.016 14.458 -8.541 1.00 96.94 365 ARG A CA 1
ATOM 2809 C C . ARG A 1 365 ? 14.736 15.198 -9.666 1.00 96.94 365 ARG A C 1
ATOM 2811 O O . ARG A 1 365 ? 14.325 15.073 -10.813 1.00 96.94 365 ARG A O 1
ATOM 2818 N N . ARG A 1 366 ? 15.783 15.970 -9.347 1.00 97.06 366 ARG A N 1
ATOM 2819 C CA . ARG A 1 366 ? 16.580 16.663 -10.373 1.00 97.06 366 ARG A CA 1
ATOM 2820 C C . ARG A 1 366 ? 17.296 15.663 -11.273 1.00 97.06 366 ARG A C 1
ATOM 2822 O O . ARG A 1 366 ? 17.167 15.766 -12.484 1.00 97.06 366 ARG A O 1
ATOM 2829 N N . GLN A 1 367 ? 17.962 14.676 -10.675 1.00 96.00 367 GLN A N 1
ATOM 2830 C CA . GLN A 1 367 ? 18.654 13.622 -11.418 1.00 96.00 367 GLN A CA 1
ATOM 2831 C C . GLN A 1 367 ? 17.700 12.860 -12.345 1.00 96.00 367 GLN A C 1
ATOM 2833 O O . GLN A 1 367 ? 17.997 12.696 -13.520 1.00 96.00 367 GLN A O 1
ATOM 2838 N N . GLU A 1 368 ? 16.531 12.458 -11.842 1.00 96.75 368 GLU A N 1
ATOM 2839 C CA . GLU A 1 368 ? 15.529 11.732 -12.630 1.00 96.75 368 GLU A CA 1
ATOM 2840 C C . GLU A 1 368 ? 14.963 12.585 -13.775 1.00 96.75 368 GLU A C 1
ATOM 2842 O O . GLU A 1 368 ? 14.746 12.075 -14.869 1.00 96.75 368 GLU A O 1
ATOM 2847 N N . SER A 1 369 ? 14.772 13.892 -13.565 1.00 95.06 369 SER A N 1
ATOM 2848 C CA . SER A 1 369 ? 14.259 14.790 -14.611 1.00 95.06 369 SER A CA 1
ATOM 2849 C C . SER A 1 369 ? 15.242 15.061 -15.754 1.00 95.06 369 SER A C 1
ATOM 2851 O O . SER A 1 369 ? 14.837 15.578 -16.793 1.00 95.06 369 SER A O 1
ATOM 2853 N N . GLU A 1 370 ? 16.523 14.751 -15.551 1.00 95.56 370 GLU A N 1
ATOM 2854 C CA . GLU A 1 370 ? 17.608 14.968 -16.514 1.00 95.56 370 GLU A CA 1
ATOM 2855 C C . GLU A 1 370 ? 17.931 13.702 -17.330 1.00 95.56 370 GLU A C 1
ATOM 2857 O O . GLU A 1 370 ? 18.836 13.727 -18.162 1.00 95.56 370 GLU A O 1
ATOM 2862 N N . LEU A 1 371 ? 17.212 12.595 -17.108 1.00 97.38 371 LEU A N 1
ATOM 2863 C CA . LEU A 1 371 ? 17.430 11.342 -17.831 1.00 97.38 371 LEU A CA 1
ATOM 2864 C C . LEU A 1 371 ? 16.993 11.442 -19.299 1.00 97.38 371 LEU A C 1
ATOM 2866 O O . LEU A 1 371 ? 15.967 12.041 -19.625 1.00 97.38 371 LEU A O 1
ATOM 2870 N N . GLU A 1 372 ? 17.729 10.767 -20.185 1.00 97.62 372 GLU A N 1
ATOM 2871 C CA . GLU A 1 372 ? 17.463 10.753 -21.631 1.00 97.62 372 GLU A CA 1
ATOM 2872 C C . GLU A 1 372 ? 16.044 10.258 -21.962 1.00 97.62 372 GLU A C 1
ATOM 2874 O O . GLU A 1 372 ? 15.368 10.832 -22.817 1.00 97.62 372 GLU A O 1
ATOM 2879 N N . ILE A 1 373 ? 15.545 9.253 -21.231 1.00 97.56 373 ILE A N 1
ATOM 2880 C CA . ILE A 1 373 ? 14.179 8.731 -21.396 1.00 97.56 373 ILE A CA 1
ATOM 2881 C C . ILE A 1 373 ? 13.099 9.806 -21.179 1.00 97.56 373 ILE A C 1
ATOM 2883 O O . ILE A 1 373 ? 12.058 9.775 -21.841 1.00 97.56 373 ILE A O 1
ATOM 2887 N N . GLU A 1 374 ? 13.340 10.786 -20.300 1.00 97.81 374 GLU A N 1
ATOM 2888 C CA . GLU A 1 374 ? 12.410 11.890 -20.052 1.00 97.81 374 GLU A CA 1
ATOM 2889 C C . GLU A 1 374 ? 12.440 12.917 -21.187 1.00 97.81 374 GLU A C 1
ATOM 2891 O O . GLU A 1 374 ? 11.381 13.383 -21.618 1.00 97.81 374 GLU A O 1
ATOM 2896 N N . GLU A 1 375 ? 13.625 13.236 -21.719 1.00 96.56 375 GLU A N 1
ATOM 2897 C CA . GLU A 1 375 ? 13.770 14.127 -22.876 1.00 96.56 375 GLU A CA 1
ATOM 2898 C C . GLU A 1 375 ? 13.099 13.530 -24.121 1.00 96.56 375 GLU A C 1
ATOM 2900 O O . GLU A 1 375 ? 12.223 14.158 -24.730 1.00 96.56 375 GLU A O 1
ATOM 2905 N N . VAL A 1 376 ? 13.454 12.288 -24.459 1.00 96.00 376 VAL A N 1
ATOM 2906 C CA . VAL A 1 376 ? 12.885 11.543 -25.591 1.00 96.00 376 VAL A CA 1
ATOM 2907 C C . VAL A 1 376 ? 11.377 11.388 -25.414 1.00 96.00 376 VAL A C 1
ATOM 2909 O O . VAL A 1 376 ? 10.599 11.705 -26.317 1.00 96.00 376 VAL A O 1
ATOM 2912 N N . GLY A 1 377 ? 10.944 10.976 -24.222 1.00 95.69 377 GLY A N 1
ATOM 2913 C CA . GLY A 1 377 ? 9.538 10.786 -23.904 1.00 95.69 377 GLY A CA 1
ATOM 2914 C C . GLY A 1 377 ? 8.718 12.063 -24.010 1.00 95.69 377 GLY A C 1
ATOM 2915 O O . GLY A 1 377 ? 7.606 12.034 -24.534 1.00 95.69 377 GLY A O 1
ATOM 2916 N N . LYS A 1 378 ? 9.249 13.204 -23.560 1.00 94.94 378 LYS A N 1
ATOM 2917 C CA . LYS A 1 378 ? 8.578 14.501 -23.700 1.00 94.94 378 LYS A CA 1
ATOM 2918 C C . LYS A 1 378 ? 8.345 14.855 -25.168 1.00 94.94 378 LYS A C 1
ATOM 2920 O O . LYS A 1 378 ? 7.243 15.282 -25.515 1.00 94.94 378 LYS A O 1
ATOM 2925 N N . ASN A 1 379 ? 9.349 14.653 -26.021 1.00 93.19 379 ASN A N 1
ATOM 2926 C CA . ASN A 1 379 ? 9.235 14.923 -27.452 1.00 93.19 379 ASN A CA 1
ATOM 2927 C C . ASN A 1 379 ? 8.207 13.991 -28.108 1.00 93.19 379 ASN A C 1
ATOM 2929 O O . ASN A 1 379 ? 7.288 14.471 -28.769 1.00 93.19 379 ASN A O 1
ATOM 2933 N N . LEU A 1 380 ? 8.288 12.683 -27.854 1.00 93.50 380 LEU A N 1
ATOM 2934 C CA . LEU A 1 380 ? 7.351 11.706 -28.411 1.00 93.50 380 LEU A CA 1
ATOM 2935 C C . LEU A 1 380 ? 5.908 11.946 -27.958 1.00 93.50 380 LEU A C 1
ATOM 2937 O O . LEU A 1 380 ? 5.011 12.004 -28.796 1.00 93.50 380 LEU A O 1
ATOM 2941 N N . ARG A 1 381 ? 5.670 12.158 -26.657 1.00 94.81 381 ARG A N 1
ATOM 2942 C CA . ARG A 1 381 ? 4.321 12.429 -26.129 1.00 94.81 381 ARG A CA 1
ATOM 2943 C C . ARG A 1 381 ? 3.713 13.698 -26.728 1.00 94.81 381 ARG A C 1
ATOM 2945 O O . ARG A 1 381 ? 2.522 13.710 -27.003 1.00 94.81 381 ARG A O 1
ATOM 2952 N N . SER A 1 382 ? 4.520 14.724 -27.018 1.00 92.12 382 SER A N 1
ATOM 2953 C CA . SER A 1 382 ? 4.041 15.960 -27.667 1.00 92.12 382 SER A CA 1
ATOM 2954 C C . SER A 1 382 ? 3.537 15.764 -29.103 1.00 92.12 382 SER A C 1
ATOM 2956 O O . SER A 1 382 ? 2.815 16.608 -29.628 1.00 92.12 382 SER A O 1
ATOM 2958 N N . MET A 1 383 ? 3.906 14.650 -29.740 1.00 91.12 383 MET A N 1
ATOM 2959 C CA . MET A 1 383 ? 3.458 14.284 -31.084 1.00 91.12 383 MET A CA 1
ATOM 2960 C C . MET A 1 383 ? 2.209 13.387 -31.061 1.00 91.12 383 MET A C 1
ATOM 2962 O O . MET A 1 383 ? 1.597 13.166 -32.106 1.00 91.12 383 MET A O 1
ATOM 2966 N N . MET A 1 384 ? 1.821 12.865 -29.892 1.00 89.25 384 MET A N 1
ATOM 2967 C CA . MET A 1 384 ? 0.703 11.936 -29.719 1.00 89.25 384 MET A CA 1
ATOM 2968 C C . MET A 1 384 ? -0.560 12.701 -29.317 1.00 89.25 384 MET A C 1
ATOM 2970 O O . MET A 1 384 ? -0.875 12.837 -28.139 1.00 89.25 384 MET A O 1
ATOM 2974 N N . SER A 1 385 ? -1.303 13.193 -30.309 1.00 83.50 385 SER A N 1
ATOM 2975 C CA . SER A 1 385 ? -2.451 14.093 -30.101 1.00 83.50 385 SER A CA 1
ATOM 2976 C C . SER A 1 385 ? -3.598 13.520 -29.259 1.00 83.50 385 SER A C 1
ATOM 2978 O O . SER A 1 385 ? -4.444 14.277 -28.805 1.00 83.50 385 SER A O 1
ATOM 2980 N N . TRP A 1 386 ? -3.662 12.200 -29.082 1.00 84.06 386 TRP A N 1
ATOM 2981 C CA . TRP A 1 386 ? -4.707 11.516 -28.312 1.00 84.06 386 TRP A CA 1
ATOM 2982 C C . TRP A 1 386 ? -4.383 11.383 -26.817 1.00 84.06 386 TRP A C 1
ATOM 2984 O O . TRP A 1 386 ? -5.189 10.834 -26.077 1.00 84.06 386 TRP A O 1
ATOM 2994 N N . LEU A 1 387 ? -3.201 11.818 -26.361 1.00 74.69 387 LEU A N 1
ATOM 2995 C CA . LEU A 1 387 ? -2.853 11.792 -24.934 1.00 74.69 387 LEU A CA 1
ATOM 2996 C C . LEU A 1 387 ? -3.484 12.946 -24.134 1.00 74.69 387 LEU A C 1
ATOM 2998 O O . LEU A 1 387 ? -3.493 12.880 -22.908 1.00 74.69 387 LEU A O 1
ATOM 3002 N N . ASP A 1 388 ? -3.989 13.978 -24.816 1.00 62.12 388 ASP A N 1
ATOM 3003 C CA . ASP A 1 388 ? -4.636 15.153 -24.211 1.00 62.12 388 ASP A CA 1
ATOM 3004 C C . ASP A 1 388 ? -6.179 15.026 -24.117 1.00 62.12 388 ASP A C 1
ATOM 3006 O O . ASP A 1 388 ? -6.840 15.961 -23.655 1.00 62.12 388 ASP A O 1
ATOM 3010 N N . GLU A 1 389 ? -6.751 13.895 -24.557 1.00 43.62 389 GLU A N 1
ATOM 3011 C CA . GLU A 1 389 ? -8.178 13.526 -24.419 1.00 43.62 389 GLU A CA 1
ATOM 3012 C C . GLU A 1 389 ? -8.417 12.666 -23.170 1.00 43.62 389 GLU A C 1
ATOM 3014 O O . GLU A 1 389 ? -9.445 12.907 -22.488 1.00 43.62 389 GLU A O 1
#